Protein AF-A0A2H6A1X0-F1 (afdb_monomer_lite)

Structure (mmCIF, N/CA/C/O backbone):
data_AF-A0A2H6A1X0-F1
#
_entry.id   AF-A0A2H6A1X0-F1
#
loop_
_atom_site.group_PDB
_atom_site.id
_atom_site.type_symbol
_atom_site.label_atom_id
_atom_site.label_alt_id
_atom_site.label_comp_id
_atom_site.label_asym_id
_atom_site.label_entity_id
_atom_site.label_seq_id
_atom_site.pdbx_PDB_ins_code
_atom_site.Cartn_x
_atom_site.Cartn_y
_atom_site.Cartn_z
_atom_site.occupancy
_atom_site.B_iso_or_equiv
_atom_site.auth_seq_id
_atom_site.auth_comp_id
_atom_site.auth_asym_id
_atom_site.auth_atom_id
_atom_site.pdbx_PDB_model_num
ATOM 1 N N . MET A 1 1 ? -15.666 -67.258 -36.011 1.00 39.47 1 MET A N 1
ATOM 2 C CA . MET A 1 1 ? -14.959 -65.960 -36.085 1.00 39.47 1 MET A CA 1
ATOM 3 C C . MET A 1 1 ? -15.663 -64.994 -35.147 1.00 39.47 1 MET A C 1
ATOM 5 O O . MET A 1 1 ? -16.774 -64.589 -35.447 1.00 39.47 1 MET A O 1
ATOM 9 N N . ILE A 1 2 ? -15.084 -64.706 -33.980 1.00 37.56 2 ILE A N 1
ATOM 10 C CA . ILE A 1 2 ? -15.667 -63.809 -32.970 1.00 37.56 2 ILE A CA 1
ATOM 11 C C . ILE A 1 2 ? -14.630 -62.712 -32.728 1.00 37.56 2 ILE A C 1
ATOM 13 O O . ILE A 1 2 ? -13.577 -62.981 -32.152 1.00 37.56 2 ILE A O 1
ATOM 17 N N . ARG A 1 3 ? -14.885 -61.498 -33.226 1.00 41.44 3 ARG A N 1
ATOM 18 C CA . ARG A 1 3 ? -14.056 -60.320 -32.938 1.00 41.44 3 ARG A CA 1
ATOM 19 C C . ARG A 1 3 ? -14.588 -59.663 -31.668 1.00 41.44 3 ARG A C 1
ATOM 21 O O . ARG A 1 3 ? -15.686 -59.121 -31.666 1.00 41.44 3 ARG A O 1
ATOM 28 N N . ARG A 1 4 ? -13.809 -59.756 -30.589 1.00 46.62 4 ARG A N 1
ATOM 29 C CA . ARG A 1 4 ? -14.014 -59.006 -29.345 1.00 46.62 4 ARG A CA 1
ATOM 30 C C . ARG A 1 4 ? -13.540 -57.567 -29.563 1.00 46.62 4 ARG A C 1
ATOM 32 O O . ARG A 1 4 ? -12.390 -57.365 -29.940 1.00 46.62 4 ARG A O 1
ATOM 39 N N . ALA A 1 5 ? -14.425 -56.600 -29.344 1.00 47.62 5 ALA A N 1
ATOM 40 C CA . ALA A 1 5 ? -14.086 -55.186 -29.261 1.00 47.62 5 ALA A CA 1
ATOM 41 C C . ALA A 1 5 ? -13.835 -54.836 -27.789 1.00 47.62 5 ALA A C 1
ATOM 43 O O . ALA A 1 5 ? -14.726 -54.970 -26.953 1.00 47.62 5 ALA A O 1
ATOM 44 N N . THR A 1 6 ? -12.606 -54.435 -27.482 1.00 48.38 6 THR A N 1
ATOM 45 C CA . THR A 1 6 ? -12.196 -53.936 -26.168 1.00 48.38 6 THR A CA 1
ATOM 46 C C . THR A 1 6 ? -12.438 -52.429 -26.141 1.00 48.38 6 THR A C 1
ATOM 48 O O . THR A 1 6 ? -11.806 -51.700 -26.901 1.00 48.38 6 THR A O 1
ATOM 51 N N . VAL A 1 7 ? -13.351 -51.962 -25.289 1.00 49.62 7 VAL A N 1
ATOM 52 C CA . VAL A 1 7 ? -13.526 -50.534 -24.983 1.00 49.62 7 VAL A CA 1
ATOM 53 C C . VAL A 1 7 ? -12.643 -50.211 -23.779 1.00 49.62 7 VAL A C 1
ATOM 55 O O . VAL A 1 7 ? -12.839 -50.760 -22.697 1.00 49.62 7 VAL A O 1
ATOM 58 N N . LEU A 1 8 ? -11.642 -49.355 -23.986 1.00 48.16 8 LEU A N 1
ATOM 59 C CA . LEU A 1 8 ? -10.798 -48.783 -22.938 1.00 48.16 8 LEU A CA 1
ATOM 60 C C . LEU A 1 8 ? -11.498 -47.538 -22.376 1.00 48.16 8 LEU A C 1
ATOM 62 O O . LEU A 1 8 ? -11.686 -46.556 -23.090 1.00 48.16 8 LEU A O 1
ATOM 66 N N . LEU A 1 9 ? -11.892 -47.596 -21.104 1.00 44.09 9 LEU A N 1
ATOM 67 C CA . LEU A 1 9 ? -12.411 -46.461 -20.345 1.00 44.09 9 LEU A CA 1
ATOM 68 C C . LEU A 1 9 ? -11.217 -45.727 -19.712 1.00 44.09 9 LEU A C 1
ATOM 70 O O . LEU A 1 9 ? -10.594 -46.242 -18.785 1.00 44.09 9 LEU A O 1
ATOM 74 N N . ALA A 1 10 ? -10.865 -44.553 -20.235 1.00 42.94 10 ALA A N 1
ATOM 75 C CA . ALA A 1 10 ? -9.854 -43.685 -19.638 1.00 42.94 10 ALA A CA 1
ATOM 76 C C . ALA A 1 10 ? -10.505 -42.835 -18.534 1.00 42.94 10 ALA A C 1
ATOM 78 O O . ALA A 1 10 ? -11.257 -41.906 -18.819 1.00 42.94 10 ALA A O 1
ATOM 79 N N . ALA A 1 11 ? -10.231 -43.164 -17.271 1.00 45.22 11 ALA A N 1
ATOM 80 C CA . ALA A 1 11 ? -10.561 -42.316 -16.131 1.00 45.22 11 ALA A CA 1
ATOM 81 C C . ALA A 1 11 ? -9.512 -41.196 -16.026 1.00 45.22 11 ALA A C 1
ATOM 83 O O . ALA A 1 11 ? -8.407 -41.411 -15.528 1.00 45.22 11 ALA A O 1
ATOM 84 N N . GLY A 1 12 ? -9.841 -40.010 -16.538 1.00 42.38 12 GLY A N 1
ATOM 85 C CA . GLY A 1 12 ? -9.048 -38.801 -16.335 1.00 42.38 12 GLY A CA 1
ATOM 86 C C . GLY A 1 12 ? -9.277 -38.244 -14.931 1.00 42.38 12 GLY A C 1
ATOM 87 O O . GLY A 1 12 ? -10.310 -37.636 -14.668 1.00 42.38 12 GLY A O 1
ATOM 88 N N . LEU A 1 13 ? -8.314 -38.449 -14.032 1.00 45.72 13 LEU A N 1
ATOM 89 C CA . LEU A 1 13 ? -8.197 -37.696 -12.783 1.00 45.72 13 LEU A CA 1
ATOM 90 C C . LEU A 1 13 ? -7.709 -36.280 -13.121 1.00 45.72 13 LEU A C 1
ATOM 92 O O . LEU A 1 13 ? -6.512 -36.045 -13.263 1.00 45.72 13 LEU A O 1
ATOM 96 N N . ALA A 1 14 ? -8.640 -35.341 -13.279 1.00 42.25 14 ALA A N 1
ATOM 97 C CA . ALA A 1 14 ? -8.322 -33.920 -13.293 1.00 42.25 14 ALA A CA 1
ATOM 98 C C . ALA A 1 14 ? -8.107 -33.456 -11.844 1.00 42.25 14 ALA A C 1
ATOM 100 O O . ALA A 1 14 ? -9.064 -33.251 -11.098 1.00 42.25 14 ALA A O 1
ATOM 101 N N . ALA A 1 15 ? -6.848 -33.314 -11.431 1.00 45.41 15 ALA A N 1
ATOM 102 C CA . ALA A 1 15 ? -6.488 -32.558 -10.237 1.00 45.41 15 ALA A CA 1
ATOM 103 C C . ALA A 1 15 ? -6.658 -31.062 -10.551 1.00 45.41 15 ALA A C 1
ATOM 105 O O . ALA A 1 15 ? -5.719 -30.396 -10.979 1.00 45.41 15 ALA A O 1
ATOM 106 N N . GLY A 1 16 ? -7.888 -30.559 -10.435 1.00 41.88 16 GLY A N 1
ATOM 107 C CA . GLY A 1 16 ? -8.162 -29.128 -10.537 1.00 41.88 16 GLY A CA 1
ATOM 108 C C . GLY A 1 16 ? -7.617 -28.372 -9.316 1.00 41.88 16 GLY A C 1
ATOM 109 O O . GLY A 1 16 ? -7.571 -28.945 -8.222 1.00 41.88 16 GLY A O 1
ATOM 110 N N . PRO A 1 17 ? -7.207 -27.100 -9.467 1.00 43.88 17 PRO A N 1
ATOM 111 C CA . PRO A 1 17 ? -6.792 -26.271 -8.343 1.00 43.88 17 PRO A CA 1
ATOM 112 C C . PRO A 1 17 ? -7.938 -26.141 -7.326 1.00 43.88 17 PRO A C 1
ATOM 114 O O . PRO A 1 17 ? -9.072 -25.812 -7.675 1.00 43.88 17 PRO A O 1
ATOM 117 N N . LEU A 1 18 ? -7.627 -26.389 -6.050 1.00 46.00 18 LEU A N 1
ATOM 118 C CA . LEU A 1 18 ? -8.563 -26.391 -4.912 1.00 46.00 18 LEU A CA 1
ATOM 119 C C . LEU A 1 18 ? -9.291 -25.051 -4.671 1.00 46.00 18 LEU A C 1
ATOM 121 O O . LEU A 1 18 ? -10.187 -24.986 -3.833 1.00 46.00 18 LEU A O 1
ATOM 125 N N . TYR A 1 19 ? -8.953 -23.990 -5.406 1.00 48.06 19 TYR A N 1
ATOM 126 C CA . TYR A 1 19 ? -9.597 -22.679 -5.303 1.00 48.06 19 TYR A CA 1
ATOM 127 C C . TYR A 1 19 ? -11.024 -22.658 -5.883 1.00 48.06 19 TYR A C 1
ATOM 129 O O . TYR A 1 19 ? -11.849 -21.860 -5.444 1.00 48.06 19 TYR A O 1
ATOM 137 N N . ALA A 1 20 ? -11.361 -23.576 -6.798 1.00 44.75 20 ALA A N 1
ATOM 138 C CA . ALA A 1 20 ? -12.654 -23.581 -7.492 1.00 44.75 20 ALA A CA 1
ATOM 139 C C . ALA A 1 20 ? -13.846 -24.101 -6.656 1.00 44.75 20 ALA A C 1
ATOM 141 O O . ALA A 1 20 ? -14.979 -24.064 -7.129 1.00 44.75 20 ALA A O 1
ATOM 142 N N . GLN A 1 21 ? -13.629 -24.582 -5.424 1.00 47.28 21 GLN A N 1
ATOM 143 C CA . GLN A 1 21 ? -14.711 -25.063 -4.543 1.00 47.28 21 GLN A CA 1
ATOM 144 C C . GLN A 1 21 ? -15.038 -24.126 -3.367 1.00 47.28 21 GLN A C 1
ATOM 146 O O . GLN A 1 21 ? -15.790 -24.508 -2.476 1.00 47.28 21 GLN A O 1
ATOM 151 N N . ARG A 1 22 ? -14.516 -22.890 -3.350 1.00 56.16 22 ARG A N 1
ATOM 152 C CA . ARG A 1 22 ? -14.733 -21.918 -2.254 1.00 56.16 22 ARG A CA 1
ATOM 153 C C . ARG A 1 22 ? -15.820 -20.862 -2.538 1.00 56.16 22 ARG A C 1
ATOM 155 O O . ARG A 1 22 ? -15.823 -19.769 -1.959 1.00 56.16 22 ARG A O 1
ATOM 162 N N . GLY A 1 23 ? -16.745 -21.172 -3.445 1.00 53.09 23 GLY A N 1
ATOM 163 C CA . GLY A 1 23 ? -17.949 -20.377 -3.694 1.00 53.09 23 GLY A CA 1
ATOM 164 C C . GLY A 1 23 ? -19.038 -20.736 -2.682 1.00 53.09 23 GLY A C 1
ATOM 165 O O . GLY A 1 23 ? -19.354 -21.910 -2.564 1.00 53.09 23 GLY A O 1
ATOM 166 N N . GLU A 1 24 ? -19.591 -19.741 -1.977 1.00 58.72 24 GLU A N 1
ATOM 167 C CA . GLU A 1 24 ? -20.662 -19.839 -0.951 1.00 58.72 24 GLU A CA 1
ATOM 168 C C . GLU A 1 24 ? -20.241 -20.048 0.528 1.00 58.72 24 GLU A C 1
ATOM 170 O O . GLU A 1 24 ? -20.935 -20.713 1.295 1.00 58.72 24 GLU A O 1
ATOM 175 N N . GLY A 1 25 ? -19.139 -19.432 0.983 1.00 77.50 25 GLY A N 1
ATOM 176 C CA . GLY A 1 25 ? -18.708 -19.464 2.396 1.00 77.50 25 GLY A CA 1
ATOM 177 C C . GLY A 1 25 ? -18.420 -18.089 3.018 1.00 77.50 25 GLY A C 1
ATOM 178 O O . GLY A 1 25 ? -18.250 -17.096 2.305 1.00 77.50 25 GLY A O 1
ATOM 179 N N . LYS A 1 26 ? -18.328 -18.030 4.360 1.00 91.12 26 LYS A N 1
ATOM 180 C CA . LYS A 1 26 ? -17.770 -16.862 5.072 1.00 91.12 26 LYS A CA 1
ATOM 181 C C . LYS A 1 26 ? -16.367 -16.573 4.530 1.00 91.12 26 LYS A C 1
ATOM 183 O O . LYS A 1 26 ? -15.619 -17.503 4.238 1.00 91.12 26 LYS A O 1
ATOM 188 N N . LEU A 1 27 ? -16.015 -15.298 4.388 1.00 93.62 27 LEU A N 1
ATOM 189 C CA . LEU A 1 27 ? -14.671 -14.914 3.961 1.00 93.62 27 LEU A CA 1
ATOM 190 C C . LEU A 1 27 ? -13.705 -15.162 5.119 1.00 93.62 27 LEU A C 1
ATOM 192 O O . LEU A 1 27 ? -13.917 -14.625 6.207 1.00 93.62 27 LEU A O 1
ATOM 196 N N . ARG A 1 28 ? -12.672 -15.978 4.910 1.00 95.31 28 ARG A N 1
ATOM 197 C CA . ARG A 1 28 ? -11.670 -16.261 5.942 1.00 95.31 28 ARG A CA 1
ATOM 198 C C . ARG A 1 28 ? -10.673 -15.117 5.990 1.00 95.31 28 ARG A C 1
ATOM 200 O O . ARG A 1 28 ? -10.040 -14.821 4.981 1.00 95.31 28 ARG A O 1
ATOM 207 N N . VAL A 1 29 ? -10.539 -14.478 7.146 1.00 96.44 29 VAL A N 1
ATOM 208 C CA . VAL A 1 29 ? -9.785 -13.226 7.289 1.00 96.44 29 VAL A CA 1
ATOM 209 C C . VAL A 1 29 ? -8.787 -13.316 8.435 1.00 96.44 29 VAL A C 1
ATOM 211 O O . VAL A 1 29 ? -9.122 -13.788 9.523 1.00 96.44 29 VAL A O 1
ATOM 214 N N . ALA A 1 30 ? -7.576 -12.810 8.216 1.00 96.94 30 ALA A N 1
ATOM 215 C CA . ALA A 1 30 ? -6.677 -12.404 9.294 1.00 96.94 30 ALA A CA 1
ATOM 216 C C . ALA A 1 30 ? -6.595 -10.874 9.352 1.00 96.94 30 ALA A C 1
ATOM 218 O O . ALA A 1 30 ? -6.715 -10.210 8.327 1.00 96.94 30 ALA A O 1
ATOM 219 N N . VAL A 1 31 ? -6.388 -10.312 10.540 1.00 97.69 31 VAL A N 1
ATOM 220 C CA . VAL A 1 31 ? -6.174 -8.868 10.724 1.00 97.69 31 VAL A CA 1
ATOM 221 C C . VAL A 1 31 ? -4.714 -8.657 11.095 1.00 97.69 31 VAL A C 1
ATOM 223 O O . VAL A 1 31 ? -4.284 -9.125 12.145 1.00 97.69 31 VAL A O 1
ATOM 226 N N . ALA A 1 32 ? -3.931 -8.015 10.240 1.00 96.44 32 ALA A N 1
ATOM 227 C CA . ALA A 1 32 ? -2.550 -7.680 10.559 1.00 96.44 32 ALA A CA 1
ATOM 228 C C . ALA A 1 32 ? -2.476 -6.542 11.591 1.00 96.44 32 ALA A C 1
ATOM 230 O O . ALA A 1 32 ? -3.427 -5.776 11.757 1.00 96.44 32 ALA A O 1
ATOM 231 N N . ASP A 1 33 ? -1.340 -6.425 12.278 1.00 94.44 33 ASP A N 1
ATOM 232 C CA . ASP A 1 33 ? -1.045 -5.255 13.109 1.00 94.44 33 ASP A CA 1
ATOM 233 C C . ASP A 1 33 ? -1.134 -3.966 12.285 1.00 94.44 33 ASP A C 1
ATOM 235 O O . ASP A 1 33 ? -0.613 -3.909 11.172 1.00 94.44 33 ASP A O 1
ATOM 239 N N . PHE A 1 34 ? -1.762 -2.922 12.833 1.00 94.25 34 PHE A N 1
ATOM 240 C CA . PHE A 1 34 ? -1.904 -1.647 12.128 1.00 94.25 34 PHE A CA 1
ATOM 241 C C . PHE A 1 34 ? -0.627 -0.810 12.255 1.00 94.25 34 PHE A C 1
ATOM 243 O O . PHE A 1 34 ? 0.019 -0.782 13.310 1.00 94.25 34 PHE A O 1
ATOM 250 N N . GLU A 1 35 ? -0.259 -0.117 11.181 1.00 92.75 35 GLU A N 1
ATOM 251 C CA . GLU A 1 35 ? 0.816 0.873 11.207 1.00 92.75 35 GLU A CA 1
ATOM 252 C C . GLU A 1 35 ? 0.406 2.072 12.067 1.00 92.75 35 GLU A C 1
ATOM 254 O O . GLU A 1 35 ? -0.729 2.538 11.996 1.00 92.75 35 GLU A O 1
ATOM 259 N N . TYR A 1 36 ? 1.310 2.558 12.909 1.00 90.88 36 TYR A N 1
ATOM 260 C CA . TYR A 1 36 ? 1.036 3.639 13.856 1.00 90.88 36 TYR A CA 1
ATOM 261 C C . TYR A 1 36 ? 2.169 4.664 13.945 1.00 90.88 36 TYR A C 1
ATOM 263 O O . TYR A 1 36 ? 2.105 5.558 14.791 1.00 90.88 36 TYR A O 1
ATOM 271 N N . ASP A 1 37 ? 3.188 4.567 13.086 1.00 88.19 37 ASP A N 1
ATOM 272 C CA . ASP A 1 37 ? 4.329 5.482 13.084 1.00 88.19 37 ASP A CA 1
ATOM 273 C C . ASP A 1 37 ? 3.911 6.962 13.036 1.00 88.19 37 ASP A C 1
ATOM 275 O O . ASP A 1 37 ? 4.495 7.781 13.749 1.00 88.19 37 ASP A O 1
ATOM 279 N N . GLU A 1 38 ? 2.847 7.303 12.296 1.00 83.56 38 GLU A N 1
ATOM 280 C CA . GLU A 1 38 ? 2.316 8.674 12.212 1.00 83.56 38 GLU A CA 1
ATOM 281 C C . GLU A 1 38 ? 1.800 9.223 13.551 1.00 83.56 38 GLU A C 1
ATOM 283 O O . GLU A 1 38 ? 1.810 10.433 13.774 1.00 83.56 38 GLU A O 1
ATOM 288 N N . VAL A 1 39 ? 1.352 8.348 14.454 1.00 87.06 39 VAL A N 1
ATOM 289 C CA . VAL A 1 39 ? 0.732 8.717 15.738 1.00 87.06 39 VAL A CA 1
ATOM 290 C C . VAL A 1 39 ? 1.561 8.283 16.942 1.00 87.06 39 VAL A C 1
ATOM 292 O O . VAL A 1 39 ? 1.109 8.399 18.082 1.00 87.06 39 VAL A O 1
ATOM 295 N N . ARG A 1 40 ? 2.781 7.789 16.716 1.00 87.19 40 ARG A N 1
ATOM 296 C CA . ARG A 1 40 ? 3.647 7.236 17.762 1.00 87.19 40 ARG A CA 1
ATOM 297 C C . ARG A 1 40 ? 3.939 8.238 18.878 1.00 87.19 40 ARG A C 1
ATOM 299 O O . ARG A 1 40 ? 3.951 7.863 20.048 1.00 87.19 40 ARG A O 1
ATOM 306 N N . GLU A 1 41 ? 4.137 9.509 18.534 1.00 83.44 41 GLU A N 1
ATOM 307 C CA . GLU A 1 41 ? 4.357 10.579 19.514 1.00 83.44 41 GLU A CA 1
ATOM 308 C C . GLU A 1 41 ? 3.109 10.823 20.373 1.00 83.44 41 GLU A C 1
ATOM 310 O O . GLU A 1 41 ? 3.181 10.742 21.598 1.00 83.44 41 GLU A O 1
ATOM 315 N N . SER A 1 42 ? 1.941 10.994 19.749 1.00 81.44 42 SER A N 1
ATOM 316 C CA . SER A 1 42 ? 0.674 11.184 20.467 1.00 81.44 42 SER A CA 1
ATOM 317 C C . SER A 1 42 ? 0.296 9.970 21.326 1.00 81.44 42 SER A C 1
ATOM 319 O O . SER A 1 42 ? -0.189 10.118 22.447 1.00 81.44 42 SER A O 1
ATOM 321 N N . ALA A 1 43 ? 0.565 8.752 20.848 1.00 84.44 43 ALA A N 1
ATOM 322 C CA . ALA A 1 43 ? 0.389 7.530 21.627 1.00 84.44 43 ALA A CA 1
ATOM 323 C C . ALA A 1 43 ? 1.301 7.510 22.865 1.00 84.44 43 ALA A C 1
ATOM 325 O O . ALA A 1 43 ? 0.846 7.195 23.969 1.00 84.44 43 ALA A O 1
ATOM 326 N N . ARG A 1 44 ? 2.570 7.904 22.706 1.00 83.38 44 ARG A N 1
ATOM 327 C CA . ARG A 1 44 ? 3.535 8.004 23.806 1.00 83.38 44 ARG A CA 1
ATOM 328 C C . ARG A 1 44 ? 3.128 9.048 24.844 1.00 83.38 44 ARG A C 1
ATOM 330 O O . ARG A 1 44 ? 3.310 8.799 26.032 1.00 83.38 44 ARG A O 1
ATOM 337 N N . GLU A 1 45 ? 2.567 10.181 24.432 1.00 79.44 45 GLU A N 1
ATOM 338 C CA . GLU A 1 45 ? 2.042 11.198 25.354 1.00 79.44 45 GLU A CA 1
ATOM 339 C C . GLU A 1 45 ? 0.850 10.691 26.176 1.00 79.44 45 GLU A C 1
ATOM 341 O O . GLU A 1 45 ? 0.725 11.014 27.357 1.00 79.44 45 GLU A O 1
ATOM 346 N N . ILE A 1 46 ? -0.025 9.886 25.566 1.00 77.81 46 ILE A N 1
ATOM 347 C CA . ILE A 1 46 ? -1.237 9.376 26.219 1.00 77.81 46 ILE A CA 1
ATOM 348 C C . ILE A 1 46 ? -0.926 8.235 27.190 1.00 77.81 46 ILE A C 1
ATOM 350 O O . ILE A 1 46 ? -1.495 8.199 28.281 1.00 77.81 46 ILE A O 1
ATOM 354 N N . PHE A 1 47 ? -0.074 7.291 26.790 1.00 78.00 47 PHE A N 1
ATOM 355 C CA . PHE A 1 47 ? 0.140 6.047 27.535 1.00 78.00 47 PHE A CA 1
ATOM 356 C C . PHE A 1 47 ? 1.479 5.988 28.279 1.00 78.00 47 PHE A C 1
ATOM 358 O O . PHE A 1 47 ? 1.609 5.224 29.232 1.00 78.00 47 PHE A O 1
ATOM 365 N N . GLY A 1 48 ? 2.465 6.798 27.889 1.00 70.69 48 GLY A N 1
ATOM 366 C CA . GLY A 1 48 ? 3.842 6.679 28.363 1.00 70.69 48 GLY A CA 1
ATOM 367 C C . GLY A 1 48 ? 4.585 5.489 27.736 1.00 70.69 48 GLY A C 1
ATOM 368 O O . GLY A 1 48 ? 4.024 4.422 27.503 1.00 70.69 48 GLY A O 1
ATOM 369 N N . GLY A 1 49 ? 5.886 5.660 27.477 1.00 74.12 49 GLY A N 1
ATOM 370 C CA . GLY A 1 49 ? 6.743 4.602 26.919 1.00 74.12 49 GLY A CA 1
ATOM 371 C C . GLY A 1 49 ? 6.468 4.252 25.447 1.00 74.12 49 GLY A C 1
ATOM 372 O O . GLY A 1 49 ? 5.949 5.066 24.690 1.00 74.12 49 GLY A O 1
ATOM 373 N N . GLU A 1 50 ? 6.862 3.042 25.044 1.00 71.50 50 GLU A N 1
ATOM 374 C CA . GLU A 1 50 ? 6.753 2.502 23.674 1.00 71.50 50 GLU A CA 1
ATOM 375 C C . GLU A 1 50 ? 5.409 1.773 23.476 1.00 71.50 50 GLU A C 1
ATOM 377 O O . GLU A 1 50 ? 5.359 0.570 23.223 1.00 71.50 50 GLU A O 1
ATOM 382 N N . ALA A 1 51 ? 4.299 2.478 23.692 1.00 79.25 51 ALA A N 1
ATOM 383 C CA . ALA A 1 51 ? 2.969 1.883 23.628 1.00 79.25 51 ALA A CA 1
ATOM 384 C C . ALA A 1 51 ? 2.503 1.739 22.162 1.00 79.25 51 ALA A C 1
ATOM 386 O O . ALA A 1 51 ? 2.315 2.732 21.459 1.00 79.25 51 ALA A O 1
ATOM 387 N N . ASP A 1 52 ? 2.307 0.501 21.702 1.00 86.88 52 ASP A N 1
ATOM 388 C CA . ASP A 1 52 ? 1.882 0.201 20.328 1.00 86.88 52 ASP A CA 1
ATOM 389 C C . ASP A 1 52 ? 0.351 0.200 20.213 1.00 86.88 52 ASP A C 1
ATOM 391 O O . ASP A 1 52 ? -0.332 -0.776 20.547 1.00 86.88 52 ASP A O 1
ATOM 395 N N . VAL A 1 53 ? -0.197 1.328 19.757 1.00 90.62 53 VAL A N 1
ATOM 396 C CA . VAL A 1 53 ? -1.644 1.488 19.547 1.00 90.62 53 VAL A CA 1
ATOM 397 C C . VAL A 1 53 ? -2.159 0.686 18.355 1.00 90.62 53 VAL A C 1
ATOM 399 O O . VAL A 1 53 ? -3.318 0.274 18.367 1.00 90.62 53 VAL A O 1
ATOM 402 N N . GLY A 1 54 ? -1.307 0.412 17.365 1.00 93.25 54 GLY A N 1
ATOM 403 C CA . GLY A 1 54 ? -1.674 -0.338 16.167 1.00 93.25 54 GLY A CA 1
ATOM 404 C C . GLY A 1 54 ? -2.038 -1.789 16.473 1.00 93.25 54 GLY A C 1
ATOM 405 O O . GLY A 1 54 ? -3.020 -2.310 15.945 1.00 93.25 54 GLY A O 1
ATOM 406 N N . VAL A 1 55 ? -1.318 -2.423 17.402 1.00 92.06 55 VAL A N 1
ATOM 407 C CA . VAL A 1 55 ? -1.645 -3.775 17.893 1.00 92.06 55 VAL A CA 1
ATOM 408 C C . VAL A 1 55 ? -2.990 -3.795 18.623 1.00 92.06 55 VAL A C 1
ATOM 410 O O . VAL A 1 55 ? -3.812 -4.678 18.378 1.00 92.06 55 VAL A O 1
ATOM 413 N N . GLY A 1 56 ? -3.232 -2.819 19.505 1.00 91.38 56 GLY A N 1
ATOM 414 C CA . GLY A 1 56 ? -4.486 -2.729 20.261 1.00 91.38 56 GLY A CA 1
ATOM 415 C C . GLY A 1 56 ? -5.703 -2.508 19.358 1.00 91.38 56 GLY A C 1
ATOM 416 O O . GLY A 1 56 ? -6.746 -3.128 19.558 1.00 91.38 56 GLY A O 1
ATOM 417 N N . ILE A 1 57 ? -5.554 -1.679 18.323 1.00 95.50 57 ILE A N 1
ATOM 418 C CA . ILE A 1 57 ? -6.592 -1.445 17.312 1.00 95.50 57 ILE A CA 1
ATOM 419 C C . ILE A 1 57 ? -6.837 -2.706 16.477 1.00 95.50 57 ILE A C 1
ATOM 421 O O . ILE A 1 57 ? -7.993 -3.078 16.281 1.00 95.50 57 ILE A O 1
ATOM 425 N N . ALA A 1 58 ? -5.786 -3.404 16.039 1.00 95.94 58 ALA A N 1
ATOM 426 C CA . ALA A 1 58 ? -5.922 -4.657 15.295 1.00 95.94 58 ALA A CA 1
ATOM 427 C C . ALA A 1 58 ? -6.665 -5.739 16.103 1.00 95.94 58 ALA A C 1
ATOM 429 O O . ALA A 1 58 ? -7.528 -6.431 15.558 1.00 95.94 58 ALA A O 1
ATOM 430 N N . ASP A 1 59 ? -6.376 -5.851 17.406 1.00 93.56 59 ASP A N 1
ATOM 431 C CA . ASP A 1 59 ? -7.095 -6.750 18.318 1.00 93.56 59 ASP A CA 1
ATOM 432 C C . ASP A 1 59 ? -8.600 -6.389 18.368 1.00 93.56 59 ASP A C 1
ATOM 434 O O . ASP A 1 59 ? -9.447 -7.267 18.187 1.00 93.56 59 ASP A O 1
ATOM 438 N N . LEU A 1 60 ? -8.950 -5.101 18.510 1.00 95.62 60 LEU A N 1
ATOM 439 C CA . LEU A 1 60 ? -10.349 -4.641 18.511 1.00 95.62 60 LEU A CA 1
ATOM 440 C C . LEU A 1 60 ? -11.066 -4.888 17.174 1.00 95.62 60 LEU A C 1
ATOM 442 O O . LEU A 1 60 ? -12.209 -5.344 17.165 1.00 95.62 60 LEU A O 1
ATOM 446 N N . VAL A 1 61 ? -10.409 -4.619 16.042 1.00 97.50 61 VAL A N 1
ATOM 447 C CA . VAL A 1 61 ? -10.965 -4.875 14.702 1.00 97.50 61 VAL A CA 1
ATOM 448 C C . VAL A 1 61 ? -11.242 -6.368 14.520 1.00 97.50 61 VAL A C 1
ATOM 450 O O . VAL A 1 61 ? -12.327 -6.744 14.074 1.00 97.50 61 VAL A O 1
ATOM 453 N N . ALA A 1 62 ? -10.305 -7.235 14.914 1.00 96.75 62 ALA A N 1
ATOM 454 C CA . ALA A 1 62 ? -10.497 -8.680 14.857 1.00 96.75 62 ALA A CA 1
ATOM 455 C C . ALA A 1 62 ? -11.659 -9.147 15.754 1.00 96.75 62 ALA A C 1
ATOM 457 O O . ALA A 1 62 ? -12.433 -10.018 15.352 1.00 96.75 62 ALA A O 1
ATOM 458 N N . GLU A 1 63 ? -11.803 -8.584 16.957 1.00 95.31 63 GLU A N 1
ATOM 459 C CA . GLU A 1 63 ? -12.915 -8.878 17.869 1.00 95.31 63 GLU A CA 1
ATOM 460 C C . GLU A 1 63 ? -14.276 -8.434 17.318 1.00 95.31 63 GLU A C 1
ATOM 462 O O . GLU A 1 63 ? -15.244 -9.191 17.407 1.00 95.31 63 GLU A O 1
ATOM 467 N N . GLU A 1 64 ? -14.371 -7.241 16.729 1.00 96.38 64 GLU A N 1
ATOM 468 C CA . GLU A 1 64 ? -15.617 -6.745 16.137 1.00 96.38 64 GLU A CA 1
ATOM 469 C C . GLU A 1 64 ? -15.984 -7.501 14.849 1.00 96.38 64 GLU A C 1
ATOM 471 O O . GLU A 1 64 ? -17.147 -7.867 14.667 1.00 96.38 64 GLU A O 1
ATOM 476 N N . LEU A 1 65 ? -15.011 -7.845 13.993 1.00 96.75 65 LEU A N 1
ATOM 477 C CA . LEU A 1 65 ? -15.253 -8.664 12.796 1.00 96.75 65 LEU A CA 1
ATOM 478 C C . LEU A 1 65 ? -15.762 -10.070 13.137 1.00 96.75 65 LEU A C 1
ATOM 480 O O . LEU A 1 65 ? -16.604 -10.597 12.414 1.00 96.75 65 LEU A O 1
ATOM 484 N N . LYS A 1 66 ? -15.327 -10.673 14.255 1.00 96.38 66 LYS A N 1
ATOM 485 C CA . LYS A 1 66 ? -15.845 -11.979 14.718 1.00 96.38 66 LYS A CA 1
ATOM 486 C C . LYS A 1 66 ? -17.348 -11.970 14.994 1.00 96.38 66 LYS A C 1
ATOM 488 O O . LYS A 1 66 ? -17.974 -13.026 14.959 1.00 96.38 66 LYS A O 1
ATOM 493 N N . LYS A 1 67 ? -17.929 -10.802 15.281 1.00 95.56 67 LYS A N 1
ATOM 494 C CA . LYS A 1 67 ? -19.372 -10.645 15.521 1.00 95.56 67 LYS A CA 1
ATOM 495 C C . LYS A 1 67 ? -20.176 -10.570 14.225 1.00 95.56 67 LYS A C 1
ATOM 497 O O . LYS A 1 67 ? -21.403 -10.584 14.274 1.00 95.56 67 LYS A O 1
ATOM 502 N N . LYS A 1 68 ? -19.509 -10.452 13.075 1.00 95.44 68 LYS A N 1
ATOM 503 C CA . LYS A 1 68 ? -20.142 -10.339 11.764 1.00 95.44 68 LYS A CA 1
ATOM 504 C C . LYS A 1 68 ? -20.247 -11.707 11.110 1.00 95.44 68 LYS A C 1
ATOM 506 O O . LYS A 1 68 ? -19.273 -12.447 10.998 1.00 95.44 68 LYS A O 1
ATOM 511 N N . ASP A 1 69 ? -21.425 -12.024 10.587 1.00 92.88 69 ASP A N 1
ATOM 512 C CA . ASP A 1 69 ? -21.674 -13.341 9.999 1.00 92.88 69 ASP A CA 1
ATOM 513 C C . ASP A 1 69 ? -20.978 -13.577 8.659 1.00 92.88 69 ASP A C 1
ATOM 515 O O . ASP A 1 69 ? -20.897 -14.714 8.207 1.00 92.88 69 ASP A O 1
ATOM 519 N N . ARG A 1 70 ? -20.438 -12.533 8.033 1.00 93.88 70 ARG A N 1
ATOM 520 C CA . ARG A 1 70 ? -19.769 -12.628 6.732 1.00 93.88 70 ARG A CA 1
ATOM 521 C C . ARG A 1 70 ? -18.311 -13.072 6.819 1.00 93.88 70 ARG A C 1
ATOM 523 O O . ARG A 1 70 ? -17.771 -13.525 5.811 1.00 93.88 70 ARG A O 1
ATOM 530 N N . PHE A 1 71 ? -17.692 -12.980 7.994 1.00 96.06 71 PHE A N 1
ATOM 531 C CA . PHE A 1 71 ? -16.263 -13.223 8.172 1.00 96.06 71 PHE A CA 1
ATOM 532 C C . PHE A 1 71 ? -16.001 -14.426 9.085 1.00 96.06 71 PHE A C 1
ATOM 534 O O . PHE A 1 71 ? -16.658 -14.622 10.106 1.00 96.06 71 PHE A O 1
ATOM 541 N N . GLU A 1 72 ? -15.018 -15.239 8.716 1.00 96.06 72 GLU A N 1
ATOM 542 C CA . GLU A 1 72 ? -14.396 -16.248 9.570 1.00 96.06 72 GLU A CA 1
ATOM 543 C C . GLU A 1 72 ? -13.013 -15.722 9.961 1.00 96.06 72 GLU A C 1
ATOM 545 O O . GLU A 1 72 ? -12.039 -15.851 9.219 1.00 96.06 72 GLU A O 1
ATOM 550 N N . VAL A 1 73 ? -12.935 -15.056 11.111 1.00 96.44 73 VAL A N 1
ATOM 551 C CA . VAL A 1 73 ? -11.700 -14.396 11.545 1.00 96.44 73 VAL A CA 1
ATOM 552 C C . VAL A 1 73 ? -10.778 -15.405 12.222 1.00 96.44 73 VAL A C 1
ATOM 554 O O . VAL A 1 73 ? -11.076 -15.884 13.319 1.00 96.44 73 VAL A O 1
ATOM 557 N N . VAL A 1 74 ? -9.634 -15.687 11.600 1.00 92.44 74 VAL A N 1
ATOM 558 C CA . VAL A 1 74 ? -8.605 -16.593 12.141 1.00 92.44 74 VAL A CA 1
ATOM 559 C C . VAL A 1 74 ? -7.862 -15.948 13.314 1.00 92.44 74 VAL A C 1
ATOM 561 O O . VAL A 1 74 ? -7.462 -16.633 14.253 1.00 92.44 74 VAL A O 1
ATOM 564 N N . GLY A 1 75 ? -7.762 -14.618 13.324 1.00 86.94 75 GLY A N 1
ATOM 565 C CA . GLY A 1 75 ? -7.219 -13.843 14.436 1.00 86.94 75 GLY A CA 1
ATOM 566 C C . GLY A 1 75 ? -6.381 -12.662 13.966 1.00 86.94 75 GLY A C 1
ATOM 567 O O . GLY A 1 75 ? -6.414 -12.290 12.791 1.00 86.94 75 GLY A O 1
ATOM 568 N N . ARG A 1 76 ? -5.630 -12.086 14.909 1.00 91.56 76 ARG A N 1
ATOM 569 C CA . ARG A 1 76 ? -4.611 -11.079 14.617 1.00 91.56 76 ARG A CA 1
ATOM 570 C C . ARG A 1 76 ? -3.326 -11.758 14.144 1.00 91.56 76 ARG A C 1
ATOM 572 O O . ARG A 1 76 ? -2.887 -12.728 14.762 1.00 91.56 76 ARG A O 1
ATOM 579 N N . ALA A 1 77 ? -2.717 -11.225 13.096 1.00 90.19 77 ALA A N 1
ATOM 580 C CA . ALA A 1 77 ? -1.421 -11.642 12.588 1.00 90.19 77 ALA A CA 1
ATOM 581 C C . ALA A 1 77 ? -0.368 -10.582 12.921 1.00 90.19 77 ALA A C 1
ATOM 583 O O . ALA A 1 77 ? -0.578 -9.391 12.699 1.00 90.19 77 ALA A O 1
ATOM 584 N N . ALA A 1 78 ? 0.757 -11.016 13.485 1.00 87.44 78 ALA A N 1
ATOM 585 C CA . ALA A 1 78 ? 1.817 -10.098 13.870 1.00 87.44 78 ALA A CA 1
ATOM 586 C C . ALA A 1 78 ? 2.646 -9.696 12.646 1.00 87.44 78 ALA A C 1
ATOM 588 O O . ALA A 1 78 ? 3.115 -10.568 11.917 1.00 87.44 78 ALA A O 1
ATOM 589 N N . LEU A 1 79 ? 2.869 -8.394 12.471 1.00 82.62 79 LEU A N 1
ATOM 590 C CA . LEU A 1 79 ? 3.817 -7.855 11.495 1.00 82.62 79 LEU A CA 1
ATOM 591 C C . LEU A 1 79 ? 4.748 -6.852 12.191 1.00 82.62 79 LEU A C 1
ATOM 593 O O . LEU A 1 79 ? 4.277 -6.019 12.981 1.00 82.62 79 LEU A O 1
ATOM 597 N N . PRO A 1 80 ? 6.070 -6.910 11.938 1.00 75.25 80 PRO A N 1
ATOM 598 C CA . PRO A 1 80 ? 6.994 -5.965 12.544 1.00 75.25 80 PRO A CA 1
ATOM 599 C C . PRO A 1 80 ? 6.676 -4.524 12.101 1.00 75.25 80 PRO A C 1
ATOM 601 O O . PRO A 1 80 ? 6.247 -4.324 10.957 1.00 75.25 80 PRO A O 1
ATOM 604 N N . PRO A 1 81 ? 6.885 -3.517 12.974 1.00 72.62 81 PRO A N 1
ATOM 605 C CA . PRO A 1 81 ? 6.737 -2.104 12.609 1.00 72.62 81 PRO A CA 1
ATOM 606 C C . PRO A 1 81 ? 7.480 -1.765 11.307 1.00 72.62 81 PRO A C 1
ATOM 608 O O . PRO A 1 81 ? 8.570 -2.293 11.071 1.00 72.62 81 PRO A O 1
ATOM 611 N N . GLY A 1 82 ? 6.885 -0.935 10.444 1.00 70.50 82 GLY A N 1
ATOM 612 C CA . GLY A 1 82 ? 7.436 -0.588 9.128 1.00 70.50 82 GLY A CA 1
ATOM 613 C C . GLY A 1 82 ? 7.151 -1.595 8.003 1.00 70.50 82 GLY A C 1
ATOM 614 O O . GLY A 1 82 ? 7.378 -1.276 6.841 1.00 70.50 82 GLY A O 1
ATOM 615 N N . SER A 1 83 ? 6.619 -2.785 8.313 1.00 77.31 83 SER A N 1
ATOM 616 C CA . SER A 1 83 ? 6.132 -3.764 7.314 1.00 77.31 83 SER A CA 1
ATOM 617 C C . SER A 1 83 ? 4.610 -3.937 7.326 1.00 77.31 83 SER A C 1
ATOM 619 O O . SER A 1 83 ? 4.052 -4.736 6.581 1.00 77.31 83 SER A O 1
ATOM 621 N N . ARG A 1 84 ? 3.906 -3.194 8.184 1.00 83.31 84 ARG A N 1
ATOM 622 C CA . ARG A 1 84 ? 2.467 -3.374 8.440 1.00 83.31 84 ARG A CA 1
ATOM 623 C C . ARG A 1 84 ? 1.572 -2.944 7.277 1.00 83.31 84 ARG A C 1
ATOM 625 O O . ARG A 1 84 ? 0.439 -3.404 7.170 1.00 83.31 84 ARG A O 1
ATOM 632 N N . LEU A 1 85 ? 2.103 -2.104 6.390 1.00 80.50 85 LEU A N 1
ATOM 633 C CA . LEU A 1 85 ? 1.475 -1.707 5.127 1.00 80.50 85 LEU A CA 1
ATOM 634 C C . LEU A 1 85 ? 2.068 -2.443 3.912 1.00 80.50 85 LEU A C 1
ATOM 636 O O . LEU A 1 85 ? 1.655 -2.175 2.788 1.00 80.50 85 LEU A O 1
ATOM 640 N N . ASP A 1 86 ? 3.018 -3.362 4.116 1.00 75.25 86 ASP A N 1
ATOM 641 C CA . ASP A 1 86 ? 3.654 -4.127 3.041 1.00 75.25 86 ASP A CA 1
ATOM 642 C C . ASP A 1 86 ? 2.744 -5.285 2.593 1.00 75.25 86 ASP A C 1
ATOM 644 O O . ASP A 1 86 ? 2.427 -6.202 3.360 1.00 75.25 86 ASP A O 1
ATOM 648 N N . TYR A 1 87 ? 2.321 -5.256 1.328 1.00 78.75 87 TYR A N 1
ATOM 649 C CA . TYR A 1 87 ? 1.446 -6.282 0.754 1.00 78.75 87 TYR A CA 1
ATOM 650 C C . TYR A 1 87 ? 2.141 -7.632 0.622 1.00 78.75 87 TYR A C 1
ATOM 652 O O . TYR A 1 87 ? 1.494 -8.660 0.814 1.00 78.75 87 TYR A O 1
ATOM 660 N N . SER A 1 88 ? 3.455 -7.653 0.392 1.00 75.50 88 SER A N 1
ATOM 661 C CA . SER A 1 88 ? 4.243 -8.885 0.360 1.00 75.50 88 SER A CA 1
ATOM 662 C C . SER A 1 88 ? 4.258 -9.548 1.740 1.00 75.50 88 SER A C 1
ATOM 664 O O . SER A 1 88 ? 4.072 -10.762 1.854 1.00 75.50 88 SER A O 1
ATOM 666 N N . ALA A 1 89 ? 4.390 -8.754 2.808 1.00 78.38 89 ALA A N 1
ATOM 667 C CA . ALA A 1 89 ? 4.322 -9.254 4.180 1.00 78.38 89 ALA A CA 1
ATOM 668 C C . ALA A 1 89 ? 2.923 -9.800 4.522 1.00 78.38 89 ALA A C 1
ATOM 670 O O . ALA A 1 89 ? 2.800 -10.902 5.061 1.00 78.38 89 ALA A O 1
ATOM 671 N N . ALA A 1 90 ? 1.866 -9.080 4.138 1.00 82.50 90 ALA A N 1
ATOM 672 C CA . ALA A 1 90 ? 0.485 -9.546 4.270 1.00 82.50 90 ALA A CA 1
ATOM 673 C C . ALA A 1 90 ? 0.218 -10.834 3.473 1.00 82.50 90 ALA A C 1
ATOM 675 O O . ALA A 1 90 ? -0.543 -11.698 3.904 1.00 82.50 90 ALA A O 1
ATOM 676 N N . CYS A 1 91 ? 0.875 -11.005 2.334 1.00 82.62 91 CYS A N 1
ATOM 677 C CA . CYS A 1 91 ? 0.692 -12.169 1.487 1.00 82.62 91 CYS A CA 1
ATOM 678 C C . CYS A 1 91 ? 1.354 -13.443 1.979 1.00 82.62 91 CYS A C 1
ATOM 680 O O . CYS A 1 91 ? 0.781 -14.522 1.824 1.00 82.62 91 CYS A O 1
ATOM 682 N N . ASN A 1 92 ? 2.500 -13.334 2.645 1.00 83.75 92 ASN A N 1
ATOM 683 C CA . ASN A 1 92 ? 3.081 -14.480 3.340 1.00 83.75 92 ASN A CA 1
ATOM 684 C C . ASN A 1 92 ? 2.082 -15.052 4.363 1.00 83.75 92 ASN A C 1
ATOM 686 O O . ASN A 1 92 ? 1.890 -16.267 4.446 1.00 83.75 92 ASN A O 1
ATOM 690 N N . LEU A 1 93 ? 1.338 -14.173 5.045 1.00 84.69 93 LEU A N 1
ATOM 691 C CA . LEU A 1 93 ? 0.309 -14.568 6.005 1.00 84.69 93 LEU A CA 1
ATOM 692 C C . LEU A 1 93 ? -0.903 -15.264 5.358 1.00 84.69 93 LEU A C 1
ATOM 694 O O . LEU A 1 93 ? -1.508 -16.116 6.009 1.00 84.69 93 LEU A O 1
ATOM 698 N N . LEU A 1 94 ? -1.257 -14.963 4.098 1.00 83.94 94 LEU A N 1
ATOM 699 C CA . LEU A 1 94 ? -2.344 -15.663 3.386 1.00 83.94 94 LEU A CA 1
ATOM 700 C C . LEU A 1 94 ? -2.069 -17.169 3.319 1.00 83.94 94 LEU A C 1
ATOM 702 O O . LEU A 1 94 ? -2.925 -17.980 3.678 1.00 83.94 94 LEU A O 1
ATOM 706 N N . GLY A 1 95 ? -0.859 -17.534 2.884 1.00 79.38 95 GLY A N 1
ATOM 707 C CA . GLY A 1 95 ? -0.431 -18.925 2.746 1.00 79.38 95 GLY A CA 1
ATOM 708 C C . GLY A 1 95 ? -0.250 -19.621 4.092 1.00 79.38 95 GLY A C 1
ATOM 709 O O . GLY A 1 95 ? -0.737 -20.735 4.276 1.00 79.38 95 GLY A O 1
ATOM 710 N N . GLU A 1 96 ? 0.400 -18.953 5.048 1.00 84.12 96 GLU A N 1
ATOM 711 C CA . GLU A 1 96 ? 0.676 -19.510 6.378 1.00 84.12 96 GLU A CA 1
ATOM 712 C C . GLU A 1 96 ? -0.596 -19.771 7.192 1.00 84.12 96 GLU A C 1
ATOM 714 O O . GLU A 1 96 ? -0.727 -20.812 7.838 1.00 84.12 96 GLU A O 1
ATOM 719 N N . LEU A 1 97 ? -1.549 -18.836 7.156 1.00 87.81 97 LEU A N 1
ATOM 720 C CA . LEU A 1 97 ? -2.785 -18.914 7.940 1.00 87.81 97 LEU A CA 1
ATOM 721 C C . LEU A 1 97 ? -3.931 -19.579 7.162 1.00 87.81 97 LEU A C 1
ATOM 723 O O . LEU A 1 97 ? -4.981 -19.894 7.731 1.00 87.81 97 LEU A O 1
ATOM 727 N N . GLY A 1 98 ? -3.746 -19.790 5.857 1.00 87.50 98 GLY A N 1
ATOM 728 C CA . GLY A 1 98 ? -4.747 -20.343 4.950 1.00 87.50 98 GLY A CA 1
ATOM 729 C C . GLY A 1 98 ? -6.000 -19.473 4.814 1.00 87.50 98 GLY A C 1
ATOM 730 O O . GLY A 1 98 ? -7.074 -20.003 4.519 1.00 87.50 98 GLY A O 1
ATOM 731 N N . VAL A 1 99 ? -5.900 -18.174 5.087 1.00 93.12 99 VAL A N 1
ATOM 732 C CA . VAL A 1 99 ? -7.008 -17.215 4.964 1.00 93.12 99 VAL A CA 1
ATOM 733 C C . VAL A 1 99 ? -7.205 -16.796 3.507 1.00 93.12 99 VAL A C 1
ATOM 735 O O . VAL A 1 99 ? -6.312 -16.957 2.681 1.00 93.12 99 VAL A O 1
ATOM 738 N N . ASP A 1 100 ? -8.388 -16.282 3.180 1.00 91.88 100 ASP A N 1
ATOM 739 C CA . ASP A 1 100 ? -8.692 -15.811 1.825 1.00 91.88 100 ASP A CA 1
ATOM 740 C C . ASP A 1 100 ? -8.136 -14.397 1.592 1.00 91.88 100 ASP A C 1
ATOM 742 O O . ASP A 1 100 ? -7.730 -14.060 0.481 1.00 91.88 100 ASP A O 1
ATOM 746 N N . VAL A 1 101 ? -8.116 -13.578 2.650 1.00 95.00 101 VAL A N 1
ATOM 747 C CA . VAL A 1 101 ? -7.593 -12.205 2.656 1.00 95.00 101 VAL A CA 1
ATOM 748 C C . VAL A 1 101 ? -6.948 -11.866 4.003 1.00 95.00 101 VAL A C 1
ATOM 750 O O . VAL A 1 101 ? -7.326 -12.405 5.050 1.00 95.00 101 VAL A O 1
ATOM 753 N N . VAL A 1 102 ? -6.016 -10.918 3.986 1.00 96.31 102 VAL A N 1
ATOM 754 C CA . VAL A 1 102 ? -5.485 -10.249 5.178 1.00 96.31 102 VAL A CA 1
ATOM 755 C C . VAL A 1 102 ? -5.939 -8.798 5.163 1.00 96.31 102 VAL A C 1
ATOM 757 O O . VAL A 1 102 ? -5.827 -8.122 4.147 1.00 96.31 102 VAL A O 1
ATOM 760 N N . ILE A 1 103 ? -6.453 -8.306 6.285 1.00 97.44 103 ILE A N 1
ATOM 761 C CA . ILE A 1 103 ? -6.726 -6.882 6.469 1.00 97.44 103 ILE A CA 1
ATOM 762 C C . ILE A 1 103 ? -5.452 -6.220 6.983 1.00 97.44 103 ILE A C 1
ATOM 764 O O . ILE A 1 103 ? -4.992 -6.557 8.073 1.00 97.44 103 ILE A O 1
ATOM 768 N N . THR A 1 104 ? -4.905 -5.282 6.216 1.00 94.75 104 THR A N 1
ATOM 769 C CA . THR A 1 104 ? -3.834 -4.374 6.657 1.00 94.75 104 THR A CA 1
ATOM 770 C C . THR A 1 104 ? -4.395 -2.974 6.843 1.00 94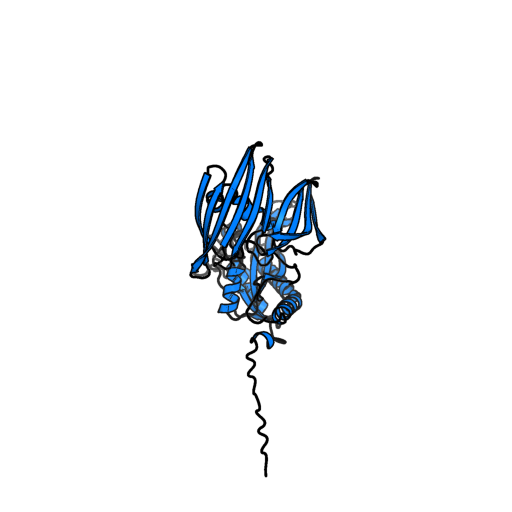.75 104 THR A C 1
ATOM 772 O O . THR A 1 104 ? -5.451 -2.650 6.297 1.00 94.75 104 THR A O 1
ATOM 775 N N . GLY A 1 105 ? -3.723 -2.135 7.625 1.00 92.06 105 GLY A N 1
ATOM 776 C CA . GLY A 1 105 ? -4.227 -0.798 7.900 1.00 92.06 105 GLY A CA 1
ATOM 777 C C . GLY A 1 105 ? -3.255 0.081 8.664 1.00 92.06 105 GLY A C 1
ATOM 778 O O . GLY A 1 105 ? -2.184 -0.358 9.081 1.00 92.06 105 GLY A O 1
ATOM 779 N N . GLY A 1 106 ? -3.647 1.337 8.833 1.00 93.38 106 GLY A N 1
ATOM 780 C CA . GLY A 1 106 ? -2.874 2.364 9.511 1.00 93.38 106 GLY A CA 1
ATOM 781 C C . GLY A 1 106 ? -3.742 3.246 10.403 1.00 93.38 106 GLY A C 1
ATOM 782 O O . GLY A 1 106 ? -4.956 3.372 10.215 1.00 93.38 106 GLY A O 1
ATOM 783 N N . VAL A 1 107 ? -3.098 3.858 11.390 1.00 92.19 107 VAL A N 1
ATOM 784 C CA . VAL A 1 107 ? -3.692 4.801 12.335 1.00 92.19 107 VAL A CA 1
ATOM 785 C C . VAL A 1 107 ? -3.278 6.212 11.922 1.00 92.19 107 VAL A C 1
ATOM 787 O O . VAL A 1 107 ? -2.180 6.658 12.241 1.00 92.19 107 VAL A O 1
ATOM 790 N N . ALA A 1 108 ? -4.162 6.909 11.209 1.00 84.69 108 ALA A N 1
ATOM 791 C CA . ALA A 1 108 ? -3.893 8.238 10.649 1.00 84.69 108 ALA A CA 1
ATOM 792 C C . ALA A 1 108 ? -4.031 9.369 11.685 1.00 84.69 108 ALA A C 1
ATOM 794 O O . ALA A 1 108 ? -3.459 10.451 11.545 1.00 84.69 108 ALA A O 1
ATOM 795 N N . ALA A 1 109 ? -4.826 9.149 12.735 1.00 81.81 109 ALA A N 1
ATOM 796 C CA . ALA A 1 109 ? -4.888 10.045 13.882 1.00 81.81 109 ALA A CA 1
ATOM 797 C C . ALA A 1 109 ? -5.253 9.275 15.145 1.00 81.81 109 ALA A C 1
ATOM 799 O O . ALA A 1 109 ? -6.145 8.427 15.132 1.00 81.81 109 ALA A O 1
ATOM 800 N N . PHE A 1 110 ? -4.587 9.610 16.244 1.00 86.12 110 PHE A N 1
ATOM 801 C CA . PHE A 1 110 ? -4.877 9.064 17.559 1.00 86.12 110 PHE A CA 1
ATOM 802 C C . PHE A 1 110 ? -4.440 10.077 18.609 1.00 86.12 110 PHE A C 1
ATOM 804 O O . PHE A 1 110 ? -3.250 10.267 18.847 1.00 86.12 110 PHE A O 1
ATOM 811 N N . GLY A 1 111 ? -5.392 10.779 19.213 1.00 84.25 111 GLY A N 1
ATOM 812 C CA . GLY A 1 111 ? -5.041 11.870 20.112 1.00 84.25 111 GLY A CA 1
ATOM 813 C C . GLY A 1 111 ? -6.214 12.429 20.892 1.00 84.25 111 GLY A C 1
ATOM 814 O O . GLY A 1 111 ? -7.375 12.126 20.621 1.00 84.25 111 GLY A O 1
ATOM 815 N N . LYS A 1 112 ? -5.902 13.286 21.863 1.00 78.12 112 LYS A N 1
ATOM 816 C CA . LYS A 1 112 ? -6.891 14.088 22.584 1.00 78.12 112 LYS A CA 1
ATOM 817 C C . LYS A 1 112 ? -6.557 15.570 22.488 1.00 78.12 112 LYS A C 1
ATOM 819 O O . LYS A 1 112 ? -5.396 15.940 22.362 1.00 78.12 112 LYS A O 1
ATOM 824 N N . VAL A 1 113 ? -7.576 16.406 22.618 1.00 73.75 113 VAL A N 1
ATOM 825 C CA . VAL A 1 113 ? -7.445 17.857 22.724 1.00 73.75 113 VAL A CA 1
ATOM 826 C C . VAL A 1 113 ? -8.257 18.347 23.904 1.00 73.75 113 VAL A C 1
ATOM 828 O O . VAL A 1 113 ? -9.401 17.936 24.092 1.00 73.75 113 VAL A O 1
ATOM 831 N N . GLU A 1 114 ? -7.667 19.239 24.689 1.00 72.75 114 GLU A N 1
ATOM 832 C CA . GLU A 1 114 ? -8.323 19.904 25.811 1.00 72.75 114 GLU A CA 1
ATOM 833 C C . GLU A 1 114 ? -8.710 21.331 25.396 1.00 72.75 114 GLU A C 1
ATOM 835 O O . GLU A 1 114 ? -7.902 22.086 24.853 1.00 72.75 114 GLU A O 1
ATOM 840 N N . GLY A 1 115 ? -9.978 21.694 25.591 1.00 62.75 115 GLY A N 1
ATOM 841 C CA . GLY A 1 115 ? -10.481 23.025 25.268 1.00 62.75 115 GLY A CA 1
ATOM 842 C C . GLY A 1 115 ? -10.046 24.068 26.300 1.00 62.75 115 GLY A C 1
ATOM 843 O O . GLY A 1 115 ? -10.741 24.273 27.295 1.00 62.75 115 GLY A O 1
ATOM 844 N N . GLU A 1 116 ? -8.934 24.769 26.056 1.00 55.19 116 GLU A N 1
ATOM 845 C CA . GLU A 1 116 ? -8.495 25.907 26.892 1.00 55.19 116 GLU A CA 1
ATOM 846 C C . GLU A 1 116 ? -9.176 27.238 26.506 1.00 55.19 116 GLU A C 1
ATOM 848 O O . GLU A 1 116 ? -9.412 28.106 27.354 1.00 55.19 116 GLU A O 1
ATOM 853 N N . VAL A 1 117 ? -9.543 27.410 25.228 1.00 49.91 117 VAL A N 1
ATOM 854 C CA . VAL A 1 117 ? -10.084 28.667 24.679 1.00 49.91 117 VAL A CA 1
ATOM 855 C C . VAL A 1 117 ? -11.290 28.384 23.782 1.00 49.91 117 VAL A C 1
ATOM 857 O O . VAL A 1 117 ? -11.167 27.751 22.736 1.00 49.91 117 VAL A O 1
ATOM 860 N N . ALA A 1 118 ? -12.465 28.892 24.171 1.00 51.78 118 ALA A N 1
ATOM 861 C CA . ALA A 1 118 ? -13.677 28.783 23.363 1.00 51.78 118 ALA A CA 1
ATOM 862 C C . ALA A 1 118 ? -13.470 29.420 21.977 1.00 51.78 118 ALA A C 1
ATOM 864 O O . ALA A 1 118 ? -13.130 30.598 21.875 1.00 51.78 118 ALA A O 1
ATOM 865 N N . GLY A 1 119 ? -13.730 28.657 20.912 1.00 50.47 119 GLY A N 1
ATOM 866 C CA . GLY A 1 119 ? -13.817 29.186 19.545 1.00 50.47 119 GLY A CA 1
ATOM 867 C C . GLY A 1 119 ? -12.558 29.071 18.681 1.00 50.47 119 GLY A C 1
ATOM 868 O O . GLY A 1 119 ? -12.597 29.517 17.532 1.00 50.47 119 GLY A O 1
ATOM 869 N N . VAL A 1 120 ? -11.484 28.449 19.177 1.00 46.06 120 VAL A N 1
ATOM 870 C CA . VAL A 1 120 ? -10.285 28.134 18.381 1.00 46.06 120 VAL A CA 1
ATOM 871 C C . VAL A 1 120 ? -10.499 26.825 17.615 1.00 46.06 120 VAL A C 1
ATOM 873 O O . VAL A 1 120 ? -10.988 25.849 18.179 1.00 46.06 120 VAL A O 1
ATOM 876 N N . ASN A 1 121 ? -10.152 26.808 16.323 1.00 53.72 121 ASN A N 1
ATOM 877 C CA . ASN A 1 121 ? -10.105 25.575 15.537 1.00 53.72 121 ASN A CA 1
ATOM 878 C C . ASN A 1 121 ? -8.889 24.765 15.972 1.00 53.72 121 ASN A C 1
ATOM 880 O O . ASN A 1 121 ? -7.763 25.233 15.798 1.00 53.72 121 ASN A O 1
ATOM 884 N N . VAL A 1 122 ? -9.108 23.561 16.491 1.00 56.50 122 VAL A N 1
ATOM 885 C CA . VAL A 1 122 ? -8.000 22.685 16.880 1.00 56.50 122 VAL A CA 1
ATOM 886 C C . VAL A 1 122 ? -7.793 21.581 15.841 1.00 56.50 122 VAL A C 1
ATOM 888 O O . VAL A 1 122 ? -8.687 21.285 15.038 1.00 56.50 122 VAL A O 1
ATOM 891 N N . ARG A 1 123 ? -6.581 21.019 15.799 1.00 55.81 123 ARG A N 1
ATOM 892 C CA . ARG A 1 123 ? -6.196 19.903 14.931 1.00 55.81 123 ARG A CA 1
ATOM 893 C C . ARG A 1 123 ? -5.523 18.799 15.751 1.00 55.81 123 ARG A C 1
ATOM 895 O O . ARG A 1 123 ? -4.753 19.113 16.651 1.00 55.81 123 ARG A O 1
ATOM 902 N N . VAL A 1 124 ? -5.796 17.536 15.420 1.00 55.53 124 VAL A N 1
ATOM 903 C CA . VAL A 1 124 ? -5.037 16.357 15.886 1.00 55.53 124 VAL A CA 1
ATOM 904 C C . VAL A 1 124 ? -4.419 15.714 14.655 1.00 55.53 124 VAL A C 1
ATOM 906 O O . VAL A 1 124 ? -5.148 15.277 13.768 1.00 55.53 124 VAL A O 1
ATOM 909 N N . GLY A 1 125 ? -3.091 15.717 14.542 1.00 63.00 125 GLY A N 1
ATOM 910 C CA . GLY A 1 125 ? -2.428 15.378 13.279 1.00 63.00 125 GLY A CA 1
ATOM 911 C C . GLY A 1 125 ? -2.918 16.272 12.127 1.00 63.00 125 GLY A C 1
ATOM 912 O O . GLY A 1 125 ? -3.000 17.495 12.264 1.00 63.00 125 GLY A O 1
ATOM 913 N N . ARG A 1 126 ? -3.302 15.668 10.993 1.00 55.75 126 ARG A N 1
ATOM 914 C CA . ARG A 1 126 ? -3.854 16.377 9.814 1.00 55.75 126 ARG A CA 1
ATOM 915 C C . ARG A 1 126 ? -5.345 16.718 9.932 1.00 55.75 126 ARG A C 1
ATOM 917 O O . ARG A 1 126 ? -5.922 17.346 9.047 1.00 55.75 126 ARG A O 1
ATOM 924 N N . ILE A 1 127 ? -5.986 16.312 11.021 1.00 55.97 127 ILE A N 1
ATOM 925 C CA . ILE A 1 127 ? -7.434 16.322 11.168 1.00 55.97 127 ILE A CA 1
ATOM 926 C C . ILE A 1 127 ? -7.907 17.584 11.903 1.00 55.97 127 ILE A C 1
ATOM 928 O O . ILE A 1 127 ? -7.580 17.794 13.066 1.00 55.97 127 ILE A O 1
ATOM 932 N N . GLY A 1 128 ? -8.735 18.406 11.246 1.00 52.41 128 GLY A N 1
ATOM 933 C CA . GLY A 1 128 ? -9.444 19.526 11.883 1.00 52.41 128 GLY A CA 1
ATOM 934 C C . GLY A 1 128 ? -10.656 19.064 12.689 1.00 52.41 128 GLY A C 1
ATOM 935 O O . GLY A 1 128 ? -11.478 18.311 12.167 1.00 52.41 128 GLY A O 1
ATOM 936 N N . ILE A 1 129 ? -10.773 19.516 13.941 1.00 61.12 129 ILE A N 1
ATOM 937 C CA . ILE A 1 129 ? -11.841 19.119 14.882 1.00 61.12 129 ILE A CA 1
ATOM 938 C C . ILE A 1 129 ? -12.813 20.249 15.242 1.00 61.12 129 ILE A C 1
ATOM 940 O O . ILE A 1 129 ? -13.654 20.100 16.120 1.00 61.12 129 ILE A O 1
ATOM 944 N N . GLY A 1 130 ? -12.749 21.371 14.522 1.00 59.62 130 GLY A N 1
ATOM 945 C CA . GLY A 1 130 ? -13.663 22.493 14.731 1.00 59.62 130 GLY A CA 1
ATOM 946 C C . GLY A 1 130 ? -13.463 23.177 16.087 1.00 59.62 130 GLY A C 1
ATOM 947 O O . GLY A 1 130 ? -12.367 23.158 16.650 1.00 59.62 130 GLY A O 1
ATOM 948 N N . ARG A 1 131 ? -14.516 23.843 16.576 1.00 60.38 131 ARG A N 1
ATOM 949 C CA . ARG A 1 131 ? -14.489 24.645 17.808 1.00 60.38 131 ARG A CA 1
ATOM 950 C C . ARG A 1 131 ? -14.818 23.780 19.020 1.00 60.38 131 ARG A C 1
ATOM 952 O O . ARG A 1 131 ? -15.931 23.277 19.112 1.00 60.38 131 ARG A O 1
ATOM 959 N N . ILE A 1 132 ? -13.895 23.708 19.974 1.00 62.59 132 ILE A N 1
ATOM 960 C CA . ILE A 1 132 ? -14.090 23.004 21.248 1.00 62.59 132 ILE A CA 1
ATOM 961 C C . ILE A 1 132 ? -14.512 24.013 22.327 1.00 62.59 132 ILE A C 1
ATOM 963 O O . ILE A 1 132 ? -13.989 25.132 22.389 1.00 62.59 132 ILE A O 1
ATOM 967 N N . GLY A 1 133 ? -15.491 23.643 23.154 1.00 55.72 133 GLY A N 1
ATOM 968 C CA . GLY A 1 133 ? -15.919 24.428 24.315 1.00 55.72 133 GLY A CA 1
ATOM 969 C C . GLY A 1 133 ? -14.898 24.390 25.459 1.00 55.72 133 GLY A C 1
ATOM 970 O O . GLY A 1 133 ? -14.109 23.455 25.568 1.00 55.72 133 GLY A O 1
ATOM 971 N N . ARG A 1 134 ? -14.916 25.400 26.340 1.00 61.91 134 ARG A N 1
ATOM 972 C CA . ARG A 1 134 ? -14.098 25.383 27.570 1.00 61.91 134 ARG A CA 1
ATOM 973 C C . ARG A 1 134 ? -14.493 24.178 28.428 1.00 61.91 134 ARG A C 1
ATOM 975 O O . ARG A 1 134 ? -15.680 23.902 28.531 1.00 61.91 134 ARG A O 1
ATOM 982 N N . GLU A 1 135 ? -13.515 23.523 29.054 1.00 63.78 135 GLU A N 1
ATOM 983 C CA . GLU A 1 135 ? -13.707 22.376 29.973 1.00 63.78 135 GLU A CA 1
ATOM 984 C C . GLU A 1 135 ? -14.102 21.041 29.308 1.00 63.78 135 GLU A C 1
ATOM 986 O O . GLU A 1 135 ? -14.387 20.065 30.001 1.00 63.78 135 GLU A O 1
ATOM 991 N N . HIS A 1 136 ? -14.060 20.957 27.975 1.00 69.44 136 HIS A N 1
ATOM 992 C CA . HIS A 1 136 ? -14.268 19.704 27.246 1.00 69.44 136 HIS A CA 1
ATOM 993 C C . HIS A 1 136 ? -12.936 19.098 26.791 1.00 69.44 136 HIS A C 1
ATOM 995 O O . HIS A 1 136 ? -12.068 19.790 26.255 1.00 69.44 136 HIS A O 1
ATOM 1001 N N . THR A 1 137 ? -12.790 17.784 26.963 1.00 75.00 137 THR A N 1
ATOM 1002 C CA . THR A 1 137 ? -11.759 16.995 26.283 1.00 75.00 137 THR A CA 1
ATOM 1003 C C . THR A 1 137 ? -12.391 16.285 25.094 1.00 75.00 137 THR A C 1
ATOM 1005 O O . THR A 1 137 ? -13.415 15.618 25.258 1.00 75.00 137 THR A O 1
ATOM 1008 N N . VAL A 1 138 ? -11.764 16.387 23.921 1.00 81.44 138 VAL A N 1
ATOM 1009 C CA . VAL A 1 138 ? -12.169 15.692 22.691 1.00 81.44 138 VAL A CA 1
ATOM 1010 C C . VAL A 1 138 ? -11.122 14.650 22.330 1.00 81.44 138 VAL A C 1
ATOM 1012 O O . VAL A 1 138 ? -9.953 14.981 22.160 1.00 81.44 138 VAL A O 1
ATOM 1015 N N . GLY A 1 139 ? -11.527 13.390 22.232 1.00 84.50 139 GLY A N 1
ATOM 1016 C CA . GLY A 1 139 ? -10.718 12.293 21.708 1.00 84.50 139 GLY A CA 1
ATOM 1017 C C . GLY A 1 139 ? -10.971 12.138 20.216 1.00 84.50 139 GLY A C 1
ATOM 1018 O O . GLY A 1 139 ? -12.107 12.295 19.776 1.00 84.50 139 GLY A O 1
ATOM 1019 N N . VAL A 1 140 ? -9.928 11.842 19.448 1.00 85.94 140 VAL A N 1
ATOM 1020 C CA . VAL A 1 140 ? -9.968 11.763 17.985 1.00 85.94 140 VAL A CA 1
ATOM 1021 C C . VAL A 1 140 ? -9.233 10.512 17.544 1.00 85.94 140 VAL A C 1
ATOM 1023 O O . VAL A 1 140 ? -8.076 10.315 17.921 1.00 85.94 140 VAL A O 1
ATOM 1026 N N . VAL A 1 141 ? -9.897 9.698 16.725 1.00 89.25 141 VAL A N 1
ATOM 1027 C CA . VAL A 1 141 ? -9.298 8.518 16.102 1.00 89.25 141 VAL A CA 1
ATOM 1028 C C . VAL A 1 141 ? -9.696 8.470 14.634 1.00 89.25 141 VAL A C 1
ATOM 1030 O O . VAL A 1 141 ? -10.870 8.640 14.309 1.00 89.25 141 VAL A O 1
ATOM 1033 N N . ALA A 1 142 ? -8.721 8.248 13.757 1.00 86.31 142 ALA A N 1
ATOM 1034 C CA . ALA A 1 142 ? -8.951 7.999 12.340 1.00 86.31 142 ALA A CA 1
ATOM 1035 C C . ALA A 1 142 ? -8.132 6.799 11.877 1.00 86.31 142 ALA A C 1
ATOM 1037 O O . ALA A 1 142 ? -6.936 6.710 12.166 1.00 86.31 142 ALA A O 1
ATOM 1038 N N . LEU A 1 143 ? -8.798 5.891 11.172 1.00 92.31 143 LEU A N 1
ATOM 1039 C CA . LEU A 1 143 ? -8.261 4.604 10.757 1.00 92.31 143 LEU A CA 1
ATOM 1040 C C . LEU A 1 143 ? -8.453 4.433 9.255 1.00 92.31 143 LEU A C 1
ATOM 1042 O O . LEU A 1 143 ? -9.468 4.853 8.702 1.00 92.31 143 LEU A O 1
ATOM 1046 N N . ALA A 1 144 ? -7.505 3.756 8.624 1.00 90.56 144 ALA A N 1
ATOM 1047 C CA . ALA A 1 144 ? -7.639 3.269 7.261 1.00 90.56 144 ALA A CA 1
ATOM 1048 C C . ALA A 1 144 ? -7.269 1.788 7.231 1.00 90.56 144 ALA A C 1
ATOM 1050 O O . ALA A 1 144 ? -6.335 1.365 7.914 1.00 90.56 144 ALA A O 1
ATOM 1051 N N . ALA A 1 145 ? -7.999 0.998 6.455 1.00 94.88 145 ALA A N 1
ATOM 1052 C CA . ALA A 1 145 ? -7.726 -0.413 6.263 1.00 94.88 145 ALA A CA 1
ATOM 1053 C C . ALA A 1 145 ? -8.069 -0.858 4.844 1.00 94.88 145 ALA A C 1
ATOM 1055 O O . ALA A 1 145 ? -8.858 -0.233 4.138 1.00 94.88 145 ALA A O 1
ATOM 1056 N N . GLN A 1 146 ? -7.488 -1.975 4.437 1.00 93.81 146 GLN A N 1
ATOM 1057 C CA . GLN A 1 146 ? -7.723 -2.571 3.133 1.00 93.81 146 GLN A CA 1
ATOM 1058 C C . GLN A 1 146 ? -7.666 -4.089 3.213 1.00 93.81 146 GLN A C 1
ATOM 1060 O O . GLN A 1 146 ? -6.938 -4.663 4.025 1.00 93.81 146 GLN A O 1
ATOM 1065 N N . PHE A 1 147 ? -8.419 -4.741 2.336 1.00 95.50 147 PHE A N 1
ATOM 1066 C CA . PHE A 1 147 ? -8.302 -6.175 2.117 1.00 95.50 147 PHE A CA 1
ATOM 1067 C C . PHE A 1 147 ? -7.164 -6.439 1.140 1.00 95.50 147 PHE A C 1
ATOM 1069 O O . PHE A 1 147 ? -7.226 -5.965 0.015 1.00 95.50 147 PHE A O 1
ATOM 1076 N N . VAL A 1 148 ? -6.165 -7.219 1.534 1.00 92.38 148 VAL A N 1
ATOM 1077 C CA . VAL A 1 148 ? -5.089 -7.699 0.661 1.00 92.38 148 VAL A CA 1
ATOM 1078 C C . VAL A 1 148 ? -5.312 -9.182 0.401 1.00 92.38 148 VAL A C 1
ATOM 1080 O O . VAL A 1 148 ? -5.522 -9.958 1.337 1.00 92.38 148 VAL A O 1
ATOM 1083 N N . GLY A 1 149 ? -5.294 -9.593 -0.863 1.00 88.50 149 GLY A N 1
ATOM 1084 C CA . GLY A 1 149 ? -5.515 -10.990 -1.211 1.00 88.50 149 GLY A CA 1
ATOM 1085 C C . GLY A 1 149 ? -5.466 -11.276 -2.702 1.00 88.50 149 GLY A C 1
ATOM 1086 O O . GLY A 1 149 ? -5.047 -10.449 -3.510 1.00 88.50 149 GLY A O 1
ATOM 1087 N N . GLY A 1 150 ? -5.920 -12.477 -3.054 1.00 79.31 150 GLY A N 1
ATOM 1088 C CA . GLY A 1 150 ? -5.883 -12.980 -4.424 1.00 79.31 150 GLY A CA 1
ATOM 1089 C C . GLY A 1 150 ? -4.481 -13.410 -4.886 1.00 79.31 150 GLY A C 1
ATOM 1090 O O . GLY A 1 150 ? -3.502 -13.257 -4.156 1.00 79.31 150 GLY A O 1
ATOM 1091 N N . PRO A 1 151 ? -4.368 -13.964 -6.104 1.00 67.06 151 PRO A N 1
ATOM 1092 C CA . PRO A 1 151 ? -3.108 -14.475 -6.651 1.00 67.06 151 PRO A CA 1
ATOM 1093 C C . PRO A 1 151 ? -2.048 -13.384 -6.837 1.00 67.06 151 PRO A C 1
ATOM 1095 O O . PRO A 1 151 ? -0.861 -13.647 -6.677 1.00 67.06 151 PRO A O 1
ATOM 1098 N N . ALA A 1 152 ? -2.488 -12.166 -7.169 1.00 67.25 152 ALA A N 1
ATOM 1099 C CA . ALA A 1 152 ? -1.626 -11.018 -7.427 1.00 67.25 152 ALA A CA 1
ATOM 1100 C C . ALA A 1 152 ? -1.202 -10.266 -6.157 1.00 67.25 152 ALA A C 1
ATOM 1102 O O . ALA A 1 152 ? -0.385 -9.354 -6.245 1.00 67.25 152 ALA A O 1
ATOM 1103 N N . CYS A 1 153 ? -1.723 -10.640 -4.983 1.00 77.94 153 CYS A N 1
ATOM 1104 C CA . CYS A 1 153 ? -1.320 -10.025 -3.722 1.00 77.94 153 CYS A CA 1
ATOM 1105 C C . CYS A 1 153 ? -1.528 -8.508 -3.656 1.00 77.94 153 CYS A C 1
ATOM 1107 O O . CYS A 1 153 ? -0.701 -7.760 -3.139 1.00 77.94 153 CYS A O 1
ATOM 1109 N N . THR A 1 154 ? -2.662 -8.053 -4.179 1.00 78.31 154 THR A N 1
ATOM 1110 C CA . THR A 1 154 ? -3.009 -6.637 -4.256 1.00 78.31 154 THR A CA 1
ATOM 1111 C C . THR A 1 154 ? -4.118 -6.276 -3.271 1.00 78.31 154 THR A C 1
ATOM 1113 O O . THR A 1 154 ? -4.859 -7.150 -2.803 1.00 78.31 154 THR A O 1
ATOM 1116 N N . PRO A 1 155 ? -4.281 -4.979 -2.973 1.00 86.44 155 PRO A N 1
ATOM 1117 C CA . PRO A 1 155 ? -5.494 -4.475 -2.354 1.00 86.44 155 PRO A CA 1
ATOM 1118 C C . PRO A 1 155 ? -6.720 -4.805 -3.213 1.00 86.44 155 PRO A C 1
ATOM 1120 O O . PRO A 1 155 ? -6.692 -4.669 -4.435 1.00 86.44 155 PRO A O 1
ATOM 1123 N N . LEU A 1 156 ? -7.792 -5.253 -2.567 1.00 87.88 156 LEU A N 1
ATOM 1124 C CA . LEU A 1 156 ? -9.053 -5.656 -3.192 1.00 87.88 156 LEU A CA 1
ATOM 1125 C C . LEU A 1 156 ? -10.189 -4.677 -2.892 1.00 87.88 156 LEU A C 1
ATOM 1127 O O . LEU A 1 156 ? -11.138 -4.600 -3.662 1.00 87.88 156 LEU A O 1
ATOM 1131 N N . ALA A 1 157 ? -10.119 -3.984 -1.755 1.00 91.00 157 ALA A N 1
ATOM 1132 C CA . ALA A 1 157 ? -11.046 -2.930 -1.355 1.00 91.00 157 ALA A CA 1
ATOM 1133 C C . ALA A 1 157 ? -10.460 -2.132 -0.184 1.00 91.00 157 ALA A C 1
ATOM 1135 O O . ALA A 1 157 ? -9.681 -2.674 0.607 1.00 91.00 157 ALA A O 1
ATOM 1136 N N . TYR A 1 158 ? -10.901 -0.881 -0.048 1.00 89.06 158 TYR A N 1
ATOM 1137 C CA . TYR A 1 158 ? -10.461 0.071 0.975 1.00 89.06 158 TYR A CA 1
ATOM 1138 C C . TYR A 1 158 ? -11.617 0.485 1.890 1.00 89.06 158 TYR A C 1
ATOM 1140 O O . TYR A 1 158 ? -12.770 0.566 1.459 1.00 89.06 158 TYR A O 1
ATOM 1148 N N . ALA A 1 159 ? -11.293 0.767 3.148 1.00 90.19 159 ALA A N 1
ATOM 1149 C CA . ALA A 1 159 ? -12.204 1.270 4.162 1.00 90.19 159 ALA A CA 1
ATOM 1150 C C . ALA A 1 159 ? -11.493 2.314 5.028 1.00 90.19 159 ALA A C 1
ATOM 1152 O O . ALA A 1 159 ? -10.337 2.140 5.408 1.00 90.19 159 ALA A O 1
ATOM 1153 N N . GLU A 1 160 ? -12.204 3.377 5.377 1.00 87.19 160 GLU A N 1
ATOM 1154 C CA . GLU A 1 160 ? -11.711 4.429 6.260 1.00 87.19 160 GLU A CA 1
ATOM 1155 C C . GLU A 1 160 ? -12.769 4.730 7.312 1.00 87.19 160 GLU A C 1
ATOM 1157 O O . GLU A 1 160 ? -13.966 4.588 7.065 1.00 87.19 160 GLU A O 1
ATOM 1162 N N . SER A 1 161 ? -12.337 5.158 8.490 1.00 86.88 161 SER A N 1
ATOM 1163 C CA . SER A 1 161 ? -13.246 5.615 9.530 1.00 86.88 161 SER A CA 1
ATOM 1164 C C . SER A 1 161 ? -12.660 6.757 10.326 1.00 86.88 161 SER A C 1
ATOM 1166 O O . SER A 1 161 ? -11.440 6.965 10.387 1.00 86.88 161 SER A O 1
ATOM 1168 N N . ARG A 1 162 ? -13.551 7.511 10.965 1.00 88.00 162 ARG A N 1
ATOM 1169 C CA . ARG A 1 162 ? -13.147 8.613 11.812 1.00 88.00 162 ARG A CA 1
ATOM 1170 C C . ARG A 1 162 ? -14.219 8.903 12.841 1.00 88.00 162 ARG A C 1
ATOM 1172 O O . ARG A 1 162 ? -15.292 9.380 12.498 1.00 88.00 162 ARG A O 1
ATOM 1179 N N . ALA A 1 163 ? -13.821 8.832 14.102 1.00 83.62 163 ALA A N 1
ATOM 1180 C CA . ALA A 1 163 ? -14.688 9.186 15.207 1.00 83.62 163 ALA A CA 1
ATOM 1181 C C . ALA A 1 163 ? -14.070 10.244 16.117 1.00 83.62 163 ALA A C 1
ATOM 1183 O O . ALA A 1 163 ? -12.847 10.373 16.268 1.00 83.62 163 ALA A O 1
ATOM 1184 N N . THR A 1 164 ? -14.958 10.997 16.757 1.00 84.44 164 THR A N 1
ATOM 1185 C CA . THR A 1 164 ? -14.620 11.946 17.811 1.00 84.44 164 THR A CA 1
ATOM 1186 C C . THR A 1 164 ? -15.561 11.751 18.981 1.00 84.44 164 THR A C 1
ATOM 1188 O O . THR A 1 164 ? -16.768 11.693 18.781 1.00 84.44 164 THR A O 1
ATOM 1191 N N . ALA A 1 165 ? -15.031 11.739 20.199 1.00 84.19 165 ALA A N 1
ATOM 1192 C CA . ALA A 1 165 ? -15.846 11.670 21.405 1.00 84.19 165 ALA A CA 1
ATOM 1193 C C . ALA A 1 165 ? -15.523 12.839 22.331 1.00 84.19 165 ALA A C 1
ATOM 1195 O O . ALA A 1 165 ? -14.360 13.209 22.478 1.00 84.19 165 ALA A O 1
ATOM 1196 N N . GLU A 1 166 ? -16.541 13.391 22.988 1.00 81.81 166 GLU A N 1
ATOM 1197 C CA . GLU A 1 166 ? -16.393 14.454 23.984 1.00 81.81 166 GLU A CA 1
ATOM 1198 C C . GLU A 1 166 ? -16.655 13.918 25.400 1.00 81.81 166 GLU A C 1
ATOM 1200 O O . GLU A 1 166 ? -17.480 13.023 25.610 1.00 81.81 166 GLU A O 1
ATOM 1205 N N . GLY A 1 167 ? -15.962 14.465 26.400 1.00 70.44 167 GLY A N 1
ATOM 1206 C CA . GLY A 1 167 ? -16.190 14.115 27.802 1.00 70.44 167 GLY A CA 1
ATOM 1207 C C . GLY A 1 167 ? -15.609 15.130 28.783 1.00 70.44 167 GLY A C 1
ATOM 1208 O O . GLY A 1 167 ? -14.617 15.792 28.485 1.00 70.44 167 GLY A O 1
ATOM 1209 N N . SER A 1 168 ? -16.234 15.230 29.961 1.00 56.94 168 SER A N 1
ATOM 1210 C CA . SER A 1 168 ? -15.897 16.189 31.024 1.00 56.94 168 SER A CA 1
ATOM 1211 C C . SER A 1 168 ? -15.079 15.590 32.185 1.00 56.94 168 SER A C 1
ATOM 1213 O O . SER A 1 168 ? -15.042 16.177 33.264 1.00 56.94 168 SER A O 1
ATOM 1215 N N . GLY A 1 169 ? -14.447 14.414 32.041 1.00 50.88 169 GLY A N 1
ATOM 1216 C CA . GLY A 1 169 ? -13.690 13.827 33.157 1.00 50.88 169 GLY A CA 1
ATOM 1217 C C . GLY A 1 169 ? -12.972 12.494 32.912 1.00 50.88 169 GLY A C 1
ATOM 1218 O O . GLY A 1 169 ? -13.401 11.672 32.107 1.00 50.88 169 GLY A O 1
ATOM 1219 N N . THR A 1 170 ? -11.889 12.308 33.684 1.00 48.12 170 THR A N 1
ATOM 1220 C CA . THR A 1 170 ? -10.876 11.225 33.704 1.00 48.12 170 THR A CA 1
ATOM 1221 C C . THR A 1 170 ? -10.041 11.096 32.431 1.00 48.12 170 THR A C 1
ATOM 1223 O O . THR A 1 170 ? -10.244 10.228 31.586 1.00 48.12 170 THR A O 1
ATOM 1226 N N . SER A 1 171 ? -9.060 11.988 32.301 1.00 49.12 171 SER A N 1
ATOM 1227 C CA . SER A 1 171 ? -7.969 11.827 31.348 1.00 49.12 171 SER A CA 1
ATOM 1228 C C . SER A 1 171 ? -7.113 10.611 31.735 1.00 49.12 171 SER A C 1
ATOM 1230 O O . SER A 1 171 ? -6.847 10.388 32.913 1.00 49.12 171 SER A O 1
ATOM 1232 N N . LEU A 1 172 ? -6.621 9.851 30.748 1.00 51.91 172 LEU A N 1
ATOM 1233 C CA . LEU A 1 172 ? -5.571 8.831 30.953 1.00 51.91 172 LEU A CA 1
ATOM 1234 C C . LEU A 1 172 ? -4.294 9.411 31.593 1.00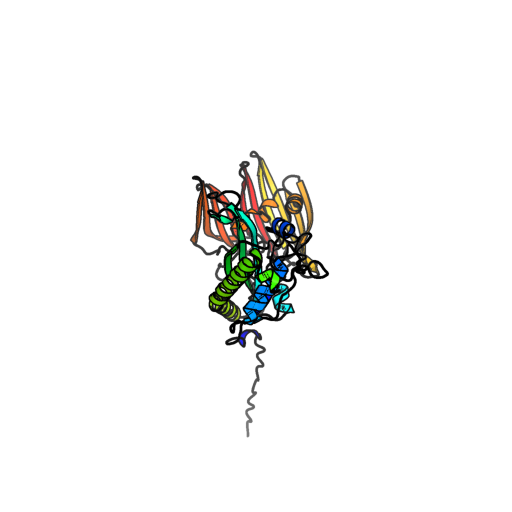 51.91 172 LEU A C 1
ATOM 1236 O O . LEU A 1 172 ? -3.478 8.678 32.132 1.00 51.91 172 LEU A O 1
ATOM 1240 N N . THR A 1 173 ? -4.155 10.737 31.576 1.00 48.78 173 THR A N 1
ATOM 1241 C CA . THR A 1 173 ? -3.054 11.507 32.160 1.00 48.78 173 THR A CA 1
ATOM 1242 C C . THR A 1 173 ? -3.351 12.028 33.575 1.00 48.78 173 THR A C 1
ATOM 1244 O O . THR A 1 173 ? -2.500 12.668 34.186 1.00 48.78 173 THR A O 1
ATOM 1247 N N . GLY A 1 174 ? -4.556 11.807 34.108 1.00 39.72 174 GLY A N 1
ATOM 1248 C CA . GLY A 1 174 ? -5.003 12.343 35.392 1.00 39.72 174 GLY A CA 1
ATOM 1249 C C . GLY A 1 174 ? -4.862 11.344 36.533 1.00 39.72 174 GLY A C 1
ATOM 1250 O O . GLY A 1 174 ? -5.875 10.851 37.005 1.00 39.72 174 GLY A O 1
ATOM 1251 N N . GLY A 1 175 ? -3.637 11.046 36.979 1.00 36.12 175 GLY A N 1
ATOM 1252 C CA . GLY A 1 175 ? -3.319 10.456 38.297 1.00 36.12 175 GLY A CA 1
ATOM 1253 C C . GLY A 1 175 ? -3.927 9.092 38.676 1.00 36.12 175 GLY A C 1
ATOM 1254 O O . GLY A 1 175 ? -3.632 8.590 39.759 1.00 36.12 175 GLY A O 1
ATOM 1255 N N . VAL A 1 176 ? -4.753 8.481 37.827 1.00 38.44 176 VAL A N 1
ATOM 1256 C CA . VAL A 1 176 ? -5.326 7.152 38.049 1.00 38.44 176 VAL A CA 1
ATOM 1257 C C . VAL A 1 176 ? -4.413 6.131 37.385 1.00 38.44 176 VAL A C 1
ATOM 1259 O O . VAL A 1 176 ? -4.182 6.198 36.180 1.00 38.44 176 VAL A O 1
ATOM 1262 N N . ASP A 1 177 ? -3.900 5.196 38.184 1.00 42.44 177 ASP A N 1
ATOM 1263 C CA . ASP A 1 177 ? -3.089 4.052 37.761 1.00 42.44 177 ASP A CA 1
ATOM 1264 C C . ASP A 1 177 ? -3.956 3.098 36.919 1.00 42.44 177 ASP A C 1
ATOM 1266 O O . ASP A 1 177 ? -4.505 2.092 37.380 1.00 42.44 177 ASP A O 1
ATOM 1270 N N . LEU A 1 178 ? -4.203 3.504 35.677 1.00 51.84 178 LEU A N 1
ATOM 1271 C CA . LEU A 1 178 ? -4.963 2.748 34.705 1.00 51.84 178 LEU A CA 1
ATOM 1272 C C . LEU A 1 178 ? -4.083 1.573 34.277 1.00 51.84 178 LEU A C 1
ATOM 1274 O O . LEU A 1 178 ? -3.101 1.747 33.558 1.00 51.84 178 LEU A O 1
ATOM 1278 N N . LYS A 1 179 ? -4.457 0.356 34.700 1.00 52.62 179 LYS A N 1
ATOM 1279 C CA . LYS A 1 179 ? -3.881 -0.928 34.248 1.00 52.62 179 LYS A CA 1
ATOM 1280 C C . LYS A 1 179 ? -4.202 -1.209 32.771 1.00 52.62 179 LYS A C 1
ATOM 1282 O O . LYS A 1 179 ? -4.728 -2.263 32.423 1.00 52.62 179 LYS A O 1
ATOM 1287 N N . VAL A 1 180 ? -3.950 -0.235 31.908 1.00 58.06 180 VAL A N 1
ATOM 1288 C CA . VAL A 1 180 ? -4.172 -0.301 30.465 1.00 58.06 180 VAL A CA 1
ATOM 1289 C C . VAL A 1 180 ? -2.927 -0.854 29.776 1.00 58.06 180 VAL A C 1
ATOM 1291 O O . VAL A 1 180 ? -3.058 -1.495 28.742 1.00 58.06 180 VAL A O 1
ATOM 1294 N N . ILE A 1 181 ? -1.739 -0.712 30.375 1.00 57.66 181 ILE A N 1
ATOM 1295 C CA . ILE A 1 181 ? -0.510 -1.341 29.882 1.00 57.66 181 ILE A CA 1
ATOM 1296 C C . ILE A 1 181 ? -0.286 -2.664 30.624 1.00 57.66 181 ILE A C 1
ATOM 1298 O O . ILE A 1 181 ? -0.071 -2.685 31.837 1.00 57.66 181 ILE A O 1
ATOM 1302 N N . SER A 1 182 ? -0.346 -3.788 29.907 1.00 57.06 182 SER A N 1
ATOM 1303 C CA . SER A 1 182 ? 0.010 -5.098 30.456 1.00 57.06 182 SER A CA 1
ATOM 1304 C C . SER A 1 182 ? 1.529 -5.287 30.502 1.00 57.06 182 SER A C 1
ATOM 1306 O O . SER A 1 182 ? 2.285 -4.577 29.834 1.00 57.06 182 SER A O 1
ATOM 1308 N N . ALA A 1 183 ? 1.996 -6.300 31.242 1.00 46.62 183 ALA A N 1
ATOM 1309 C CA . ALA A 1 183 ? 3.398 -6.716 31.197 1.00 46.62 183 ALA A CA 1
ATOM 1310 C C . ALA A 1 183 ? 3.842 -6.913 29.731 1.00 46.62 183 ALA A C 1
ATOM 1312 O O . ALA A 1 183 ? 3.181 -7.629 28.978 1.00 46.62 183 ALA A O 1
ATOM 1313 N N . GLY A 1 184 ? 4.915 -6.225 29.323 1.00 52.69 184 GLY A N 1
ATOM 1314 C CA . GLY A 1 184 ? 5.413 -6.226 27.941 1.00 52.69 184 GLY A CA 1
ATOM 1315 C C . GLY A 1 184 ? 4.977 -5.046 27.060 1.00 52.69 184 GLY A C 1
ATOM 1316 O O . GLY A 1 184 ? 5.171 -5.122 25.855 1.00 52.69 184 GLY A O 1
ATOM 1317 N N . GLY A 1 185 ? 4.396 -3.976 27.618 1.00 59.06 185 GLY A N 1
ATOM 1318 C CA . GLY A 1 185 ? 4.126 -2.735 26.867 1.00 59.06 185 GLY A CA 1
ATOM 1319 C C . GLY A 1 185 ? 2.891 -2.781 25.960 1.00 59.06 185 GLY A C 1
ATOM 1320 O O . GLY A 1 185 ? 2.661 -1.854 25.189 1.00 59.06 185 GLY A O 1
ATOM 1321 N N . ARG A 1 186 ? 2.073 -3.838 26.050 1.00 65.50 186 ARG A N 1
ATOM 1322 C CA . ARG A 1 186 ? 0.837 -3.958 25.262 1.00 65.50 186 ARG A CA 1
ATOM 1323 C C . ARG A 1 186 ? -0.292 -3.156 25.897 1.00 65.50 186 ARG A C 1
ATOM 1325 O O . ARG A 1 186 ? -0.520 -3.256 27.101 1.00 65.50 186 ARG A O 1
ATOM 1332 N N . ILE A 1 187 ? -1.028 -2.424 25.069 1.00 73.88 187 ILE A N 1
ATOM 1333 C CA . ILE A 1 187 ? -2.206 -1.657 25.476 1.00 73.88 187 ILE A CA 1
ATOM 1334 C C . ILE A 1 187 ? -3.432 -2.570 25.392 1.00 73.88 187 ILE A C 1
ATOM 1336 O O . ILE A 1 187 ? -3.777 -3.059 24.319 1.00 73.88 187 ILE A O 1
ATOM 1340 N N . ASN A 1 188 ? -4.116 -2.792 26.511 1.00 76.19 188 ASN A N 1
ATOM 1341 C CA . ASN A 1 188 ? -5.410 -3.462 26.524 1.00 76.19 188 ASN A CA 1
ATOM 1342 C C . ASN A 1 188 ? -6.537 -2.443 26.281 1.00 76.19 188 ASN A C 1
ATOM 1344 O O . ASN A 1 188 ? -7.033 -1.815 27.218 1.00 76.19 188 ASN A O 1
ATOM 1348 N N . MET A 1 189 ? -6.946 -2.299 25.019 1.00 83.62 189 MET A N 1
ATOM 1349 C CA . MET A 1 189 ? -8.005 -1.369 24.607 1.00 83.62 189 MET A CA 1
ATOM 1350 C C . MET A 1 189 ? -9.430 -1.945 24.719 1.00 83.62 189 MET A C 1
ATOM 1352 O O . MET A 1 189 ? -10.402 -1.205 24.572 1.00 83.62 189 MET A O 1
ATOM 1356 N N . SER A 1 190 ? -9.596 -3.242 25.002 1.00 80.81 190 SER A N 1
ATOM 1357 C CA . SER A 1 190 ? -10.925 -3.848 25.190 1.00 80.81 190 SER A CA 1
ATOM 1358 C C . SER A 1 190 ? -11.447 -3.718 26.627 1.00 80.81 190 SER A C 1
ATOM 1360 O O . SER A 1 190 ? -12.636 -3.922 26.880 1.00 80.81 190 SER A O 1
ATOM 1362 N N . GLY A 1 191 ? -10.588 -3.320 27.573 1.00 81.38 191 GLY A N 1
ATOM 1363 C CA . GLY A 1 191 ? -10.949 -3.119 28.975 1.00 81.38 191 GLY A CA 1
ATOM 1364 C C . GLY A 1 191 ? -12.011 -2.033 29.186 1.00 81.38 191 GLY A C 1
ATOM 1365 O O . GLY A 1 191 ? -11.939 -0.944 28.618 1.00 81.38 191 GLY A O 1
ATOM 1366 N N . GLU A 1 192 ? -12.979 -2.307 30.063 1.00 79.94 192 GLU A N 1
ATOM 1367 C CA . GLU A 1 192 ? -14.109 -1.410 30.350 1.00 79.94 192 GLU A CA 1
ATOM 1368 C C . GLU A 1 192 ? -13.665 -0.002 30.784 1.00 79.94 192 GLU A C 1
ATOM 1370 O O . GLU A 1 192 ? -14.240 0.995 30.353 1.00 79.94 192 GLU A O 1
ATOM 1375 N N . GLU A 1 193 ? -12.593 0.088 31.574 1.00 78.44 193 GLU A N 1
ATOM 1376 C CA . GLU A 1 193 ? -12.041 1.360 32.046 1.00 78.44 193 GLU A CA 1
ATOM 1377 C C . GLU A 1 193 ? -11.459 2.202 30.909 1.00 78.44 193 GLU A C 1
ATOM 1379 O O . GLU A 1 193 ? -11.704 3.404 30.852 1.00 78.44 193 GLU A O 1
ATOM 1384 N N . TYR A 1 194 ? -10.775 1.579 29.944 1.00 83.62 194 TYR A N 1
ATOM 1385 C CA . TYR A 1 194 ? -10.301 2.289 28.757 1.00 83.62 194 TYR A CA 1
ATOM 1386 C C . TYR A 1 194 ? -11.478 2.816 27.931 1.00 83.62 194 TYR A C 1
ATOM 1388 O O . TYR A 1 194 ? -11.503 3.996 27.579 1.00 83.62 194 TYR A O 1
ATOM 1396 N N . ARG A 1 195 ? -12.503 1.985 27.696 1.00 84.69 195 ARG A N 1
ATOM 1397 C CA . ARG A 1 195 ? -13.695 2.347 26.903 1.00 84.69 195 ARG A CA 1
ATOM 1398 C C . ARG A 1 195 ? -14.530 3.473 27.527 1.00 84.69 195 ARG A C 1
ATOM 1400 O O . ARG A 1 195 ? -15.305 4.109 26.819 1.00 84.69 195 ARG A O 1
ATOM 1407 N N . LYS A 1 196 ? -14.381 3.749 28.829 1.00 83.81 196 LYS A N 1
ATOM 1408 C CA . LYS A 1 196 ? -15.019 4.895 29.506 1.00 83.81 196 LYS A CA 1
ATOM 1409 C C . LYS A 1 196 ? -14.300 6.222 29.247 1.00 83.81 196 LYS A C 1
ATOM 1411 O O . LYS A 1 196 ? -14.946 7.270 29.322 1.00 83.81 196 LYS A O 1
ATOM 1416 N N . THR A 1 197 ? -13.006 6.190 28.923 1.00 83.88 197 THR A N 1
ATOM 1417 C CA . THR A 1 197 ? -12.216 7.393 28.618 1.00 83.88 197 THR A CA 1
ATOM 1418 C C . THR A 1 197 ? -12.657 8.034 27.303 1.00 83.88 197 THR A C 1
ATOM 1420 O O . THR A 1 197 ? -13.188 7.365 26.417 1.00 83.88 197 THR A O 1
ATOM 1423 N N . THR A 1 198 ? -12.399 9.333 27.135 1.00 85.62 198 THR A N 1
ATOM 1424 C CA . THR A 1 198 ? -12.731 10.048 25.894 1.00 85.62 198 THR A CA 1
ATOM 1425 C C . THR A 1 198 ? -12.045 9.433 24.665 1.00 85.62 198 THR A C 1
ATOM 1427 O O . THR A 1 198 ? -12.700 9.198 23.653 1.00 85.62 198 THR A O 1
ATOM 1430 N N . ILE A 1 199 ? -10.750 9.106 24.752 1.00 86.69 199 ILE A N 1
ATOM 1431 C CA . ILE A 1 199 ? -10.029 8.463 23.640 1.00 86.69 199 ILE A CA 1
ATOM 1432 C C . ILE A 1 199 ? -10.523 7.035 23.387 1.00 86.69 199 ILE A C 1
ATOM 1434 O O . ILE A 1 199 ? -10.634 6.625 22.236 1.00 86.69 199 ILE A O 1
ATOM 1438 N N . GLY A 1 200 ? -10.884 6.287 24.434 1.00 89.56 200 GLY A N 1
ATOM 1439 C CA . GLY A 1 200 ? -11.410 4.933 24.281 1.00 89.56 200 GLY A CA 1
ATOM 1440 C C . GLY A 1 200 ? -12.792 4.899 23.636 1.00 89.56 200 GLY A C 1
ATOM 1441 O O . GLY A 1 200 ? -13.036 4.038 22.796 1.00 89.56 200 GLY A O 1
ATOM 1442 N N . LYS A 1 201 ? -13.668 5.865 23.942 1.00 89.81 201 LYS A N 1
ATOM 1443 C CA . LYS A 1 201 ? -14.954 6.032 23.241 1.00 89.81 201 LYS A CA 1
ATOM 1444 C C . LYS A 1 201 ? -14.748 6.295 21.751 1.00 89.81 201 LYS A C 1
ATOM 1446 O O . LYS A 1 201 ? -15.305 5.562 20.941 1.00 89.81 201 LYS A O 1
ATOM 1451 N N . ALA A 1 202 ? -13.891 7.262 21.409 1.00 91.00 202 ALA A N 1
ATOM 1452 C CA . ALA A 1 202 ? -13.553 7.564 20.017 1.00 91.00 202 ALA A CA 1
ATOM 1453 C C . ALA A 1 202 ? -12.925 6.351 19.306 1.00 91.00 202 ALA A C 1
ATOM 1455 O O . ALA A 1 202 ? -13.252 6.067 18.162 1.00 91.00 202 ALA A O 1
ATOM 1456 N N . THR A 1 203 ? -12.075 5.582 19.993 1.00 94.94 203 THR A N 1
ATOM 1457 C CA . THR A 1 203 ? -11.464 4.362 19.436 1.00 94.94 203 THR A CA 1
ATOM 1458 C C . THR A 1 203 ? -12.514 3.298 19.123 1.00 94.94 203 THR A C 1
ATOM 1460 O O . THR A 1 203 ? -12.515 2.735 18.034 1.00 94.94 203 THR A O 1
ATOM 1463 N N . VAL A 1 204 ? -13.429 3.026 20.058 1.00 94.62 204 VAL A N 1
ATOM 1464 C CA . VAL A 1 204 ? -14.498 2.031 19.873 1.00 94.62 204 VAL A CA 1
ATOM 1465 C C . VAL A 1 204 ? -15.434 2.422 18.734 1.00 94.62 204 VAL A C 1
ATOM 1467 O O . VAL A 1 204 ? -15.827 1.561 17.952 1.00 94.62 204 VAL A O 1
ATOM 1470 N N . GLU A 1 205 ? -15.785 3.702 18.640 1.00 95.25 205 GLU A N 1
ATOM 1471 C CA . GLU A 1 205 ? -16.631 4.228 17.570 1.00 95.25 205 GLU A CA 1
ATOM 1472 C C . GLU A 1 205 ? -15.929 4.137 16.208 1.00 95.25 205 GLU A C 1
ATOM 1474 O O . GLU A 1 205 ? -16.482 3.532 15.293 1.00 95.25 205 GLU A O 1
ATOM 1479 N N . ALA A 1 206 ? -14.673 4.591 16.102 1.00 96.06 206 ALA A N 1
ATOM 1480 C CA . ALA A 1 206 ? -13.897 4.497 14.864 1.00 96.06 206 ALA A CA 1
ATOM 1481 C C . ALA A 1 206 ? -13.702 3.041 14.407 1.00 96.06 206 ALA A C 1
ATOM 1483 O O . ALA A 1 206 ? -13.817 2.748 13.219 1.00 96.06 206 ALA A O 1
ATOM 1484 N N . VAL A 1 207 ? -13.433 2.106 15.325 1.00 98.19 207 VAL A N 1
ATOM 1485 C CA . VAL A 1 207 ? -13.337 0.674 14.988 1.00 98.19 207 VAL A CA 1
ATOM 1486 C C . VAL A 1 207 ? -14.691 0.128 14.532 1.00 98.19 207 VAL A C 1
ATOM 1488 O O . VAL A 1 207 ? -14.748 -0.618 13.556 1.00 98.19 207 VAL A O 1
ATOM 1491 N N . GLY A 1 208 ? -15.784 0.504 15.201 1.00 97.81 208 GLY A N 1
ATOM 1492 C CA . GLY A 1 208 ? -17.135 0.096 14.817 1.00 97.81 208 GLY A CA 1
ATOM 1493 C C . GLY A 1 208 ? -17.505 0.553 13.404 1.00 97.81 208 GLY A C 1
ATOM 1494 O O . GLY A 1 208 ? -18.001 -0.250 12.613 1.00 97.81 208 GLY A O 1
ATOM 1495 N N . GLU A 1 209 ? -17.207 1.809 13.071 1.00 97.12 209 GLU A N 1
ATOM 1496 C CA . GLU A 1 209 ? -17.378 2.371 11.727 1.00 97.12 209 GLU A CA 1
ATOM 1497 C C . GLU A 1 209 ? -16.487 1.679 10.693 1.00 97.12 209 GLU A C 1
ATOM 1499 O O . GLU A 1 209 ? -16.979 1.271 9.643 1.00 97.12 209 GLU A O 1
ATOM 1504 N N . LEU A 1 210 ? -15.202 1.465 11.005 1.00 98.06 210 LEU A N 1
ATOM 1505 C CA . LEU A 1 210 ? -14.274 0.785 10.097 1.00 98.06 210 LEU A CA 1
ATOM 1506 C C . LEU A 1 210 ? -14.775 -0.617 9.754 1.00 98.06 210 LEU A C 1
ATOM 1508 O O . LEU A 1 210 ? -14.767 -1.028 8.598 1.00 98.06 210 LEU A O 1
ATOM 1512 N N . VAL A 1 211 ? -15.241 -1.359 10.759 1.00 98.31 211 VAL A N 1
ATOM 1513 C CA . VAL A 1 211 ? -15.782 -2.707 10.570 1.00 98.31 211 VAL A CA 1
ATOM 1514 C C . VAL A 1 211 ? -17.091 -2.686 9.779 1.00 98.31 211 VAL A C 1
ATOM 1516 O O . VAL A 1 211 ? -17.330 -3.607 8.999 1.00 98.31 211 VAL A O 1
ATOM 1519 N N . ALA A 1 212 ? -17.925 -1.656 9.934 1.00 97.56 212 ALA A N 1
ATOM 1520 C CA . ALA A 1 212 ? -19.123 -1.487 9.115 1.00 97.56 212 ALA A CA 1
ATOM 1521 C C . ALA A 1 212 ? -18.776 -1.221 7.639 1.00 97.56 212 ALA A C 1
ATOM 1523 O O . ALA A 1 212 ? -19.366 -1.848 6.758 1.00 97.56 212 ALA A O 1
ATOM 1524 N N . GLU A 1 213 ? -17.785 -0.370 7.366 1.00 95.56 213 GLU A N 1
ATOM 1525 C CA . GLU A 1 213 ? -17.270 -0.125 6.013 1.00 95.56 213 GLU A CA 1
ATOM 1526 C C . GLU A 1 213 ? -16.668 -1.400 5.403 1.00 95.56 213 GLU A C 1
ATOM 1528 O O . GLU A 1 213 ? -17.049 -1.806 4.304 1.00 95.56 213 GLU A O 1
ATOM 1533 N N . LEU A 1 214 ? -15.805 -2.108 6.140 1.00 97.38 214 LEU A N 1
ATOM 1534 C CA . LEU A 1 214 ? -15.229 -3.389 5.710 1.00 97.38 214 LEU A CA 1
ATOM 1535 C C . LEU A 1 214 ? -16.314 -4.433 5.396 1.00 97.38 214 LEU A C 1
ATOM 1537 O O . LEU A 1 214 ? -16.215 -5.164 4.409 1.00 97.38 214 LEU A O 1
ATOM 1541 N N . GLU A 1 215 ? -17.373 -4.499 6.207 1.00 96.44 215 GLU A N 1
ATOM 1542 C CA . GLU A 1 215 ? -18.536 -5.352 5.946 1.00 96.44 215 GLU A CA 1
ATOM 1543 C C . GLU A 1 215 ? -19.279 -4.933 4.669 1.00 96.44 215 GLU A C 1
ATOM 1545 O O . GLU A 1 215 ? -19.642 -5.796 3.863 1.00 96.44 215 GLU A O 1
ATOM 1550 N N . GLY A 1 216 ? -19.455 -3.629 4.444 1.00 96.00 216 GLY A N 1
ATOM 1551 C CA . GLY A 1 216 ? -20.042 -3.079 3.220 1.00 96.00 216 GLY A CA 1
ATOM 1552 C C . GLY A 1 216 ? -19.265 -3.463 1.955 1.00 96.00 216 GLY A C 1
ATOM 1553 O O . GLY A 1 216 ? -19.867 -3.723 0.911 1.00 96.00 216 GLY A O 1
ATOM 1554 N N . ARG A 1 217 ? -17.938 -3.601 2.062 1.00 96.69 217 ARG A N 1
ATOM 1555 C CA . ARG A 1 217 ? -17.041 -4.018 0.970 1.00 96.69 217 ARG A CA 1
ATOM 1556 C C . ARG A 1 217 ? -17.003 -5.523 0.716 1.00 96.69 217 ARG A C 1
ATOM 1558 O O . ARG A 1 217 ? -16.425 -5.956 -0.278 1.00 96.69 217 ARG A O 1
ATOM 1565 N N . TYR A 1 218 ? -17.659 -6.343 1.539 1.00 94.56 218 TYR A N 1
ATOM 1566 C CA . TYR A 1 218 ? -17.613 -7.805 1.418 1.00 94.56 218 TYR A CA 1
ATOM 1567 C C . TYR A 1 218 ? -17.920 -8.313 -0.003 1.00 94.56 218 TYR A C 1
ATOM 1569 O O . TYR A 1 218 ? -17.208 -9.165 -0.533 1.00 94.56 218 TYR A O 1
ATOM 1577 N N . GLY A 1 219 ? -18.973 -7.789 -0.639 1.00 91.88 219 GLY A N 1
ATOM 1578 C CA . GLY A 1 219 ? -19.378 -8.222 -1.981 1.00 91.88 219 GLY A CA 1
ATOM 1579 C C . GLY A 1 219 ? -18.409 -7.799 -3.091 1.00 91.88 219 GLY A C 1
ATOM 1580 O O . GLY A 1 219 ? -18.345 -8.447 -4.131 1.00 91.88 219 GLY A O 1
ATOM 1581 N N . GLU A 1 220 ? -17.658 -6.719 -2.888 1.00 91.44 220 GLU A N 1
ATOM 1582 C CA . GLU A 1 220 ? -16.588 -6.273 -3.787 1.00 91.44 220 GLU A CA 1
ATOM 1583 C C . GLU A 1 220 ? -15.405 -7.240 -3.719 1.00 91.44 220 GLU A C 1
ATOM 1585 O O . GLU A 1 220 ? -15.021 -7.815 -4.737 1.00 91.44 220 GLU A O 1
ATOM 1590 N N . VAL A 1 221 ? -14.944 -7.539 -2.503 1.00 93.25 221 VAL A N 1
ATOM 1591 C CA . VAL A 1 221 ? -13.837 -8.471 -2.249 1.00 93.25 221 VAL A CA 1
ATOM 1592 C C . VAL A 1 221 ? -14.153 -9.875 -2.763 1.00 93.25 221 VAL A C 1
ATOM 1594 O O . VAL A 1 221 ? -13.324 -10.493 -3.427 1.00 93.25 221 VAL A O 1
ATOM 1597 N N . ARG A 1 222 ? -15.366 -10.385 -2.510 1.00 91.56 222 ARG A N 1
ATOM 1598 C CA . ARG A 1 222 ? -15.788 -11.707 -3.003 1.00 91.56 222 ARG A CA 1
ATOM 1599 C C . ARG A 1 222 ? -15.727 -11.796 -4.523 1.00 91.56 222 ARG A C 1
ATOM 1601 O O . ARG A 1 222 ? -15.182 -12.764 -5.039 1.00 91.56 222 ARG A O 1
ATOM 1608 N N . ARG A 1 223 ? -16.230 -10.778 -5.227 1.00 88.56 223 ARG A N 1
ATOM 1609 C CA . ARG A 1 223 ? -16.179 -10.738 -6.694 1.00 88.56 223 ARG A CA 1
ATOM 1610 C C . ARG A 1 223 ? -14.745 -10.680 -7.206 1.00 88.56 223 ARG A C 1
ATOM 1612 O O . ARG A 1 223 ? -14.444 -11.370 -8.169 1.00 88.56 223 ARG A O 1
ATOM 1619 N N . ALA A 1 224 ? -13.874 -9.908 -6.558 1.00 84.94 224 ALA A N 1
ATOM 1620 C CA . ALA A 1 224 ? -12.466 -9.831 -6.938 1.00 84.94 224 ALA A CA 1
ATOM 1621 C C . ALA A 1 224 ? -11.756 -11.190 -6.785 1.00 84.94 224 ALA A C 1
ATOM 1623 O O . ALA A 1 224 ? -11.067 -11.637 -7.699 1.00 84.94 224 ALA A O 1
ATOM 1624 N N . LEU A 1 225 ? -11.988 -11.896 -5.673 1.00 85.50 225 LEU A N 1
ATOM 1625 C CA . LEU A 1 225 ? -11.437 -13.237 -5.447 1.00 85.50 225 LEU A CA 1
ATOM 1626 C C . LEU A 1 225 ? -11.992 -14.274 -6.432 1.00 85.50 225 LEU A C 1
ATOM 1628 O O . LEU A 1 225 ? -11.249 -15.117 -6.928 1.00 85.50 225 LEU A O 1
ATOM 1632 N N . GLU A 1 226 ? -13.293 -14.222 -6.718 1.00 84.38 226 GLU A N 1
ATOM 1633 C CA . GLU A 1 226 ? -13.946 -15.134 -7.660 1.00 84.38 226 GLU A CA 1
ATOM 1634 C C . GLU A 1 226 ? -13.483 -14.889 -9.100 1.00 84.38 226 GLU A C 1
ATOM 1636 O O . GLU A 1 226 ? -13.223 -15.854 -9.816 1.00 84.38 226 GLU A O 1
ATOM 1641 N N . ALA A 1 227 ? -13.317 -13.627 -9.507 1.00 78.25 227 ALA A N 1
ATOM 1642 C CA . ALA A 1 227 ? -12.746 -13.269 -10.803 1.00 78.25 227 ALA A CA 1
ATOM 1643 C C . ALA A 1 227 ? -11.316 -13.811 -10.941 1.00 78.25 227 ALA A C 1
ATOM 1645 O O . ALA A 1 227 ? -11.007 -14.475 -11.927 1.00 78.25 227 ALA A O 1
ATOM 1646 N N . ALA A 1 228 ? -10.485 -13.631 -9.911 1.00 69.38 228 ALA A N 1
ATOM 1647 C CA . ALA A 1 228 ? -9.114 -14.129 -9.911 1.00 69.38 228 ALA A CA 1
ATOM 1648 C C . ALA A 1 228 ? -9.017 -15.669 -9.899 1.00 69.38 228 ALA A C 1
ATOM 1650 O O . ALA A 1 228 ? -8.052 -16.238 -10.397 1.00 69.38 228 ALA A O 1
ATOM 1651 N N . ALA A 1 229 ? -10.016 -16.367 -9.351 1.00 69.12 229 ALA A N 1
ATOM 1652 C CA . ALA A 1 229 ? -10.081 -17.830 -9.378 1.00 69.12 229 ALA A CA 1
ATOM 1653 C C . ALA A 1 229 ? -10.578 -18.397 -10.723 1.00 69.12 229 ALA A C 1
ATOM 1655 O O . ALA A 1 229 ? -10.373 -19.581 -10.998 1.00 69.12 229 ALA A O 1
ATOM 1656 N N . GLN A 1 230 ? -11.262 -17.584 -11.533 1.00 60.34 230 GLN A N 1
ATOM 1657 C CA . GLN A 1 230 ? -11.788 -17.963 -12.849 1.00 60.34 230 GLN A CA 1
ATOM 1658 C C . GLN A 1 230 ? -10.809 -17.686 -13.991 1.00 60.34 230 GLN A C 1
ATOM 1660 O O . GLN A 1 230 ? -11.058 -18.133 -15.114 1.00 60.34 230 GLN A O 1
ATOM 1665 N N . GLU A 1 231 ? -9.691 -17.009 -13.724 1.00 50.62 231 GLU A N 1
ATOM 1666 C CA . GLU A 1 231 ? -8.601 -16.935 -14.688 1.00 50.62 231 GLU A CA 1
ATOM 1667 C C . GLU A 1 231 ? -8.097 -18.359 -14.987 1.00 50.62 231 GLU A C 1
ATOM 1669 O O . GLU A 1 231 ? -7.720 -19.100 -14.071 1.00 50.62 231 GLU A O 1
ATOM 1674 N N . PRO A 1 232 ? -8.135 -18.809 -16.255 1.00 40.88 232 PRO A N 1
ATOM 1675 C CA . PRO A 1 232 ? -7.692 -20.147 -16.594 1.00 40.88 232 PRO A CA 1
ATOM 1676 C C . PRO A 1 232 ? -6.208 -20.278 -16.255 1.00 40.88 232 PRO A C 1
ATOM 1678 O O . PRO A 1 232 ? -5.377 -19.545 -16.788 1.00 40.88 232 PRO A O 1
ATOM 1681 N N . VAL A 1 233 ? -5.874 -21.252 -15.401 1.00 41.66 233 VAL A N 1
ATOM 1682 C CA . VAL A 1 233 ? -4.492 -21.699 -15.197 1.00 41.66 233 VAL A CA 1
ATOM 1683 C C . VAL A 1 233 ? -3.992 -22.215 -16.542 1.00 41.66 233 VAL A C 1
ATOM 1685 O O . VAL A 1 233 ? -4.267 -23.352 -16.937 1.00 41.66 233 VAL A O 1
ATOM 1688 N N . ALA A 1 234 ? -3.319 -21.345 -17.290 1.00 39.72 234 ALA A N 1
ATOM 1689 C CA . ALA A 1 234 ? -2.706 -21.706 -18.550 1.00 39.72 234 ALA A CA 1
ATOM 1690 C C . ALA A 1 234 ? -1.653 -22.798 -18.286 1.00 39.72 234 ALA A C 1
ATOM 1692 O O . ALA A 1 234 ? -0.880 -22.693 -17.328 1.00 39.72 234 ALA A O 1
ATOM 1693 N N . PRO A 1 235 ? -1.612 -23.871 -19.095 1.00 33.00 235 PRO A N 1
ATOM 1694 C CA . PRO A 1 235 ? -0.567 -24.873 -18.977 1.00 33.00 235 PRO A CA 1
ATOM 1695 C C . PRO A 1 235 ? 0.806 -24.235 -19.223 1.00 33.00 235 PRO A C 1
ATOM 1697 O O . PRO A 1 235 ? 0.957 -23.321 -20.034 1.00 33.00 235 PRO A O 1
ATOM 1700 N N . ALA A 1 236 ? 1.806 -24.734 -18.501 1.00 37.12 236 ALA A N 1
ATOM 1701 C CA . ALA A 1 236 ? 3.178 -24.251 -18.541 1.00 37.12 236 ALA A CA 1
ATOM 1702 C C . ALA A 1 236 ? 3.782 -24.266 -19.964 1.00 37.12 236 ALA A C 1
ATOM 1704 O O . ALA A 1 236 ? 4.003 -25.345 -20.511 1.00 37.12 236 ALA A O 1
ATOM 1705 N N . ALA A 1 237 ? 4.119 -23.060 -20.456 1.00 40.19 237 ALA A N 1
ATOM 1706 C CA . ALA A 1 237 ? 5.023 -22.681 -21.565 1.00 40.19 237 ALA A CA 1
ATOM 1707 C C . ALA A 1 237 ? 4.696 -23.210 -22.9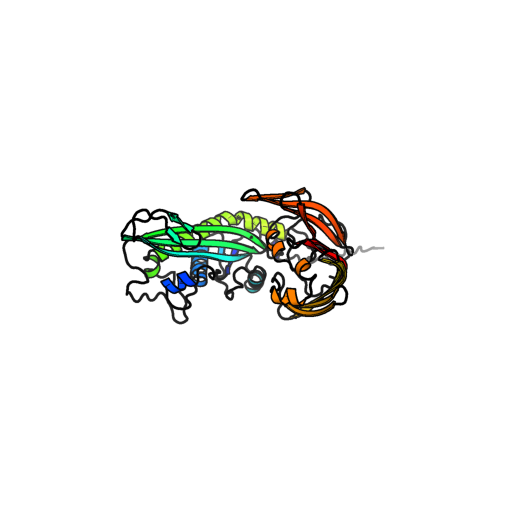92 1.00 40.19 237 ALA A C 1
ATOM 1709 O O . ALA A 1 237 ? 4.157 -24.307 -23.115 1.00 40.19 237 ALA A O 1
ATOM 1710 N N . PRO A 1 238 ? 5.064 -22.515 -24.105 1.00 37.53 238 PRO A N 1
ATOM 1711 C CA . PRO A 1 238 ? 6.056 -21.433 -24.237 1.00 37.53 238 PRO A CA 1
ATOM 1712 C C . PRO A 1 238 ? 5.623 -20.190 -25.072 1.00 37.53 238 PRO A C 1
ATOM 1714 O O . PRO A 1 238 ? 4.620 -20.204 -25.773 1.00 37.53 238 PRO A O 1
ATOM 1717 N N . LEU A 1 239 ? 6.503 -19.175 -25.049 1.00 32.97 239 LEU A N 1
ATOM 1718 C CA . LEU A 1 239 ? 6.656 -18.011 -25.949 1.00 32.97 239 LEU A CA 1
ATOM 1719 C C . LEU A 1 239 ? 5.550 -16.934 -25.987 1.00 32.97 239 LEU A C 1
ATOM 1721 O O . LEU A 1 239 ? 4.479 -17.113 -26.552 1.00 32.97 239 LEU A O 1
ATOM 1725 N N . VAL A 1 240 ? 5.940 -15.764 -25.462 1.00 49.53 240 VAL A N 1
ATOM 1726 C CA . VAL A 1 240 ? 5.617 -14.389 -25.887 1.00 49.53 240 VAL A CA 1
ATOM 1727 C C . VAL A 1 240 ? 4.694 -14.292 -27.107 1.00 49.53 240 VAL A C 1
ATOM 1729 O O . VAL A 1 240 ? 5.099 -14.591 -28.231 1.00 49.53 240 VAL A O 1
ATOM 1732 N N . GLY A 1 241 ? 3.490 -13.755 -26.901 1.00 44.56 241 GLY A N 1
ATOM 1733 C CA . GLY A 1 241 ? 2.657 -13.267 -27.995 1.00 44.56 241 GLY A CA 1
ATOM 1734 C C . GLY A 1 241 ? 1.166 -13.200 -27.681 1.00 44.56 241 GLY A C 1
ATOM 1735 O O . GLY A 1 241 ? 0.493 -14.220 -27.657 1.00 44.56 241 GLY A O 1
ATOM 1736 N N . ALA A 1 242 ? 0.656 -11.968 -27.584 1.00 36.56 242 ALA A N 1
ATOM 1737 C CA . ALA A 1 242 ? -0.755 -11.592 -27.750 1.00 36.56 242 ALA A CA 1
ATOM 1738 C C . ALA A 1 242 ? -1.726 -11.803 -26.566 1.00 36.56 242 ALA A C 1
ATOM 1740 O O . ALA A 1 242 ? -2.902 -12.086 -26.785 1.00 36.56 242 ALA A O 1
ATOM 1741 N N . GLY A 1 243 ? -1.281 -11.562 -25.328 1.00 39.00 243 GLY A N 1
ATOM 1742 C CA . GLY A 1 243 ? -2.192 -11.125 -24.259 1.00 39.00 243 GLY A CA 1
ATOM 1743 C C . GLY A 1 243 ? -2.548 -9.640 -24.419 1.00 39.00 243 GLY A C 1
ATOM 1744 O O . GLY A 1 243 ? -1.740 -8.874 -24.953 1.00 39.00 243 GLY A O 1
ATOM 1745 N N . ALA A 1 244 ? -3.755 -9.234 -24.013 1.00 44.81 244 ALA A N 1
ATOM 1746 C CA . ALA A 1 244 ? -4.142 -7.823 -23.983 1.00 44.81 244 ALA A CA 1
ATOM 1747 C C . ALA A 1 244 ? -3.194 -7.048 -23.051 1.00 44.81 244 ALA A C 1
ATOM 1749 O O . ALA A 1 244 ? -2.936 -7.483 -21.933 1.00 44.81 244 ALA A O 1
ATOM 1750 N N . LEU A 1 245 ? -2.651 -5.924 -23.525 1.00 51.94 245 LEU A N 1
ATOM 1751 C CA . LEU A 1 245 ? -1.861 -5.022 -22.691 1.00 51.94 245 LEU A CA 1
ATOM 1752 C C . LEU A 1 245 ? -2.833 -4.219 -21.819 1.00 51.94 245 LEU A C 1
ATOM 1754 O O . LEU A 1 245 ? -3.551 -3.367 -22.337 1.00 51.94 245 LEU A O 1
ATOM 1758 N N . GLY A 1 246 ? -2.878 -4.530 -20.527 1.00 52.69 246 GLY A N 1
ATOM 1759 C CA . GLY A 1 246 ? -3.740 -3.881 -19.541 1.00 52.69 246 GLY A CA 1
ATOM 1760 C C . GLY A 1 246 ? -3.384 -4.333 -18.125 1.00 52.69 246 GLY A C 1
ATOM 1761 O O . GLY A 1 246 ? -2.912 -5.457 -17.947 1.00 52.69 246 GLY A O 1
ATOM 1762 N N . GLY A 1 247 ? -3.566 -3.462 -17.131 1.00 62.31 247 GLY A N 1
ATOM 1763 C CA . GLY A 1 247 ? -3.370 -3.784 -15.711 1.00 62.31 247 GLY A CA 1
ATOM 1764 C C . GLY A 1 247 ? -2.515 -2.775 -14.941 1.00 62.31 247 GLY A C 1
ATOM 1765 O O . GLY A 1 247 ? -2.121 -1.731 -15.456 1.00 62.31 247 GLY A O 1
ATOM 1766 N N . VAL A 1 248 ? -2.230 -3.078 -13.673 1.00 69.19 248 VAL A N 1
ATOM 1767 C CA . VAL A 1 248 ? -1.388 -2.234 -12.810 1.00 69.19 248 VAL A CA 1
ATOM 1768 C C . VAL A 1 248 ? 0.071 -2.641 -12.989 1.00 69.19 248 VAL A C 1
ATOM 1770 O O . VAL A 1 248 ? 0.429 -3.800 -12.782 1.00 69.19 248 VAL A O 1
ATOM 1773 N N . TRP A 1 249 ? 0.934 -1.696 -13.360 1.00 73.31 249 TRP A N 1
ATOM 1774 C CA . TRP A 1 249 ? 2.369 -1.957 -13.398 1.00 73.31 249 TRP A CA 1
ATOM 1775 C C . TRP A 1 249 ? 2.930 -2.022 -11.970 1.00 73.31 249 TRP A C 1
ATOM 1777 O O . TRP A 1 249 ? 2.914 -1.038 -11.228 1.00 73.31 249 TRP A O 1
ATOM 1787 N N . GLY A 1 250 ? 3.402 -3.204 -11.569 1.00 69.62 250 GLY A N 1
ATOM 1788 C CA . GLY A 1 250 ? 3.996 -3.431 -10.257 1.00 69.62 250 GLY A CA 1
ATOM 1789 C C . GLY A 1 250 ? 5.452 -2.978 -10.215 1.00 69.62 250 GLY A C 1
ATOM 1790 O O . GLY A 1 250 ? 6.334 -3.677 -10.718 1.00 69.62 250 GLY A O 1
ATOM 1791 N N . LEU A 1 251 ? 5.714 -1.832 -9.579 1.00 73.75 251 LEU A N 1
ATOM 1792 C CA . LEU A 1 251 ? 7.079 -1.337 -9.380 1.00 73.75 251 LEU A CA 1
ATOM 1793 C C . LEU A 1 251 ? 7.931 -2.376 -8.647 1.00 73.75 251 LEU A C 1
ATOM 1795 O O . LEU A 1 251 ? 7.555 -2.852 -7.576 1.00 73.75 251 LEU A O 1
ATOM 1799 N N . TYR A 1 252 ? 9.100 -2.692 -9.207 1.00 78.88 252 TYR A N 1
ATOM 1800 C CA . TYR A 1 252 ? 10.134 -3.501 -8.552 1.00 78.88 252 TYR A CA 1
ATOM 1801 C C . TYR A 1 252 ? 9.662 -4.904 -8.128 1.00 78.88 252 TYR A C 1
ATOM 1803 O O . TYR A 1 252 ? 10.180 -5.491 -7.172 1.00 78.88 252 TYR A O 1
ATOM 1811 N N . GLN A 1 253 ? 8.694 -5.470 -8.852 1.00 78.81 253 GLN A N 1
ATOM 1812 C CA . GLN A 1 253 ? 8.206 -6.838 -8.659 1.00 78.81 253 GLN A CA 1
ATOM 1813 C C . GLN A 1 253 ? 9.161 -7.863 -9.285 1.00 78.81 253 GLN A C 1
ATOM 1815 O O . GLN A 1 253 ? 8.812 -8.576 -10.226 1.00 78.81 253 GLN A O 1
ATOM 1820 N N . PHE A 1 254 ? 10.404 -7.902 -8.800 1.00 81.81 254 PHE A N 1
ATOM 1821 C CA . PHE A 1 254 ? 11.402 -8.822 -9.334 1.00 81.81 254 PHE A CA 1
ATOM 1822 C C . PHE A 1 254 ? 11.077 -10.277 -8.974 1.00 81.81 254 PHE A C 1
ATOM 1824 O O . PHE A 1 254 ? 10.765 -10.600 -7.827 1.00 81.81 254 PHE A O 1
ATOM 1831 N N . LYS A 1 255 ? 11.252 -11.176 -9.942 1.00 78.88 255 LYS A N 1
ATOM 1832 C CA . LYS A 1 255 ? 11.110 -12.636 -9.803 1.00 78.88 255 LYS A CA 1
ATOM 1833 C C . LYS A 1 255 ? 12.362 -13.294 -9.215 1.00 78.88 255 LYS A C 1
ATOM 1835 O O . LYS A 1 255 ? 12.332 -14.458 -8.826 1.00 78.88 255 LYS A O 1
ATOM 1840 N N . GLY A 1 256 ? 13.469 -12.554 -9.141 1.00 81.69 256 GLY A N 1
ATOM 1841 C CA . GLY A 1 256 ? 14.717 -13.007 -8.523 1.00 81.69 256 GLY A CA 1
ATOM 1842 C C . GLY A 1 256 ? 15.644 -13.815 -9.435 1.00 81.69 256 GLY A C 1
ATOM 1843 O O . GLY A 1 256 ? 16.687 -14.249 -8.962 1.00 81.69 256 GLY A O 1
ATOM 1844 N N . THR A 1 257 ? 15.293 -14.006 -10.708 1.00 84.69 257 THR A N 1
ATOM 1845 C CA . THR A 1 257 ? 16.128 -14.655 -11.745 1.00 84.69 257 THR A CA 1
ATOM 1846 C C . THR A 1 257 ? 16.444 -13.743 -12.923 1.00 84.69 257 THR A C 1
ATOM 1848 O O . THR A 1 257 ? 17.165 -14.132 -13.842 1.00 84.69 257 THR A O 1
ATOM 1851 N N . GLU A 1 258 ? 15.894 -12.535 -12.892 1.00 89.62 258 GLU A N 1
ATOM 1852 C CA . GLU A 1 258 ? 15.841 -11.664 -14.048 1.00 89.62 258 GLU A CA 1
ATOM 1853 C C . GLU A 1 258 ? 17.184 -10.989 -14.317 1.00 89.62 258 GLU A C 1
ATOM 1855 O O . GLU A 1 258 ? 17.885 -10.533 -13.410 1.00 89.62 258 GLU A O 1
ATOM 1860 N N . TYR A 1 259 ? 17.503 -10.854 -15.596 1.00 92.81 259 TYR 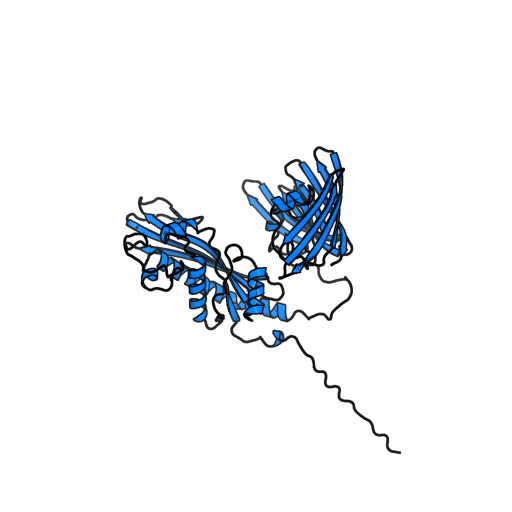A N 1
ATOM 1861 C CA . TYR A 1 259 ? 18.611 -10.066 -16.094 1.00 92.81 259 TYR A CA 1
ATOM 1862 C C . TYR A 1 259 ? 18.097 -8.981 -17.030 1.00 92.81 259 TYR A C 1
ATOM 1864 O O . TYR A 1 259 ? 17.344 -9.246 -17.969 1.00 92.81 259 TYR A O 1
ATOM 1872 N N . PHE A 1 260 ? 18.578 -7.766 -16.807 1.00 96.31 260 PHE A N 1
ATOM 1873 C CA . PHE A 1 260 ? 18.288 -6.601 -17.619 1.00 96.31 260 PHE A CA 1
ATOM 1874 C C . PHE A 1 260 ? 19.587 -6.020 -18.142 1.00 96.31 260 PHE A C 1
ATOM 1876 O O . PHE A 1 260 ? 20.559 -5.891 -17.395 1.00 96.31 260 PHE A O 1
ATOM 1883 N N . LYS A 1 261 ? 19.573 -5.586 -19.397 1.00 95.62 261 LYS A N 1
ATOM 1884 C CA . LYS A 1 261 ? 20.604 -4.724 -19.959 1.00 95.62 261 LYS A CA 1
ATOM 1885 C C . LYS A 1 261 ? 19.957 -3.511 -20.600 1.00 95.62 261 LYS A C 1
ATOM 1887 O O . LYS A 1 261 ? 19.086 -3.663 -21.453 1.00 95.62 261 LYS A O 1
ATOM 1892 N N . TYR A 1 262 ? 20.423 -2.333 -20.216 1.00 97.19 262 TYR A N 1
ATOM 1893 C CA . TYR A 1 262 ? 19.988 -1.058 -20.762 1.00 97.19 262 TYR A CA 1
ATOM 1894 C C . TYR A 1 262 ? 21.133 -0.382 -21.495 1.00 97.19 262 TYR A C 1
ATOM 1896 O O . TYR A 1 262 ? 22.257 -0.368 -20.993 1.00 97.19 262 TYR A O 1
ATOM 1904 N N . ASP A 1 263 ? 20.810 0.245 -22.617 1.00 95.50 263 ASP A N 1
ATOM 1905 C CA . ASP A 1 263 ? 21.600 1.357 -23.129 1.00 95.50 263 ASP A CA 1
ATOM 1906 C C . ASP A 1 263 ? 21.192 2.616 -22.361 1.00 95.50 263 ASP A C 1
ATOM 1908 O O . ASP A 1 263 ? 20.000 2.862 -22.146 1.00 95.50 263 ASP A O 1
ATOM 1912 N N . ALA A 1 264 ? 22.184 3.383 -21.917 1.00 94.75 264 ALA A N 1
ATOM 1913 C CA . ALA A 1 264 ? 21.996 4.574 -21.105 1.00 94.75 264 ALA A CA 1
ATOM 1914 C C . ALA A 1 264 ? 22.636 5.792 -21.769 1.00 94.75 264 ALA A C 1
ATOM 1916 O O . ALA A 1 264 ? 23.752 5.728 -22.286 1.00 94.75 264 ALA A O 1
ATOM 1917 N N . GLU A 1 265 ? 21.930 6.909 -21.714 1.00 93.44 265 GLU A N 1
ATOM 1918 C CA . GLU A 1 265 ? 22.379 8.210 -22.183 1.00 93.44 265 GLU A CA 1
ATOM 1919 C C . GLU A 1 265 ? 21.972 9.260 -21.151 1.00 93.44 265 GLU A C 1
ATOM 1921 O O . GLU A 1 265 ? 20.834 9.269 -20.685 1.00 93.44 265 GLU A O 1
ATOM 1926 N N . VAL A 1 266 ? 22.911 10.124 -20.784 1.00 91.62 266 VAL A N 1
ATOM 1927 C CA . VAL A 1 266 ? 22.677 11.262 -19.896 1.00 91.62 266 VAL A CA 1
ATOM 1928 C C . VAL A 1 266 ? 23.216 12.504 -20.579 1.00 91.62 266 VAL A C 1
ATOM 1930 O O . VAL A 1 266 ? 24.356 12.516 -21.043 1.00 91.62 266 VAL A O 1
ATOM 1933 N N . GLU A 1 267 ? 22.380 13.525 -20.671 1.00 91.19 267 GLU A N 1
ATOM 1934 C CA . GLU A 1 267 ? 22.734 14.846 -21.168 1.00 91.19 267 GLU A CA 1
ATOM 1935 C C . GLU A 1 267 ? 22.719 15.816 -19.987 1.00 91.19 267 GLU A C 1
ATOM 1937 O O . GLU A 1 267 ? 21.679 16.019 -19.365 1.00 91.19 267 GLU A O 1
ATOM 1942 N N . GLU A 1 268 ? 23.880 16.377 -19.668 1.00 85.56 268 GLU A N 1
ATOM 1943 C CA . GLU A 1 268 ? 24.116 17.266 -18.528 1.00 85.56 268 GLU A CA 1
ATOM 1944 C C . GLU A 1 268 ? 24.901 18.472 -19.054 1.00 85.56 268 GLU A C 1
ATOM 1946 O O . GLU A 1 268 ? 25.917 18.300 -19.725 1.00 85.56 268 GLU A O 1
ATOM 1951 N N . GLU A 1 269 ? 24.392 19.690 -18.850 1.00 83.62 269 GLU A N 1
ATOM 1952 C CA . GLU A 1 269 ? 25.014 20.936 -19.343 1.00 83.62 269 GLU A CA 1
ATOM 1953 C C . GLU A 1 269 ? 25.357 20.945 -20.858 1.00 83.62 269 GLU A C 1
ATOM 1955 O O . GLU A 1 269 ? 26.232 21.677 -21.320 1.00 83.62 269 GLU A O 1
ATOM 1960 N N . GLY A 1 270 ? 24.640 20.151 -21.664 1.00 81.44 270 GLY A N 1
ATOM 1961 C CA . GLY A 1 270 ? 24.862 20.008 -23.109 1.00 81.44 270 GLY A CA 1
ATOM 1962 C C . GLY A 1 270 ? 25.937 18.984 -23.498 1.00 81.44 270 GLY A C 1
ATOM 1963 O O . GLY A 1 270 ? 26.142 18.739 -24.690 1.00 81.44 270 GLY A O 1
ATOM 1964 N N . GLU A 1 271 ? 26.593 18.346 -22.528 1.00 87.94 271 GLU A N 1
ATOM 1965 C CA . GLU A 1 271 ? 27.468 17.202 -22.758 1.00 87.94 271 GLU A CA 1
ATOM 1966 C C . GLU A 1 271 ? 26.679 15.895 -22.677 1.00 87.94 271 GLU A C 1
ATOM 1968 O O . GLU A 1 271 ? 25.974 15.616 -21.708 1.00 87.94 271 GLU A O 1
ATOM 1973 N N . ARG A 1 272 ? 26.821 15.059 -23.709 1.00 92.56 272 ARG A N 1
ATOM 1974 C CA . ARG A 1 272 ? 26.165 13.753 -23.783 1.00 92.56 272 ARG A CA 1
ATOM 1975 C C . ARG A 1 272 ? 27.123 12.640 -23.374 1.00 92.56 272 ARG A C 1
ATOM 1977 O O . ARG A 1 272 ? 28.079 12.341 -24.090 1.00 92.56 272 ARG A O 1
ATOM 1984 N N . LYS A 1 273 ? 26.807 11.960 -22.275 1.00 92.25 273 LYS A N 1
ATOM 1985 C CA . LYS A 1 273 ? 27.470 10.737 -21.805 1.00 92.25 273 LYS A CA 1
ATOM 1986 C C . LYS A 1 273 ? 26.625 9.533 -22.214 1.00 92.25 273 LYS A C 1
ATOM 1988 O O . LYS A 1 273 ? 25.414 9.528 -22.030 1.00 92.25 273 LYS A O 1
ATOM 1993 N N . THR A 1 274 ? 27.253 8.503 -22.774 1.00 93.75 274 THR A N 1
ATOM 1994 C CA . THR A 1 274 ? 26.573 7.257 -23.171 1.00 93.75 274 THR A CA 1
ATOM 1995 C C . THR A 1 274 ? 27.227 6.057 -22.513 1.00 93.75 274 THR A C 1
ATOM 1997 O O . THR A 1 274 ? 28.384 6.116 -22.090 1.00 93.75 274 THR A O 1
ATOM 2000 N N . GLY A 1 275 ? 26.486 4.963 -22.408 1.00 93.38 275 GLY A N 1
ATOM 2001 C CA . GLY A 1 275 ? 26.997 3.726 -21.859 1.00 93.38 275 GLY A CA 1
ATOM 2002 C C . GLY A 1 275 ? 25.905 2.689 -21.666 1.00 93.38 275 GLY A C 1
ATOM 2003 O O . GLY A 1 275 ? 24.938 2.642 -22.424 1.00 93.38 275 GLY A O 1
ATOM 2004 N N . TRP A 1 276 ? 26.077 1.826 -20.675 1.00 93.75 276 TRP A N 1
ATOM 2005 C CA . TRP A 1 276 ? 25.188 0.699 -20.442 1.00 93.75 276 TRP A CA 1
ATOM 2006 C C . TRP A 1 276 ? 25.039 0.392 -18.959 1.00 93.75 276 TRP A C 1
ATOM 2008 O O . TRP A 1 276 ? 25.945 0.615 -18.157 1.00 93.75 276 TRP A O 1
ATOM 2018 N N . TYR A 1 277 ? 23.893 -0.183 -18.615 1.00 96.50 277 TYR A N 1
ATOM 2019 C CA . TYR A 1 277 ? 23.598 -0.722 -17.294 1.00 96.50 277 TYR A CA 1
ATOM 2020 C C . TYR A 1 277 ? 23.207 -2.186 -17.425 1.00 96.50 277 TYR A C 1
ATOM 2022 O O . TYR A 1 277 ? 22.521 -2.581 -18.361 1.00 96.50 277 TYR A O 1
ATOM 2030 N N . THR A 1 278 ? 23.615 -2.988 -16.457 1.00 95.12 278 THR A N 1
ATOM 2031 C CA . THR A 1 278 ? 23.154 -4.356 -16.257 1.00 95.12 278 THR A CA 1
ATOM 2032 C C . THR A 1 278 ? 22.607 -4.492 -14.856 1.00 95.12 278 THR A C 1
ATOM 2034 O O . THR A 1 278 ? 23.183 -3.955 -13.908 1.00 95.12 278 THR A O 1
ATOM 2037 N N . LEU A 1 279 ? 21.498 -5.208 -14.739 1.00 94.75 279 LEU A N 1
ATOM 2038 C CA . LEU A 1 279 ? 20.887 -5.551 -13.470 1.00 94.75 279 LEU A CA 1
ATOM 2039 C C . LEU A 1 279 ? 20.653 -7.051 -13.473 1.00 94.75 279 LEU A C 1
ATOM 2041 O O . LEU A 1 279 ? 19.993 -7.569 -14.366 1.00 94.75 279 LEU A O 1
ATOM 2045 N N . GLU A 1 280 ? 21.225 -7.741 -12.500 1.00 93.56 280 GLU A N 1
ATOM 2046 C CA . GLU A 1 280 ? 21.092 -9.183 -12.344 1.00 93.56 280 GLU A CA 1
ATOM 2047 C C . GLU A 1 280 ? 20.461 -9.463 -10.985 1.00 93.56 280 GLU A C 1
ATOM 2049 O O . GLU A 1 280 ? 21.048 -9.158 -9.943 1.00 93.56 280 GLU A O 1
ATOM 2054 N N . ALA A 1 281 ? 19.248 -10.006 -11.001 1.00 89.88 281 ALA A N 1
ATOM 2055 C CA . ALA A 1 281 ? 18.566 -10.494 -9.821 1.00 89.88 281 ALA A CA 1
ATOM 2056 C C . ALA A 1 281 ? 18.912 -11.975 -9.623 1.00 89.88 281 ALA A C 1
ATOM 2058 O O . ALA A 1 281 ? 18.799 -12.788 -10.538 1.00 89.88 281 ALA A O 1
ATOM 2059 N N . GLN A 1 282 ? 19.347 -12.320 -8.415 1.00 87.75 282 GLN A N 1
ATOM 2060 C CA . GLN A 1 282 ? 19.673 -13.687 -8.018 1.00 87.75 282 GLN A CA 1
ATOM 2061 C C . GLN A 1 282 ? 18.951 -14.037 -6.716 1.00 87.75 282 GLN A C 1
ATOM 2063 O O . GLN A 1 282 ? 18.881 -13.186 -5.825 1.00 87.75 282 GLN A O 1
ATOM 2068 N N . PRO A 1 283 ? 18.481 -15.278 -6.512 1.00 85.38 283 PRO A N 1
ATOM 2069 C CA . PRO A 1 283 ? 17.850 -15.654 -5.253 1.00 85.38 283 PRO A CA 1
ATOM 2070 C C . PRO A 1 283 ? 18.833 -15.523 -4.081 1.00 85.38 283 PRO A C 1
ATOM 2072 O O . PRO A 1 283 ? 19.970 -15.990 -4.154 1.00 85.38 283 PRO A O 1
ATOM 2075 N N . ALA A 1 284 ? 18.391 -14.910 -2.982 1.00 84.94 284 ALA A N 1
ATOM 2076 C CA . ALA A 1 284 ? 19.192 -14.714 -1.769 1.00 84.94 284 ALA A CA 1
ATOM 2077 C C . ALA A 1 284 ? 18.663 -15.502 -0.553 1.00 84.94 284 ALA A C 1
ATOM 2079 O O . ALA A 1 284 ? 19.179 -15.338 0.551 1.00 84.94 284 ALA A O 1
ATOM 2080 N N . GLY A 1 285 ? 17.678 -16.384 -0.764 1.00 75.31 285 GLY A N 1
ATOM 2081 C CA . GLY A 1 285 ? 16.992 -17.134 0.293 1.00 75.31 285 GLY A CA 1
ATOM 2082 C C . GLY A 1 285 ? 15.880 -16.322 0.966 1.00 75.31 285 GLY A C 1
ATOM 2083 O O . GLY A 1 285 ? 15.846 -15.099 0.862 1.00 75.31 285 GLY A O 1
ATOM 2084 N N . GLU A 1 286 ? 14.949 -17.009 1.638 1.00 77.25 286 GLU A N 1
ATOM 2085 C CA . GLU A 1 286 ? 13.854 -16.379 2.411 1.00 77.25 286 GLU A CA 1
ATOM 2086 C C . GLU A 1 286 ? 12.979 -15.414 1.584 1.00 77.25 286 GLU A C 1
ATOM 2088 O O . GLU A 1 286 ? 12.549 -14.376 2.076 1.00 77.25 286 GLU A O 1
ATOM 2093 N N . GLY A 1 287 ? 12.762 -15.714 0.298 1.00 73.50 287 GLY A N 1
ATOM 2094 C CA . GLY A 1 287 ? 11.978 -14.855 -0.602 1.00 73.50 287 GLY A CA 1
ATOM 2095 C C . GLY A 1 287 ? 12.668 -13.547 -1.010 1.00 73.50 287 GLY A C 1
ATOM 2096 O O . GLY A 1 287 ? 12.080 -12.749 -1.732 1.00 73.50 287 GLY A O 1
ATOM 2097 N N . ARG A 1 288 ? 13.920 -13.326 -0.592 1.00 81.88 288 ARG A N 1
ATOM 2098 C CA . ARG A 1 288 ? 14.730 -12.167 -0.980 1.00 81.88 288 ARG A CA 1
ATOM 2099 C C . ARG A 1 288 ? 15.526 -12.452 -2.244 1.00 81.88 288 ARG A C 1
ATOM 2101 O O . ARG A 1 288 ? 15.879 -13.600 -2.536 1.00 81.88 288 ARG A O 1
ATOM 2108 N N . PHE A 1 289 ? 15.907 -11.392 -2.941 1.00 84.31 289 PHE A N 1
ATOM 2109 C CA . PHE A 1 289 ? 16.850 -11.458 -4.048 1.00 84.31 289 PHE A CA 1
ATOM 2110 C C . PHE A 1 289 ? 17.993 -10.467 -3.861 1.00 84.31 289 PHE A C 1
ATOM 2112 O O . PHE A 1 289 ? 17.876 -9.392 -3.272 1.00 84.31 289 PHE A O 1
ATOM 2119 N N . ARG A 1 290 ? 19.145 -10.872 -4.371 1.00 89.94 290 ARG A N 1
ATOM 2120 C CA . ARG A 1 290 ? 20.326 -10.051 -4.521 1.00 89.94 290 ARG A CA 1
ATOM 2121 C C . ARG A 1 290 ? 20.262 -9.400 -5.892 1.00 89.94 290 ARG A C 1
ATOM 2123 O O . ARG A 1 290 ? 20.254 -10.105 -6.893 1.00 89.94 290 ARG A O 1
ATOM 2130 N N . LEU A 1 291 ? 20.245 -8.077 -5.919 1.00 92.06 291 LEU A N 1
ATOM 2131 C CA . LEU A 1 291 ? 20.320 -7.287 -7.133 1.00 92.06 291 LEU A CA 1
ATOM 2132 C C . LEU A 1 291 ? 21.749 -6.773 -7.298 1.00 92.06 291 LEU A C 1
ATOM 2134 O O . LEU A 1 291 ? 22.218 -5.944 -6.512 1.00 92.06 291 LEU A O 1
ATOM 2138 N N . THR A 1 292 ? 22.447 -7.268 -8.312 1.00 93.44 292 THR A N 1
ATOM 2139 C CA . THR A 1 292 ? 23.744 -6.738 -8.728 1.00 93.44 292 THR A CA 1
ATOM 2140 C C . THR A 1 292 ? 23.527 -5.763 -9.871 1.00 93.44 292 THR A C 1
ATOM 2142 O O . THR A 1 292 ? 23.045 -6.148 -10.931 1.00 93.44 292 THR A O 1
ATOM 2145 N N . VAL A 1 293 ? 23.908 -4.504 -9.658 1.00 94.50 293 VAL A N 1
ATOM 2146 C CA . VAL A 1 293 ? 23.864 -3.461 -10.685 1.00 94.50 293 VAL A CA 1
ATOM 2147 C C . VAL A 1 293 ? 25.287 -3.135 -11.089 1.00 94.50 293 VAL A C 1
ATOM 2149 O O . VAL A 1 293 ? 26.122 -2.844 -10.233 1.00 94.50 293 VAL A O 1
ATOM 2152 N N . ALA A 1 294 ? 25.578 -3.204 -12.379 1.00 92.62 294 ALA A N 1
ATOM 2153 C CA . ALA A 1 294 ? 26.871 -2.830 -12.928 1.00 92.62 294 ALA A CA 1
ATOM 2154 C C . ALA A 1 294 ? 26.683 -2.036 -14.208 1.00 92.62 294 ALA A C 1
ATOM 2156 O O . ALA A 1 294 ? 25.750 -2.304 -14.961 1.00 92.62 294 ALA A O 1
ATOM 2157 N N . GLY A 1 295 ? 27.580 -1.106 -14.485 1.00 92.81 295 GLY A N 1
ATOM 2158 C CA . GLY A 1 295 ? 27.491 -0.334 -15.706 1.00 92.81 295 GLY A CA 1
ATOM 2159 C C . GLY A 1 295 ? 28.690 0.552 -15.953 1.00 92.81 295 GLY A C 1
ATOM 2160 O O . GLY A 1 295 ? 29.645 0.603 -15.174 1.00 92.81 295 GLY A O 1
ATOM 2161 N N . LEU A 1 296 ? 28.605 1.213 -17.095 1.00 89.44 296 LEU A N 1
ATOM 2162 C CA . LEU A 1 296 ? 29.538 2.207 -17.581 1.00 89.44 296 LEU A CA 1
ATOM 2163 C C . LEU A 1 296 ? 28.702 3.380 -18.081 1.00 89.44 296 LEU A C 1
ATOM 2165 O O . LEU A 1 296 ? 27.740 3.152 -18.811 1.00 89.44 296 LEU A O 1
ATOM 2169 N N . LEU A 1 297 ? 29.057 4.609 -17.730 1.00 90.75 297 LEU A N 1
ATOM 2170 C CA . LEU A 1 297 ? 28.471 5.806 -18.321 1.00 90.75 297 LEU A CA 1
ATOM 2171 C C . LEU A 1 297 ? 29.576 6.839 -18.541 1.00 90.75 297 LEU A C 1
ATOM 2173 O O . LEU A 1 297 ? 30.194 7.302 -17.589 1.00 90.75 297 LEU A O 1
ATOM 2177 N N . GLY A 1 298 ? 29.847 7.180 -19.801 1.00 90.06 298 GLY A N 1
ATOM 2178 C CA . GLY A 1 298 ? 31.052 7.936 -20.133 1.00 90.06 298 GLY A CA 1
ATOM 2179 C C . GLY A 1 298 ? 32.303 7.156 -19.716 1.00 90.06 298 GLY A C 1
ATOM 2180 O O . GLY A 1 298 ? 32.501 6.021 -20.150 1.00 90.06 298 GLY A O 1
ATOM 2181 N N . GLU A 1 299 ? 33.131 7.757 -18.864 1.00 86.38 299 GLU A N 1
ATOM 2182 C CA . GLU A 1 299 ? 34.340 7.124 -18.316 1.00 86.38 299 GLU A CA 1
ATOM 2183 C C . GLU A 1 299 ? 34.096 6.429 -16.963 1.00 86.38 299 GLU A C 1
ATOM 2185 O O . GLU A 1 299 ? 34.938 5.657 -16.498 1.00 86.38 299 GLU A O 1
ATOM 2190 N N . ASP A 1 300 ? 32.932 6.652 -16.347 1.00 83.25 300 ASP A N 1
ATOM 2191 C CA . ASP A 1 300 ? 32.621 6.159 -15.011 1.00 83.25 300 ASP A CA 1
ATOM 2192 C C . ASP A 1 300 ? 32.101 4.725 -15.064 1.00 83.25 300 ASP A C 1
ATOM 2194 O O . ASP A 1 300 ? 31.078 4.433 -15.687 1.00 83.25 300 ASP A O 1
ATOM 2198 N N . SER A 1 301 ? 32.782 3.819 -14.362 1.00 88.62 301 SER A N 1
ATOM 2199 C CA . SER A 1 301 ? 32.312 2.448 -14.152 1.00 88.62 301 SER A CA 1
ATOM 2200 C C . SER A 1 301 ? 31.872 2.246 -12.711 1.00 88.62 301 SER A C 1
ATOM 2202 O O . SER A 1 301 ? 32.503 2.733 -11.773 1.00 88.62 301 SER A O 1
ATOM 2204 N N . PHE A 1 302 ? 30.794 1.499 -12.526 1.00 86.88 302 PHE A N 1
ATOM 2205 C CA . PHE A 1 302 ? 30.226 1.236 -11.212 1.00 86.88 302 PHE A CA 1
ATOM 2206 C C . PHE A 1 302 ? 29.747 -0.206 -11.136 1.00 86.88 302 PHE A C 1
ATOM 2208 O O . PHE A 1 302 ? 29.328 -0.822 -12.119 1.00 86.88 302 PHE A O 1
ATOM 2215 N N . ARG A 1 303 ? 29.826 -0.762 -9.931 1.00 90.75 303 ARG A N 1
ATOM 2216 C CA . ARG A 1 303 ? 29.267 -2.065 -9.602 1.00 90.75 303 ARG A CA 1
ATOM 2217 C C . ARG A 1 303 ? 28.870 -2.064 -8.143 1.00 90.75 303 ARG A C 1
ATOM 2219 O O . ARG A 1 303 ? 29.710 -1.880 -7.269 1.00 90.75 303 ARG A O 1
ATOM 2226 N N . THR A 1 304 ? 27.604 -2.325 -7.886 1.00 88.81 304 THR A N 1
ATOM 2227 C CA . THR A 1 304 ? 27.068 -2.447 -6.540 1.00 88.81 304 THR A CA 1
ATOM 2228 C C . THR A 1 304 ? 26.191 -3.678 -6.441 1.00 88.81 304 THR A C 1
ATOM 2230 O O . THR A 1 304 ? 25.806 -4.303 -7.431 1.00 88.81 304 THR A O 1
ATOM 2233 N N . THR A 1 305 ? 25.934 -4.105 -5.219 1.00 89.31 305 THR A N 1
ATOM 2234 C CA . THR A 1 305 ? 25.081 -5.248 -4.947 1.00 89.31 305 THR A CA 1
ATOM 2235 C C . THR A 1 305 ? 24.288 -4.954 -3.696 1.00 89.31 305 THR A C 1
ATOM 2237 O O . THR A 1 305 ? 24.862 -4.645 -2.655 1.00 89.31 305 THR A O 1
ATOM 2240 N N . THR A 1 306 ? 22.972 -5.068 -3.805 1.00 86.25 306 THR A N 1
ATOM 2241 C CA . THR A 1 306 ? 22.057 -4.921 -2.678 1.00 86.25 306 THR A CA 1
ATOM 2242 C C . THR A 1 306 ? 21.177 -6.155 -2.552 1.00 86.25 306 THR A C 1
ATOM 2244 O O . THR A 1 306 ? 20.990 -6.897 -3.512 1.00 86.25 306 THR A O 1
ATOM 2247 N N . THR A 1 307 ? 20.681 -6.421 -1.350 1.00 86.25 307 THR A N 1
ATOM 2248 C CA . THR A 1 307 ? 19.685 -7.469 -1.112 1.00 86.25 307 THR A CA 1
ATOM 2249 C C . THR A 1 307 ? 18.374 -6.784 -0.782 1.00 86.25 307 THR A C 1
ATOM 2251 O O . THR A 1 307 ? 18.336 -5.960 0.128 1.00 86.25 307 THR A O 1
ATOM 2254 N N . THR A 1 308 ? 17.324 -7.119 -1.521 1.00 77.69 308 THR A N 1
ATOM 2255 C CA . THR A 1 308 ? 15.987 -6.548 -1.352 1.00 77.69 308 THR A CA 1
ATOM 2256 C C . THR A 1 308 ? 14.925 -7.638 -1.526 1.00 77.69 308 THR A C 1
ATOM 2258 O O . THR A 1 308 ? 15.247 -8.803 -1.787 1.00 77.69 308 THR A O 1
ATOM 2261 N N . SER A 1 309 ? 13.668 -7.274 -1.312 1.00 77.81 309 SER A N 1
ATOM 2262 C CA . SER A 1 309 ? 12.505 -8.162 -1.391 1.00 77.81 309 SER A CA 1
ATOM 2263 C C . SER A 1 309 ? 11.559 -7.696 -2.508 1.00 77.81 309 SER A C 1
ATOM 2265 O O . SER A 1 309 ? 11.622 -6.527 -2.900 1.00 77.81 309 SER A O 1
ATOM 2267 N N . PRO A 1 310 ? 10.690 -8.567 -3.054 1.00 69.00 310 PRO A N 1
ATOM 2268 C CA . PRO A 1 310 ? 9.753 -8.171 -4.109 1.00 69.00 310 PRO A CA 1
ATOM 2269 C C . PRO A 1 310 ? 8.842 -7.025 -3.663 1.00 69.00 310 PRO A C 1
ATOM 2271 O O . PRO A 1 310 ? 8.288 -7.065 -2.564 1.00 69.00 310 PRO A O 1
ATOM 2274 N N . GLY A 1 311 ? 8.729 -5.986 -4.496 1.00 66.00 311 GLY A N 1
ATOM 2275 C CA . GLY A 1 311 ? 7.942 -4.783 -4.198 1.00 66.00 311 GLY A CA 1
ATOM 2276 C C . GLY A 1 311 ? 8.577 -3.826 -3.178 1.00 66.00 311 GLY A C 1
ATOM 2277 O O . GLY A 1 311 ? 8.055 -2.735 -2.960 1.00 66.00 311 GLY A O 1
ATOM 2278 N N . GLN A 1 312 ? 9.720 -4.180 -2.580 1.00 69.56 312 GLN A N 1
ATOM 2279 C CA . GLN A 1 312 ? 10.435 -3.306 -1.656 1.00 69.56 312 GLN A CA 1
ATOM 2280 C C . GLN A 1 312 ? 11.253 -2.268 -2.437 1.00 69.56 312 GLN A C 1
ATOM 2282 O O . GLN A 1 312 ? 12.163 -2.608 -3.200 1.00 69.56 312 GLN A O 1
ATOM 2287 N N . GLY A 1 313 ? 10.958 -0.985 -2.209 1.00 68.31 313 GLY A N 1
ATOM 2288 C CA . GLY A 1 313 ? 11.752 0.118 -2.745 1.00 68.31 313 GLY A CA 1
ATOM 2289 C C . GLY A 1 313 ? 13.210 0.050 -2.279 1.00 68.31 313 GLY A C 1
ATOM 2290 O O . GLY A 1 313 ? 13.506 -0.316 -1.140 1.00 68.31 313 GLY A O 1
ATOM 2291 N N . ILE A 1 314 ? 14.135 0.416 -3.163 1.00 79.12 314 ILE A N 1
ATOM 2292 C CA . ILE A 1 314 ? 15.561 0.463 -2.836 1.00 79.12 314 ILE A CA 1
ATOM 2293 C C . ILE A 1 314 ? 15.854 1.810 -2.158 1.00 79.12 314 ILE A C 1
ATOM 2295 O O . ILE A 1 314 ? 15.517 2.850 -2.727 1.00 79.12 314 ILE A O 1
ATOM 2299 N N . PRO A 1 315 ? 16.476 1.839 -0.961 1.00 79.50 315 PRO A N 1
ATOM 2300 C CA . PRO A 1 315 ? 16.814 3.090 -0.290 1.00 79.50 315 PRO A CA 1
ATOM 2301 C C . PRO A 1 315 ? 17.613 4.026 -1.202 1.00 79.50 315 PRO A C 1
ATOM 2303 O O . PRO A 1 315 ? 18.558 3.587 -1.857 1.00 79.50 315 PRO A O 1
ATOM 2306 N N . PHE A 1 316 ? 17.296 5.323 -1.188 1.00 79.31 316 PHE A N 1
ATOM 2307 C CA . PHE A 1 316 ? 17.907 6.315 -2.085 1.00 79.31 316 PHE A CA 1
ATOM 2308 C C . PHE A 1 316 ? 19.444 6.281 -2.084 1.00 79.31 316 PHE A C 1
ATOM 2310 O O . PHE A 1 316 ? 20.069 6.296 -3.139 1.00 79.31 316 PHE A O 1
ATOM 2317 N N . MET A 1 317 ? 20.066 6.136 -0.909 1.00 80.56 317 MET A N 1
ATOM 2318 C CA . MET A 1 317 ? 21.528 6.030 -0.794 1.00 80.56 317 MET A CA 1
ATOM 2319 C C . MET A 1 317 ? 22.111 4.823 -1.546 1.00 80.56 317 MET A C 1
ATOM 2321 O O . MET A 1 317 ? 23.232 4.891 -2.043 1.00 80.56 317 MET A O 1
ATOM 2325 N N . GLN A 1 318 ? 21.369 3.716 -1.639 1.00 84.44 318 GLN A N 1
ATOM 2326 C CA . GLN A 1 318 ? 21.786 2.553 -2.422 1.00 84.44 318 GLN A CA 1
ATOM 2327 C C . GLN A 1 318 ? 21.580 2.784 -3.920 1.00 84.44 318 GLN A C 1
ATOM 2329 O O . GLN A 1 318 ? 22.434 2.371 -4.698 1.00 84.44 318 GLN A O 1
ATOM 2334 N N . VAL A 1 319 ? 20.503 3.473 -4.315 1.00 85.69 319 VAL A N 1
ATOM 2335 C CA . VAL A 1 319 ? 20.269 3.883 -5.711 1.00 85.69 319 VAL A CA 1
ATOM 2336 C C . VAL A 1 319 ? 21.378 4.818 -6.192 1.00 85.69 319 VAL A C 1
ATOM 2338 O O . VAL A 1 319 ? 21.944 4.590 -7.253 1.00 85.69 319 VAL A O 1
ATOM 2341 N N . ALA A 1 320 ? 21.780 5.804 -5.389 1.00 83.94 320 ALA A N 1
ATOM 2342 C CA . ALA A 1 320 ? 22.900 6.687 -5.723 1.00 83.94 320 ALA A CA 1
ATOM 2343 C C . ALA A 1 320 ? 24.213 5.906 -5.950 1.00 83.94 320 ALA A C 1
ATOM 2345 O O . ALA A 1 320 ? 24.990 6.220 -6.849 1.00 83.94 320 ALA A O 1
ATOM 2346 N N . ALA A 1 321 ? 24.440 4.830 -5.188 1.00 83.81 321 ALA A N 1
ATOM 2347 C CA . ALA A 1 321 ? 25.606 3.959 -5.352 1.00 83.81 321 ALA A CA 1
ATOM 2348 C C . ALA A 1 321 ? 25.549 3.058 -6.605 1.00 83.81 321 ALA A C 1
ATOM 2350 O O . ALA A 1 321 ? 26.547 2.424 -6.950 1.00 83.81 321 ALA A O 1
ATOM 2351 N N . MET A 1 322 ? 24.399 2.974 -7.284 1.00 88.31 322 MET A N 1
ATOM 2352 C CA . MET A 1 322 ? 24.224 2.247 -8.548 1.00 88.31 322 MET A CA 1
ATOM 2353 C C . MET A 1 322 ? 24.649 3.070 -9.769 1.00 88.31 322 MET A C 1
ATOM 2355 O O . MET A 1 322 ? 24.565 2.564 -10.884 1.00 88.31 322 MET A O 1
ATOM 2359 N N . GLY A 1 323 ? 25.119 4.303 -9.572 1.00 86.56 323 GLY A N 1
ATOM 2360 C CA . GLY A 1 323 ? 25.576 5.195 -10.631 1.00 86.56 323 GLY A CA 1
ATOM 2361 C C . GLY A 1 323 ? 24.496 6.179 -11.103 1.00 86.56 323 GLY A C 1
ATOM 2362 O O . GLY A 1 323 ? 23.313 5.990 -10.823 1.00 86.56 323 GLY A O 1
ATOM 2363 N N . PRO A 1 324 ? 24.892 7.215 -11.857 1.00 81.12 324 PRO A N 1
ATOM 2364 C CA . PRO A 1 324 ? 24.066 8.392 -12.159 1.00 81.12 324 PRO A CA 1
ATOM 2365 C C . PRO A 1 324 ? 22.743 8.089 -12.884 1.00 81.12 324 PRO A C 1
ATOM 2367 O O . PRO A 1 324 ? 21.716 8.670 -12.563 1.00 81.12 324 PRO A O 1
ATOM 2370 N N . GLY A 1 325 ? 22.714 7.123 -13.804 1.00 81.94 325 GLY A N 1
ATOM 2371 C CA . GLY A 1 325 ? 21.490 6.715 -14.502 1.00 81.94 325 GLY A CA 1
ATOM 2372 C C . GLY A 1 325 ? 20.519 5.871 -13.665 1.00 81.94 325 GLY A C 1
ATOM 2373 O O . GLY A 1 325 ? 19.364 5.710 -14.050 1.00 81.94 325 GLY A O 1
ATOM 2374 N N . ALA A 1 326 ? 20.928 5.338 -12.509 1.00 86.19 326 ALA A N 1
ATOM 2375 C CA . ALA A 1 326 ? 20.079 4.429 -11.735 1.00 86.19 326 ALA A CA 1
ATOM 2376 C C . ALA A 1 326 ? 18.827 5.107 -11.163 1.00 86.19 326 ALA A C 1
ATOM 2378 O O . ALA A 1 326 ? 17.800 4.445 -11.001 1.00 86.19 326 ALA A O 1
ATOM 2379 N N . ILE A 1 327 ? 18.880 6.421 -10.914 1.00 83.19 327 ILE A N 1
ATOM 2380 C CA . ILE A 1 327 ? 17.729 7.196 -10.434 1.00 83.19 327 ILE A CA 1
ATOM 2381 C C . ILE A 1 327 ? 16.543 7.124 -11.398 1.00 83.19 327 ILE A C 1
ATOM 2383 O O . ILE A 1 327 ? 15.400 7.181 -10.969 1.00 83.19 327 ILE A O 1
ATOM 2387 N N . VAL A 1 328 ? 16.803 6.903 -12.685 1.00 88.44 328 VAL A N 1
ATOM 2388 C CA . VAL A 1 328 ? 15.783 6.768 -13.727 1.00 88.44 328 VAL A CA 1
ATOM 2389 C C . VAL A 1 328 ? 15.070 5.427 -13.628 1.00 88.44 328 VAL A C 1
ATOM 2391 O O . VAL A 1 328 ? 13.871 5.349 -13.852 1.00 88.44 328 VAL A O 1
ATOM 2394 N N . LEU A 1 329 ? 15.775 4.347 -13.291 1.00 89.81 329 LEU A N 1
ATOM 2395 C CA . LEU A 1 329 ? 15.145 3.034 -13.135 1.00 89.81 329 LEU A CA 1
ATOM 2396 C C . LEU A 1 329 ? 14.452 2.891 -11.782 1.00 89.81 329 LEU A C 1
ATOM 2398 O O . LEU A 1 329 ? 13.446 2.196 -11.705 1.00 89.81 329 LEU A O 1
ATOM 2402 N N . PHE A 1 330 ? 14.972 3.558 -10.748 1.00 87.06 330 PHE A N 1
ATOM 2403 C CA . PHE A 1 330 ? 14.509 3.443 -9.362 1.00 87.06 330 PHE A CA 1
ATOM 2404 C C . PHE A 1 330 ? 13.879 4.732 -8.817 1.00 87.06 330 PHE A C 1
ATOM 2406 O O . PHE A 1 330 ? 13.937 4.989 -7.611 1.00 87.06 330 PHE A O 1
ATOM 2413 N N . SER A 1 331 ? 13.301 5.564 -9.687 1.00 83.38 331 SER A N 1
ATOM 2414 C CA . SER A 1 331 ? 12.801 6.874 -9.276 1.00 83.38 331 SER A CA 1
ATOM 2415 C C . SER A 1 331 ? 11.643 6.736 -8.279 1.00 83.38 331 SER A C 1
ATOM 2417 O O . SER A 1 331 ? 10.649 6.064 -8.580 1.00 83.38 331 SER A O 1
ATOM 2419 N N . PRO A 1 332 ? 11.698 7.413 -7.116 1.00 73.62 332 PRO A N 1
ATOM 2420 C CA . PRO A 1 332 ? 10.567 7.485 -6.192 1.00 73.62 332 PRO A CA 1
ATOM 2421 C C . PRO A 1 332 ? 9.320 8.105 -6.830 1.00 73.62 332 PRO A C 1
ATOM 2423 O O . PRO A 1 332 ? 8.206 7.822 -6.395 1.00 73.62 332 PRO A O 1
ATOM 2426 N N . MET A 1 333 ? 9.493 8.912 -7.885 1.00 76.75 333 MET A N 1
ATOM 2427 C CA . MET A 1 333 ? 8.386 9.554 -8.596 1.00 76.75 333 MET A CA 1
ATOM 2428 C C . MET A 1 333 ? 7.414 8.540 -9.203 1.00 76.75 333 MET A C 1
ATOM 2430 O O . MET A 1 333 ? 6.244 8.845 -9.393 1.00 76.75 333 MET A O 1
ATOM 2434 N N . TYR A 1 334 ? 7.856 7.310 -9.470 1.00 79.31 334 TYR A N 1
ATOM 2435 C CA . TYR A 1 334 ? 6.963 6.270 -9.975 1.00 79.31 334 TYR A CA 1
ATOM 2436 C C . TYR A 1 334 ? 5.909 5.857 -8.952 1.00 79.31 334 TYR A C 1
ATOM 2438 O O . TYR A 1 334 ? 4.882 5.308 -9.336 1.00 79.31 334 TYR A O 1
ATOM 2446 N N . GLY A 1 335 ? 6.099 6.199 -7.673 1.00 72.56 335 GLY A N 1
ATOM 2447 C CA . GLY A 1 335 ? 5.102 6.002 -6.629 1.00 72.56 335 GLY A CA 1
ATOM 2448 C C . GLY A 1 335 ? 3.743 6.625 -6.956 1.00 72.56 335 GLY A C 1
ATOM 2449 O O . GLY A 1 335 ? 2.723 6.045 -6.610 1.00 72.56 335 GLY A O 1
ATOM 2450 N N . MET A 1 336 ? 3.691 7.741 -7.690 1.00 73.38 336 MET A N 1
ATOM 2451 C CA . MET A 1 336 ? 2.409 8.329 -8.108 1.00 73.38 336 MET A CA 1
ATOM 2452 C C . MET A 1 336 ? 1.756 7.646 -9.315 1.00 73.38 336 MET A C 1
ATOM 2454 O O . MET A 1 336 ? 0.659 8.017 -9.706 1.00 73.38 336 MET A O 1
ATOM 2458 N N . LEU A 1 337 ? 2.405 6.642 -9.903 1.00 73.06 337 LEU A N 1
ATOM 2459 C CA . LEU A 1 337 ? 1.806 5.759 -10.906 1.00 73.06 337 LEU A CA 1
ATOM 2460 C C . LEU A 1 337 ? 1.243 4.479 -10.263 1.00 73.06 337 LEU A C 1
ATOM 2462 O O . LEU A 1 337 ? 0.602 3.683 -10.949 1.00 73.06 337 LEU A O 1
ATOM 2466 N N . LEU A 1 338 ? 1.459 4.272 -8.955 1.00 70.12 338 LEU A N 1
ATOM 2467 C CA . LEU A 1 338 ? 0.932 3.119 -8.229 1.00 70.12 338 LEU A CA 1
ATOM 2468 C C . LEU A 1 338 ? -0.593 3.173 -8.152 1.00 70.12 338 LEU A C 1
ATOM 2470 O O . LEU A 1 338 ? -1.182 4.202 -7.836 1.00 70.12 338 LEU A O 1
ATOM 2474 N N . GLY A 1 339 ? -1.229 2.035 -8.426 1.00 65.44 339 GLY A N 1
ATOM 2475 C CA . GLY A 1 339 ? -2.688 1.907 -8.409 1.00 65.44 339 GLY A CA 1
ATOM 2476 C C . GLY A 1 339 ? -3.394 2.502 -9.631 1.00 65.44 339 GLY A C 1
ATOM 2477 O O . GLY A 1 339 ? -4.596 2.299 -9.775 1.00 65.44 339 GLY A O 1
ATOM 2478 N N . HIS A 1 340 ? -2.675 3.181 -10.531 1.00 73.44 340 HIS A N 1
ATOM 2479 C CA . HIS A 1 340 ? -3.237 3.614 -11.804 1.00 73.44 340 HIS A CA 1
ATOM 2480 C C . HIS A 1 340 ? -3.253 2.465 -12.810 1.00 73.44 340 HIS A C 1
ATOM 2482 O O . HIS A 1 340 ? -2.273 1.735 -12.978 1.00 73.44 340 HIS A O 1
ATOM 2488 N N . GLU A 1 341 ? -4.383 2.325 -13.494 1.00 76.44 341 GLU A N 1
ATOM 2489 C CA . GLU A 1 341 ? -4.557 1.327 -14.538 1.00 76.44 341 GLU A CA 1
ATOM 2490 C C . GLU A 1 341 ? -3.842 1.774 -15.814 1.00 76.44 341 GLU A C 1
ATOM 2492 O O . GLU A 1 341 ? -4.063 2.876 -16.329 1.00 76.44 341 GLU A O 1
ATOM 2497 N N . TRP A 1 342 ? -2.964 0.917 -16.327 1.00 82.62 342 TRP A N 1
ATOM 2498 C CA . TRP A 1 342 ? -2.300 1.138 -17.598 1.00 82.62 342 TRP A CA 1
ATOM 2499 C C . TRP A 1 342 ? -3.161 0.547 -18.703 1.00 82.62 342 TRP A C 1
ATOM 2501 O O . TRP A 1 342 ? -3.000 -0.611 -19.072 1.00 82.62 342 TRP A O 1
ATOM 2511 N N . GLU A 1 343 ? -4.070 1.356 -19.237 1.00 84.44 343 GLU A N 1
ATOM 2512 C CA . GLU A 1 343 ? -4.849 1.032 -20.433 1.00 84.44 343 GLU A CA 1
ATOM 2513 C C . GLU A 1 343 ? -4.675 2.129 -21.476 1.00 84.44 343 GLU A C 1
ATOM 2515 O O . GLU A 1 343 ? -4.562 3.307 -21.139 1.00 84.44 343 GLU A O 1
ATOM 2520 N N . LEU A 1 344 ? -4.655 1.765 -22.759 1.00 82.69 344 LEU A N 1
ATOM 2521 C CA . LEU A 1 344 ? -4.544 2.744 -23.840 1.00 82.69 344 LEU A CA 1
ATOM 2522 C C . LEU A 1 344 ? -5.663 3.786 -23.758 1.00 82.69 344 LEU A C 1
ATOM 2524 O O . LEU A 1 344 ? -6.845 3.454 -23.798 1.00 82.69 344 LEU A O 1
ATOM 2528 N N . GLY A 1 345 ? -5.274 5.059 -23.720 1.00 79.50 345 GLY A N 1
ATOM 2529 C CA . GLY A 1 345 ? -6.199 6.182 -23.623 1.00 79.50 345 GLY A CA 1
ATOM 2530 C C . GLY A 1 345 ? -6.514 6.625 -22.195 1.00 79.50 345 GLY A C 1
ATOM 2531 O O . GLY A 1 345 ? -7.050 7.723 -22.050 1.00 79.50 345 GLY A O 1
ATOM 2532 N N . SER A 1 346 ? -6.140 5.855 -21.166 1.00 83.56 346 SER A N 1
ATOM 2533 C CA . SER A 1 346 ? -6.273 6.280 -19.770 1.00 83.56 346 SER A CA 1
ATOM 2534 C C . SER A 1 346 ? -5.467 7.547 -19.516 1.00 83.56 346 SER A C 1
ATOM 2536 O O . SER A 1 346 ? -4.289 7.642 -19.872 1.00 83.56 346 SER A O 1
ATOM 2538 N N . GLU A 1 347 ? -6.115 8.531 -18.899 1.00 87.44 347 GLU A N 1
ATOM 2539 C CA . GLU A 1 347 ? -5.508 9.808 -18.558 1.00 87.44 347 GLU A CA 1
ATOM 2540 C C . GLU A 1 347 ? -6.005 10.310 -17.207 1.00 87.44 347 GLU A C 1
ATOM 2542 O O . GLU A 1 347 ? -7.152 10.090 -16.815 1.00 87.44 347 GLU A O 1
ATOM 2547 N N . TRP A 1 348 ? -5.132 11.015 -16.503 1.00 85.62 348 TRP A N 1
ATOM 2548 C CA . TRP A 1 348 ? -5.503 11.794 -15.335 1.00 85.62 348 TRP A CA 1
ATOM 2549 C C . TRP A 1 348 ? -4.747 13.117 -15.350 1.00 85.62 348 TRP A C 1
ATOM 2551 O O . TRP A 1 348 ? -3.674 13.252 -15.943 1.00 85.62 348 TRP A O 1
ATOM 2561 N N . SER A 1 349 ? -5.326 14.118 -14.699 1.00 85.31 349 SER A N 1
ATOM 2562 C CA . SER A 1 349 ? -4.697 15.421 -14.533 1.00 85.31 349 SER A CA 1
ATOM 2563 C C . SER A 1 349 ? -5.097 16.034 -13.205 1.00 85.31 349 SER A C 1
ATOM 2565 O O . SER A 1 349 ? -6.256 15.935 -12.801 1.00 85.31 349 SER A O 1
ATOM 2567 N N . PHE A 1 350 ? -4.156 16.712 -12.570 1.00 82.56 350 PHE A N 1
ATOM 2568 C CA . PHE A 1 350 ? -4.364 17.469 -11.351 1.00 82.56 350 PHE A CA 1
ATOM 2569 C C . PHE A 1 350 ? -3.790 18.874 -11.529 1.00 82.56 350 PHE A C 1
ATOM 2571 O O . PHE A 1 350 ? -2.672 19.036 -12.016 1.00 82.56 350 PHE A O 1
ATOM 2578 N N . THR A 1 351 ? -4.563 19.885 -11.135 1.00 84.69 351 THR A N 1
ATOM 2579 C CA . THR A 1 351 ? -4.143 21.287 -11.183 1.00 84.69 351 THR A CA 1
ATOM 2580 C C . THR A 1 351 ? -4.140 21.859 -9.774 1.00 84.69 351 THR A C 1
ATOM 2582 O O . THR A 1 351 ? -5.163 21.820 -9.088 1.00 84.69 351 THR A O 1
ATOM 2585 N N . SER A 1 352 ? -3.012 22.429 -9.360 1.00 74.44 352 SER A N 1
ATOM 2586 C CA . SER A 1 352 ? -2.859 23.121 -8.080 1.00 74.44 352 SER A CA 1
ATOM 2587 C C . SER A 1 352 ? -2.033 24.381 -8.277 1.00 74.44 352 SER A C 1
ATOM 2589 O O . SER A 1 352 ? -1.046 24.365 -8.997 1.00 74.44 352 SER A O 1
ATOM 2591 N N . GLU A 1 353 ? -2.469 25.491 -7.679 1.00 82.00 353 GLU A N 1
ATOM 2592 C CA . GLU A 1 353 ? -1.762 26.786 -7.718 1.00 82.00 353 GLU A CA 1
ATOM 2593 C C . GLU A 1 353 ? -1.392 27.303 -9.129 1.00 82.00 353 GLU A C 1
ATOM 2595 O O . GLU A 1 353 ? -0.517 28.146 -9.286 1.00 82.00 353 GLU A O 1
ATOM 2600 N N . GLY A 1 354 ? -2.116 26.862 -10.165 1.00 81.44 354 GLY A N 1
ATOM 2601 C CA . GLY A 1 354 ? -1.876 27.250 -11.562 1.00 81.44 354 GLY A CA 1
ATOM 2602 C C . GLY A 1 354 ? -0.943 26.311 -12.330 1.00 81.44 354 GLY A C 1
ATOM 2603 O O . GLY A 1 354 ? -0.831 26.447 -13.546 1.00 81.44 354 GLY A O 1
ATOM 2604 N N . GLU A 1 355 ? -0.351 25.325 -11.661 1.00 82.88 355 GLU A N 1
ATOM 2605 C CA . GLU A 1 355 ? 0.452 24.270 -12.273 1.00 82.88 355 GLU A CA 1
ATOM 2606 C C . GLU A 1 355 ? -0.413 23.043 -12.548 1.00 82.88 355 GLU A C 1
ATOM 2608 O O . GLU A 1 355 ? -1.234 22.642 -11.721 1.00 82.88 355 GLU A O 1
ATOM 2613 N N . THR A 1 356 ? -0.263 22.457 -13.735 1.00 83.12 356 THR A N 1
ATOM 2614 C CA . THR A 1 356 ? -1.011 21.260 -14.136 1.00 83.12 356 THR A CA 1
ATOM 2615 C C . THR A 1 356 ? -0.072 20.094 -14.368 1.00 83.12 356 THR A C 1
ATOM 2617 O O . THR A 1 356 ? 0.760 20.129 -15.272 1.00 83.12 356 THR A O 1
ATOM 2620 N N . VAL A 1 357 ? -0.275 19.033 -13.600 1.00 86.38 357 VAL A N 1
ATOM 2621 C CA . VAL A 1 357 ? 0.378 17.736 -13.757 1.00 86.38 357 VAL A CA 1
ATOM 2622 C C . VAL A 1 357 ? -0.609 16.812 -14.460 1.00 86.38 357 VAL A C 1
ATOM 2624 O O . VAL A 1 357 ? -1.778 16.742 -14.084 1.00 86.38 357 VAL A O 1
ATOM 2627 N N . SER A 1 358 ? -0.173 16.113 -15.499 1.00 87.19 358 SER A N 1
ATOM 2628 C CA . SER A 1 358 ? -1.014 15.162 -16.227 1.00 87.19 358 SER A CA 1
ATOM 2629 C C . SER A 1 358 ? -0.231 13.936 -16.645 1.00 87.19 358 SER A C 1
ATOM 2631 O O . SER A 1 358 ? 0.965 14.015 -16.913 1.00 87.19 358 SER A O 1
ATOM 2633 N N . PHE A 1 359 ? -0.922 12.815 -16.758 1.00 90.69 359 PHE A N 1
ATOM 2634 C CA . PHE A 1 359 ? -0.376 11.573 -17.273 1.00 90.69 359 PHE A CA 1
ATOM 2635 C C . PHE A 1 359 ? -1.355 10.962 -18.261 1.00 90.69 359 PHE A C 1
ATOM 2637 O O . PHE A 1 359 ? -2.568 11.014 -18.054 1.00 90.69 359 PHE A O 1
ATOM 2644 N N . LYS A 1 360 ? -0.823 10.373 -19.330 1.00 89.44 360 LYS A N 1
ATOM 2645 C CA . LYS A 1 360 ? -1.617 9.690 -20.346 1.00 89.44 360 LYS A CA 1
ATOM 2646 C C . LYS A 1 360 ? -0.906 8.453 -20.859 1.00 89.44 360 LYS A C 1
ATOM 2648 O O . LYS A 1 360 ? 0.267 8.523 -21.215 1.00 89.44 360 LYS A O 1
ATOM 2653 N N . VAL A 1 361 ? -1.638 7.355 -20.981 1.00 91.94 361 VAL A N 1
ATOM 2654 C CA . VAL A 1 361 ? -1.188 6.167 -21.707 1.00 91.94 361 VAL A CA 1
ATOM 2655 C C . VAL A 1 361 ? -1.517 6.359 -23.187 1.00 91.94 361 VAL A C 1
ATOM 2657 O O . VAL A 1 361 ? -2.679 6.352 -23.594 1.00 91.94 361 VAL A O 1
ATOM 2660 N N . GLU A 1 362 ? -0.496 6.597 -24.003 1.00 89.44 362 GLU A N 1
ATOM 2661 C CA . GLU A 1 362 ? -0.672 7.095 -25.373 1.00 89.44 362 GLU A CA 1
ATOM 2662 C C . GLU A 1 362 ? -0.612 6.015 -26.446 1.00 89.44 362 GLU A C 1
ATOM 2664 O O . GLU A 1 362 ? -1.257 6.146 -27.485 1.00 89.44 362 GLU A O 1
ATOM 2669 N N . ALA A 1 363 ? 0.212 4.990 -26.242 1.00 91.19 363 ALA A N 1
ATOM 2670 C CA . ALA A 1 363 ? 0.514 4.009 -27.274 1.00 91.19 363 ALA A CA 1
ATOM 2671 C C . ALA A 1 363 ? 1.020 2.698 -26.676 1.00 91.19 363 ALA A C 1
ATOM 2673 O O . ALA A 1 363 ? 1.430 2.640 -25.520 1.00 91.19 363 ALA A O 1
ATOM 2674 N N . GLU A 1 364 ? 1.042 1.648 -27.490 1.00 90.75 364 GLU A N 1
ATOM 2675 C CA . GLU A 1 364 ? 1.853 0.472 -27.196 1.00 90.75 364 GLU A CA 1
ATOM 2676 C C . GLU A 1 364 ? 3.318 0.752 -27.547 1.00 90.75 364 GLU A C 1
ATOM 2678 O O . GLU A 1 364 ? 3.632 1.540 -28.442 1.00 90.75 364 GLU A O 1
ATOM 2683 N N . CYS A 1 365 ? 4.227 0.078 -26.859 1.00 90.12 365 CYS A N 1
ATOM 2684 C CA . CYS A 1 365 ? 5.662 0.147 -27.093 1.00 90.12 365 CYS A CA 1
ATOM 2685 C C . CYS A 1 365 ? 6.285 -1.246 -26.946 1.00 90.12 365 CYS A C 1
ATOM 2687 O O . CYS A 1 365 ? 5.646 -2.186 -26.470 1.00 90.12 365 CYS A O 1
ATOM 2689 N N . SER A 1 366 ? 7.522 -1.417 -27.408 1.00 91.31 366 SER A N 1
ATOM 2690 C CA . SER A 1 366 ? 8.209 -2.706 -27.328 1.00 91.31 366 SER A CA 1
ATOM 2691 C C . SER A 1 366 ? 9.718 -2.518 -27.302 1.00 91.31 366 SER A C 1
ATOM 2693 O O . SER A 1 366 ? 10.268 -1.861 -28.183 1.00 91.31 366 SER A O 1
ATOM 2695 N N . HIS A 1 367 ? 10.389 -3.163 -26.351 1.00 88.25 367 HIS A N 1
ATOM 2696 C CA . HIS A 1 367 ? 11.850 -3.182 -26.241 1.00 88.25 367 HIS A CA 1
ATOM 2697 C C . HIS A 1 367 ? 12.333 -4.551 -25.763 1.00 88.25 367 HIS A C 1
ATOM 2699 O O . HIS A 1 367 ? 11.621 -5.241 -25.039 1.00 88.25 367 HIS A O 1
ATOM 2705 N N . ALA A 1 368 ? 13.521 -4.971 -26.210 1.00 88.69 368 ALA A N 1
ATOM 2706 C CA . ALA A 1 368 ? 14.100 -6.288 -25.908 1.00 88.69 368 ALA A CA 1
ATOM 2707 C C . ALA A 1 368 ? 13.141 -7.486 -26.127 1.00 88.69 368 ALA A C 1
ATOM 2709 O O . ALA A 1 368 ? 13.205 -8.486 -25.419 1.00 88.69 368 ALA A O 1
ATOM 2710 N N . GLY A 1 369 ? 12.232 -7.386 -27.106 1.00 82.31 369 GLY A N 1
ATOM 2711 C CA . GLY A 1 369 ? 11.223 -8.416 -27.390 1.00 82.31 369 GLY A CA 1
ATOM 2712 C C . GLY A 1 369 ? 10.034 -8.452 -26.420 1.00 82.31 369 GLY A C 1
ATOM 2713 O O . GLY A 1 369 ? 9.166 -9.308 -26.572 1.00 82.31 369 GLY A O 1
ATOM 2714 N N . VAL A 1 370 ? 9.964 -7.523 -25.465 1.00 87.19 370 VAL A N 1
ATOM 2715 C CA . VAL A 1 370 ? 8.856 -7.373 -24.517 1.00 87.19 370 VAL A CA 1
ATOM 2716 C C . VAL A 1 370 ? 7.937 -6.244 -24.969 1.00 87.19 370 VAL A C 1
ATOM 2718 O O . VAL A 1 370 ? 8.403 -5.150 -25.288 1.00 87.19 370 VAL A O 1
ATOM 2721 N N . ARG A 1 371 ? 6.625 -6.499 -24.969 1.00 89.81 371 ARG A N 1
ATOM 2722 C CA . ARG A 1 371 ? 5.594 -5.485 -25.221 1.00 89.81 371 ARG A CA 1
ATOM 2723 C C . ARG A 1 371 ? 5.234 -4.738 -23.940 1.00 89.81 371 ARG A C 1
ATOM 2725 O O . ARG A 1 371 ? 5.207 -5.321 -22.857 1.00 89.81 371 ARG A O 1
ATOM 2732 N N . GLY A 1 372 ? 4.901 -3.466 -24.089 1.00 90.88 372 GLY A N 1
ATOM 2733 C CA . GLY A 1 372 ? 4.501 -2.593 -23.001 1.00 90.88 372 GLY A CA 1
ATOM 2734 C C . GLY A 1 372 ? 3.576 -1.472 -23.456 1.00 90.88 372 GLY A C 1
ATOM 2735 O O . GLY A 1 372 ? 3.184 -1.388 -24.622 1.00 90.88 372 GLY A O 1
ATOM 2736 N N . LEU A 1 373 ? 3.248 -0.599 -22.515 1.00 93.06 373 LEU A N 1
ATOM 2737 C CA . LEU A 1 373 ? 2.437 0.590 -22.712 1.00 93.06 373 LEU A CA 1
ATOM 2738 C C . LEU A 1 373 ? 3.281 1.836 -22.464 1.00 93.06 373 LEU A C 1
ATOM 2740 O O . LEU A 1 373 ? 4.051 1.908 -21.504 1.00 93.06 373 LEU A O 1
ATOM 2744 N N . ARG A 1 374 ? 3.137 2.809 -23.361 1.00 94.94 374 ARG A N 1
ATOM 2745 C CA . ARG A 1 374 ? 3.814 4.097 -23.308 1.00 94.94 374 ARG A CA 1
ATOM 2746 C C . ARG A 1 374 ? 2.964 5.087 -22.527 1.00 94.94 374 ARG A C 1
ATOM 2748 O O . ARG A 1 374 ? 1.903 5.494 -22.998 1.00 94.94 374 ARG A O 1
ATOM 2755 N N . GLY A 1 375 ? 3.455 5.478 -21.361 1.00 92.62 375 GLY A N 1
ATOM 2756 C CA . GLY A 1 375 ? 2.872 6.486 -20.487 1.00 92.62 375 GLY A CA 1
ATOM 2757 C C . GLY A 1 375 ? 3.684 7.769 -20.554 1.00 92.62 375 GLY A C 1
ATOM 2758 O O . GLY A 1 375 ? 4.911 7.737 -20.463 1.00 92.62 375 GLY A O 1
ATOM 2759 N N . VAL A 1 376 ? 3.003 8.899 -20.712 1.00 94.19 376 VAL A N 1
ATOM 2760 C CA . VAL A 1 376 ? 3.636 10.212 -20.807 1.00 94.19 376 VAL A CA 1
ATOM 2761 C C . VAL A 1 376 ? 3.105 11.108 -19.703 1.00 94.19 376 VAL A C 1
ATOM 2763 O O . VAL A 1 376 ? 1.923 11.452 -19.684 1.00 94.19 376 VAL A O 1
ATOM 2766 N N . TRP A 1 377 ? 4.003 11.504 -18.808 1.00 91.50 377 TRP A N 1
ATOM 2767 C CA . TRP A 1 377 ? 3.768 12.481 -17.759 1.00 91.50 377 TRP A CA 1
ATOM 2768 C C . TRP A 1 377 ? 4.220 13.860 -18.237 1.00 91.50 377 TRP A C 1
ATOM 2770 O O . TRP A 1 377 ? 5.372 14.065 -18.637 1.00 91.50 377 TRP A O 1
ATOM 2780 N N . ARG A 1 378 ? 3.292 14.815 -18.189 1.00 90.88 378 ARG A N 1
ATOM 2781 C CA . ARG A 1 378 ? 3.524 16.223 -18.478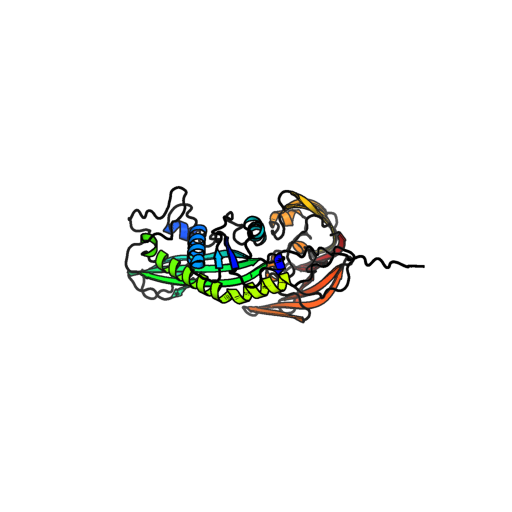 1.00 90.88 378 ARG A CA 1
ATOM 2782 C C . ARG A 1 378 ? 3.277 17.135 -17.286 1.00 90.88 378 ARG A C 1
ATOM 2784 O O . ARG A 1 378 ? 2.306 16.949 -16.557 1.00 90.88 378 ARG A O 1
ATOM 2791 N N . GLU A 1 379 ? 4.083 18.179 -17.194 1.00 88.94 379 GLU A N 1
ATOM 2792 C CA . GLU A 1 379 ? 3.854 19.349 -16.348 1.00 88.94 379 GLU A CA 1
ATOM 2793 C C . GLU A 1 379 ? 3.662 20.560 -17.251 1.00 88.94 379 GLU A C 1
ATOM 2795 O O . GLU A 1 379 ? 4.484 20.817 -18.124 1.00 88.94 379 GLU A O 1
ATOM 2800 N N . ASN A 1 380 ? 2.549 21.278 -17.108 1.00 87.12 380 ASN A N 1
ATOM 2801 C CA . ASN A 1 380 ? 2.218 22.438 -17.944 1.00 87.12 380 ASN A CA 1
ATOM 2802 C C . ASN A 1 380 ? 2.362 22.157 -19.458 1.00 87.12 380 ASN A C 1
ATOM 2804 O O . ASN A 1 380 ? 2.787 23.013 -20.226 1.00 87.12 380 ASN A O 1
ATOM 2808 N N . GLN A 1 381 ? 1.974 20.945 -19.882 1.00 84.50 381 GLN A N 1
ATOM 2809 C CA . GLN A 1 381 ? 2.095 20.394 -21.247 1.00 84.50 381 GLN A CA 1
ATOM 2810 C C . GLN A 1 381 ? 3.511 20.005 -21.708 1.00 84.50 381 GLN A C 1
ATOM 2812 O O . GLN A 1 381 ? 3.645 19.390 -22.769 1.00 84.50 381 GLN A O 1
ATOM 2817 N N . GLU A 1 382 ? 4.550 20.267 -20.920 1.00 90.31 382 GLU A N 1
ATOM 2818 C CA . GLU A 1 382 ? 5.913 19.824 -21.202 1.00 90.31 382 GLU A CA 1
ATOM 2819 C C . GLU A 1 382 ? 6.134 18.387 -20.717 1.00 90.31 382 GLU A C 1
ATOM 2821 O O . GLU A 1 382 ? 5.743 18.027 -19.611 1.00 90.31 382 GLU A O 1
ATOM 2826 N N . VAL A 1 383 ? 6.744 17.538 -21.550 1.00 91.44 383 VAL A N 1
ATOM 2827 C CA . VAL A 1 383 ? 7.010 16.133 -21.206 1.00 91.44 383 VAL A CA 1
ATOM 2828 C C . VAL A 1 383 ? 8.139 16.059 -20.186 1.00 91.44 383 VAL A C 1
ATOM 2830 O O . VAL A 1 383 ? 9.294 16.293 -20.535 1.00 91.44 383 VAL A O 1
ATOM 2833 N N . ARG A 1 384 ? 7.807 15.673 -18.954 1.00 90.69 384 ARG A N 1
ATOM 2834 C CA . ARG A 1 384 ? 8.779 15.414 -17.885 1.00 90.69 384 ARG A CA 1
ATOM 2835 C C . ARG A 1 384 ? 9.249 13.976 -17.884 1.00 90.69 384 ARG A C 1
ATOM 2837 O O . ARG A 1 384 ? 10.444 13.719 -17.765 1.00 90.69 384 ARG A O 1
ATOM 2844 N N . VAL A 1 385 ? 8.315 13.048 -18.076 1.00 92.88 385 VAL A N 1
ATOM 2845 C CA . VAL A 1 385 ? 8.618 11.620 -18.136 1.00 92.88 385 VAL A CA 1
ATOM 2846 C C . VAL A 1 385 ? 7.899 10.985 -19.311 1.00 92.88 385 VAL A C 1
ATOM 2848 O O . VAL A 1 385 ? 6.699 11.171 -19.493 1.00 92.88 385 VAL A O 1
ATOM 2851 N N . ASP A 1 386 ? 8.626 10.212 -20.104 1.00 94.44 386 ASP A N 1
ATOM 2852 C CA . ASP A 1 386 ? 8.079 9.360 -21.158 1.00 94.44 386 ASP A CA 1
ATOM 2853 C C . ASP A 1 386 ? 8.631 7.960 -20.939 1.00 94.44 386 ASP A C 1
ATOM 2855 O O . ASP A 1 386 ? 9.839 7.740 -21.010 1.00 94.44 386 ASP A O 1
ATOM 2859 N N . MET A 1 387 ? 7.755 7.027 -20.592 1.00 94.56 387 MET A N 1
ATOM 2860 C CA . MET A 1 387 ? 8.154 5.690 -20.188 1.00 94.56 387 MET A CA 1
ATOM 2861 C C . MET A 1 387 ? 7.373 4.630 -20.939 1.00 94.56 387 MET A C 1
ATOM 2863 O O . MET A 1 387 ? 6.188 4.778 -21.215 1.00 94.56 387 MET A O 1
ATOM 2867 N N . CYS A 1 388 ? 8.050 3.530 -21.227 1.00 94.62 388 CYS A N 1
ATOM 2868 C CA . CYS A 1 388 ? 7.467 2.297 -21.711 1.00 94.62 388 CYS A CA 1
ATOM 2869 C C . CYS A 1 388 ? 7.544 1.275 -20.583 1.00 94.62 388 CYS A C 1
ATOM 2871 O O . CYS A 1 388 ? 8.645 0.951 -20.145 1.00 94.62 388 CYS A O 1
ATOM 2873 N N . VAL A 1 389 ? 6.413 0.755 -20.114 1.00 92.75 389 VAL A N 1
ATOM 2874 C CA . VAL A 1 389 ? 6.378 -0.223 -19.014 1.00 92.75 389 VAL A CA 1
ATOM 2875 C C . VAL A 1 389 ? 5.601 -1.463 -19.419 1.00 92.75 389 VAL A C 1
ATOM 2877 O O . VAL A 1 389 ? 4.731 -1.402 -20.285 1.00 92.75 389 VAL A O 1
ATOM 2880 N N . SER A 1 390 ? 5.906 -2.597 -18.798 1.00 89.25 390 SER A N 1
ATOM 2881 C CA . SER A 1 390 ? 5.172 -3.842 -19.010 1.00 89.25 390 SER A CA 1
ATOM 2882 C C . SER A 1 390 ? 4.729 -4.403 -17.665 1.00 89.25 390 SER A C 1
ATOM 2884 O O . SER A 1 390 ? 5.579 -4.517 -16.782 1.00 89.25 390 SER A O 1
ATOM 2886 N N . PRO A 1 391 ? 3.454 -4.797 -17.491 1.00 80.62 391 PRO A N 1
ATOM 2887 C CA . PRO A 1 391 ? 2.987 -5.442 -16.261 1.00 80.62 391 PRO A CA 1
ATOM 2888 C C . PRO A 1 391 ? 3.790 -6.694 -15.874 1.00 80.62 391 PRO A C 1
ATOM 2890 O O . PRO A 1 391 ? 3.833 -7.066 -14.707 1.00 80.62 391 PRO A O 1
ATOM 2893 N N . GLU A 1 392 ? 4.451 -7.335 -16.841 1.00 80.38 392 GLU A N 1
ATOM 2894 C CA . GLU A 1 392 ? 5.216 -8.568 -16.632 1.00 80.38 392 GLU A CA 1
ATOM 2895 C C . GLU A 1 392 ? 6.679 -8.341 -16.220 1.00 80.38 392 GLU A C 1
ATOM 2897 O O . GLU A 1 392 ? 7.386 -9.318 -15.936 1.00 80.38 392 GLU A O 1
ATOM 2902 N N . VAL A 1 393 ? 7.136 -7.082 -16.214 1.00 87.69 393 VAL A N 1
ATOM 2903 C CA . VAL A 1 393 ? 8.540 -6.701 -16.040 1.00 87.69 393 VAL A CA 1
ATOM 2904 C C . VAL A 1 393 ? 8.691 -5.696 -14.900 1.00 87.69 393 VAL A C 1
ATOM 2906 O O . VAL A 1 393 ? 8.058 -4.642 -14.880 1.00 87.69 393 VAL A O 1
ATOM 2909 N N . ALA A 1 394 ? 9.589 -6.007 -13.963 1.00 87.06 394 ALA A N 1
ATOM 2910 C CA . ALA A 1 394 ? 9.789 -5.244 -12.728 1.00 87.06 394 ALA A CA 1
ATOM 2911 C C . ALA A 1 394 ? 10.322 -3.810 -12.926 1.00 87.06 394 ALA A C 1
ATOM 2913 O O . ALA A 1 394 ? 10.264 -2.994 -12.005 1.00 87.06 394 ALA A O 1
ATOM 2914 N N . LEU A 1 395 ? 10.874 -3.515 -14.105 1.00 91.69 395 LEU A N 1
ATOM 2915 C CA . LEU A 1 395 ? 11.487 -2.240 -14.466 1.00 91.69 395 LEU A CA 1
ATOM 2916 C C . LEU A 1 395 ? 10.921 -1.721 -15.795 1.00 91.69 395 LEU A C 1
ATOM 2918 O O . LEU A 1 395 ? 10.476 -2.524 -16.621 1.00 91.69 395 LEU A O 1
ATOM 2922 N N . PRO A 1 396 ? 10.957 -0.397 -16.032 1.00 93.69 396 PRO A N 1
ATOM 2923 C CA . PRO A 1 396 ? 10.552 0.165 -17.312 1.00 93.69 396 PRO A CA 1
ATOM 2924 C C . PRO A 1 396 ? 11.346 -0.438 -18.471 1.00 93.69 396 PRO A C 1
ATOM 2926 O O . PRO A 1 396 ? 12.563 -0.559 -18.409 1.00 93.69 396 PRO A O 1
ATOM 2929 N N . LEU A 1 397 ? 10.676 -0.729 -19.577 1.00 94.69 397 LEU A N 1
ATOM 2930 C CA . LEU A 1 397 ? 11.317 -1.130 -20.825 1.00 94.69 397 LEU A CA 1
ATOM 2931 C C . LEU A 1 397 ? 12.080 0.032 -21.480 1.00 94.69 397 LEU A C 1
ATOM 2933 O O . LEU A 1 397 ? 13.073 -0.177 -22.171 1.00 94.69 397 LEU A O 1
ATOM 2937 N N . ALA A 1 398 ? 11.615 1.262 -21.279 1.00 96.06 398 ALA A N 1
ATOM 2938 C CA . ALA A 1 398 ? 12.347 2.470 -21.631 1.00 96.06 398 ALA A CA 1
ATOM 2939 C C . ALA A 1 398 ? 11.879 3.634 -20.760 1.00 96.06 398 ALA A C 1
ATOM 2941 O O . ALA A 1 398 ? 10.715 3.678 -20.370 1.00 96.06 398 ALA A O 1
ATOM 2942 N N . VAL A 1 399 ? 12.765 4.588 -20.492 1.00 96.00 399 VAL A N 1
ATOM 2943 C CA . VAL A 1 399 ? 12.432 5.853 -19.834 1.00 96.00 399 VAL A CA 1
ATOM 2944 C C . VAL A 1 399 ? 13.225 6.977 -20.472 1.00 96.00 399 VAL A C 1
ATOM 2946 O O . VAL A 1 399 ? 14.424 6.850 -20.716 1.00 96.00 399 VAL A O 1
ATOM 2949 N N . LEU A 1 400 ? 12.545 8.091 -20.690 1.00 94.50 400 LEU A N 1
ATOM 2950 C CA . LEU A 1 400 ? 13.105 9.420 -20.816 1.00 94.50 400 LEU A CA 1
ATOM 2951 C C . LEU A 1 400 ? 12.641 10.227 -19.601 1.00 94.50 400 LEU A C 1
ATOM 2953 O O . LEU A 1 400 ? 11.438 10.389 -19.405 1.00 94.50 400 LEU A O 1
ATOM 2957 N N . LEU A 1 401 ? 13.582 10.736 -18.816 1.00 92.50 401 LEU A N 1
ATOM 2958 C CA . LEU A 1 401 ? 13.332 11.610 -17.675 1.00 92.50 401 LEU A CA 1
ATOM 2959 C C . LEU A 1 401 ? 14.022 12.949 -17.930 1.00 92.50 401 LEU A C 1
ATOM 2961 O O . LEU A 1 401 ? 15.207 12.976 -18.261 1.00 92.50 401 LEU A O 1
ATOM 2965 N N . ARG A 1 402 ? 13.282 14.047 -17.789 1.00 90.38 402 ARG A N 1
ATOM 2966 C CA . ARG A 1 402 ? 13.821 15.409 -17.794 1.00 90.38 402 ARG A CA 1
ATOM 2967 C C . ARG A 1 402 ? 13.732 15.965 -16.387 1.00 90.38 402 ARG A C 1
ATOM 2969 O O . ARG A 1 402 ? 12.625 16.159 -15.888 1.00 90.38 402 ARG A O 1
ATOM 2976 N N . ASP A 1 403 ? 14.884 16.201 -15.781 1.00 83.25 403 ASP A N 1
ATOM 2977 C CA . ASP A 1 403 ? 14.959 16.802 -14.458 1.00 83.25 403 ASP A CA 1
ATOM 2978 C C . ASP A 1 403 ? 14.747 18.324 -14.521 1.00 83.25 403 ASP A C 1
ATOM 2980 O O . ASP A 1 403 ? 14.934 18.961 -15.565 1.00 83.25 403 ASP A O 1
ATOM 2984 N N . GLU A 1 404 ? 14.361 18.925 -13.397 1.00 75.06 404 GLU A N 1
ATOM 2985 C CA . GLU A 1 404 ? 14.227 20.380 -13.274 1.00 75.06 404 GLU A CA 1
ATOM 2986 C C . GLU A 1 404 ? 15.567 21.105 -13.469 1.00 75.06 404 GLU A C 1
ATOM 2988 O O . GLU A 1 404 ? 15.582 22.236 -13.959 1.00 75.06 404 GLU A O 1
ATOM 2993 N N . GLY A 1 405 ? 16.691 20.439 -13.168 1.00 76.56 405 GLY A N 1
ATOM 2994 C CA . GLY A 1 405 ? 18.047 20.938 -13.408 1.00 76.56 405 GLY A CA 1
ATOM 2995 C C . GLY A 1 405 ? 18.458 21.017 -14.885 1.00 76.56 405 GLY A C 1
ATOM 2996 O O . GLY A 1 405 ? 19.551 21.489 -15.187 1.00 76.56 405 GLY A O 1
ATOM 2997 N N . GLY A 1 406 ? 17.600 20.584 -15.818 1.00 80.69 406 GLY A N 1
ATOM 2998 C CA . GLY A 1 406 ? 17.885 20.565 -17.257 1.00 80.69 406 GLY A CA 1
ATOM 2999 C C . GLY A 1 406 ? 18.608 19.304 -17.736 1.00 80.69 406 GLY A C 1
ATOM 3000 O O . GLY A 1 406 ? 18.863 19.165 -18.932 1.00 80.69 406 GLY A O 1
ATOM 3001 N N . GLU A 1 407 ? 18.896 18.373 -16.827 1.00 86.38 407 GLU A N 1
ATOM 3002 C CA . GLU A 1 407 ? 19.465 17.072 -17.154 1.00 86.38 407 GLU A CA 1
ATOM 3003 C C . GLU A 1 407 ? 18.429 16.190 -17.855 1.00 86.38 407 GLU A C 1
ATOM 3005 O O . GLU A 1 407 ? 17.253 16.131 -17.478 1.00 86.38 407 GLU A O 1
ATOM 3010 N N . VAL A 1 408 ? 18.869 15.476 -18.888 1.00 91.19 408 VAL A N 1
ATOM 3011 C CA . VAL A 1 408 ? 18.023 14.538 -19.625 1.00 91.19 408 VAL A CA 1
ATOM 3012 C C . VAL A 1 408 ? 18.619 13.154 -19.527 1.00 91.19 408 VAL A C 1
ATOM 3014 O O . VAL A 1 408 ? 19.709 12.890 -20.026 1.00 91.19 408 VAL A O 1
ATOM 3017 N N . TYR A 1 409 ? 17.857 12.241 -18.949 1.00 92.88 409 TYR A N 1
ATOM 3018 C CA . TYR A 1 409 ? 18.238 10.853 -18.826 1.00 92.88 409 TYR A CA 1
ATOM 3019 C C . TYR A 1 409 ? 17.411 9.989 -19.765 1.00 92.88 409 TYR A C 1
ATOM 3021 O O . TYR A 1 409 ? 16.184 10.089 -19.807 1.00 92.88 409 TYR A O 1
ATOM 3029 N N . ARG A 1 410 ? 18.068 9.087 -20.488 1.00 94.75 410 ARG A N 1
ATOM 3030 C CA . ARG A 1 410 ? 17.425 8.096 -21.343 1.00 94.75 410 ARG A CA 1
ATOM 3031 C C . ARG A 1 410 ? 17.986 6.718 -21.037 1.00 94.75 410 ARG A C 1
ATOM 3033 O O . ARG A 1 410 ? 19.188 6.496 -21.1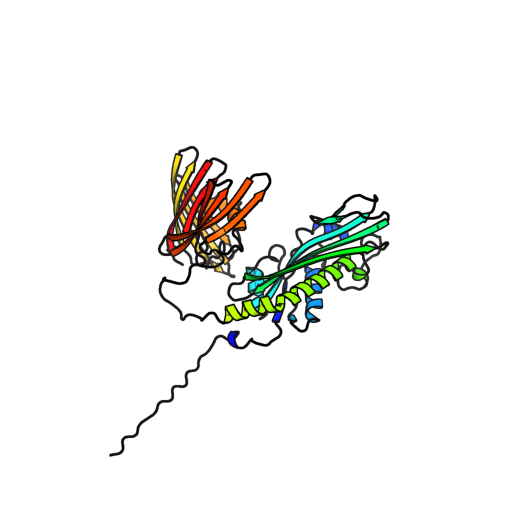22 1.00 94.75 410 ARG A O 1
ATOM 3040 N N . MET A 1 411 ? 17.102 5.775 -20.738 1.00 96.25 411 MET A N 1
ATOM 3041 C CA . MET A 1 411 ? 17.451 4.365 -20.590 1.00 96.25 411 MET A CA 1
ATOM 3042 C C . MET A 1 411 ? 16.524 3.520 -21.446 1.00 96.25 411 MET A C 1
ATOM 3044 O O . MET A 1 411 ? 15.311 3.699 -21.410 1.00 96.25 411 MET A O 1
ATOM 3048 N N . THR A 1 412 ? 17.089 2.620 -22.246 1.00 96.25 412 THR A N 1
ATOM 3049 C CA . THR A 1 412 ? 16.328 1.742 -23.146 1.00 96.25 412 THR A CA 1
ATOM 3050 C C . THR A 1 412 ? 16.767 0.303 -22.950 1.00 96.25 412 THR A C 1
ATOM 3052 O O . THR A 1 412 ? 17.950 -0.002 -23.069 1.00 96.25 412 THR A O 1
ATOM 3055 N N . LEU A 1 413 ? 15.823 -0.586 -22.650 1.00 96.75 413 LEU A N 1
ATOM 3056 C CA . LEU A 1 413 ? 16.086 -2.005 -22.457 1.00 96.75 413 LEU A CA 1
ATOM 3057 C C . LEU A 1 413 ? 16.478 -2.644 -23.794 1.00 96.75 413 LEU A C 1
ATOM 3059 O O . LEU A 1 413 ? 15.727 -2.608 -24.770 1.00 96.75 413 LEU A O 1
ATOM 3063 N N . VAL A 1 414 ? 17.658 -3.249 -23.838 1.00 93.06 414 VAL A N 1
ATOM 3064 C CA . VAL A 1 414 ? 18.200 -3.914 -25.033 1.00 93.06 414 VAL A CA 1
ATOM 3065 C C . VAL A 1 414 ? 18.286 -5.426 -24.875 1.00 93.06 414 VAL A C 1
ATOM 3067 O O . VAL A 1 414 ? 18.254 -6.147 -25.868 1.00 93.06 414 VAL A O 1
ATOM 3070 N N . GLU A 1 415 ? 18.330 -5.919 -23.638 1.00 89.19 415 GLU A N 1
ATOM 3071 C CA . GLU A 1 415 ? 18.285 -7.346 -23.330 1.00 89.19 415 GLU A CA 1
ATOM 3072 C C . GLU A 1 415 ? 17.456 -7.578 -22.067 1.00 89.19 415 GLU A C 1
ATOM 3074 O O . GLU A 1 415 ? 17.660 -6.908 -21.055 1.00 89.19 415 GLU A O 1
ATOM 3079 N N . TYR A 1 416 ? 16.554 -8.554 -22.123 1.00 92.44 416 TYR A N 1
ATOM 3080 C CA . TYR A 1 416 ? 15.807 -9.040 -20.972 1.00 92.44 416 TYR A CA 1
ATOM 3081 C C . TYR A 1 416 ? 15.841 -10.560 -20.959 1.00 92.44 416 TYR A C 1
ATOM 3083 O O . TYR A 1 416 ? 15.575 -11.205 -21.977 1.00 92.44 416 TYR A O 1
ATOM 3091 N N . ARG A 1 417 ? 16.173 -11.131 -19.806 1.00 88.94 417 ARG A N 1
ATOM 3092 C CA . ARG A 1 417 ? 16.030 -12.561 -19.541 1.00 88.94 417 ARG A CA 1
ATOM 3093 C C . ARG A 1 417 ? 15.226 -12.695 -18.244 1.00 88.94 417 ARG A C 1
ATOM 3095 O O . ARG A 1 417 ? 15.691 -12.158 -17.245 1.00 88.94 417 ARG A O 1
ATOM 3102 N N . PRO A 1 418 ? 14.033 -13.308 -18.267 1.00 82.75 418 PRO A N 1
ATOM 3103 C CA . PRO A 1 418 ? 13.178 -13.434 -17.087 1.00 82.75 418 PRO A CA 1
ATOM 3104 C C . PRO A 1 418 ? 13.748 -14.383 -16.023 1.00 82.75 418 PRO A C 1
ATOM 3106 O O . PRO A 1 418 ? 14.513 -15.301 -16.396 1.00 82.75 418 PRO A O 1
#

pLDDT: mean 79.35, std 16.67, range [32.97, 98.31]

Radius of gyration: 26.56 Å; chains: 1; bounding box: 56×95×74 Å

Foldseek 3Di:
DDDDDDDDDDDDPPPDPPLVPPPPAAAEEEEEQEAEPLCQVQQCVQQNDRARVSNQLSQLLLVLLVVDRRYDYLYYDYDDHPCLPPLVRQVVCCVVSVGQWYKGKYWQFWHKDAQPDFFDFDDTRVRTDGTDDHQKMKTKTKMKIFIFHFPVSDTQDIFIFIFMFIDRDDGSPPPDPPPQQDPPNYGNLVDPVNCPDRSSVRSNRRSNRRSVRVVVCSVSSVVVRVVRSPPDPDPDDDDDDDDDFKDAAQAQQDPQAKKWKKWKWKAAPNDIWTKMKIWGWHDPPPQKTKIWIWMDTHNDTAIDIDIDHGSDQDPPVRQVRSDDQSCQFRPPVCVVSGPPMQDAFDKDWDDDPRKIKMKHFHDWDDEQSDIFTWMFIDIVNHTQKTFTGGSVDNTTQWIWGQDPSRMTMIIHTHHMDD

Sequence (418 aa):
MIRRATVLLAAGLAAGPLYAQRGEGKLRVAVADFEYDEVRESAREIFGGEADVGVGIADLVAEELKKKDRFEVVGRAALPPGSRLDYSAACNLLGELGVDVVITGGVAAFGKVEGEVAGVNVRVGRIGIGRIGREHTVGVVALAAQFVGGPACTPLAYAESRATAEGSGTSLTGGVDLKVISAGGRINMSGEEYRKTTIGKATVEAVGELVAELEGRYGEVRRALEAAAQEPVAPAAPLVGAGALGGVWGLYQFKGTEYFKYDAEVEEEGERKTGWYTLEAQPAGEGRFRLTVAGLLGEDSFRTTTTTSPGQGIPFMQVAAMGPGAIVLFSPMYGMLLGHEWELGSEWSFTSEGETVSFKVEAECSHAGVRGLRGVWRENQEVRVDMCVSPEVALPLAVLLRDEGGEVYRMTLVEYRP

Secondary structure (DSSP, 8-state):
-----------------GGGG-TTSPEEEEEEPPB-GGGHHHHHHHH-SS--HHHHHHHHHHHHHTTSTTEEEEEEE---TT-TT-HHHHHHHHHHHT-SEEEEEEEEEEEEEE-SSTTPEEEETTEEEEEPPTT-EEEEEEEEEEEEETTTTEEEEEEEEEEEEEESS--TTSS---TTB-TTS-B--SSHHHHHSHHHHHHHHHHHHHHHHHHHTHHHHHHHHHHHHHS--PPS----------SB--TT---SS-EEEEEEEEEETTEEEEEEEEEEEEEEETTEEEEEEEEEETTEEEEEEEEE-TTPPPPHHHHHTT-TTHHHHS-GGGGGGTT-B--TT-EEEEEETTEEEEEEEEEEEEETTEEEEEEEEEETTEEEEEEEE-TT-SS-SEEEEE-TTS-EEEEEEEEEE-